Protein AF-A0AAU3NSL3-F1 (afdb_monomer_lite)

Structure (mmCIF, N/CA/C/O backbone):
data_AF-A0AAU3NSL3-F1
#
_entry.id   AF-A0AAU3NSL3-F1
#
loop_
_atom_site.group_PDB
_atom_site.id
_atom_site.type_symbol
_atom_site.label_atom_id
_atom_site.label_alt_id
_atom_site.label_comp_id
_atom_site.label_asym_id
_atom_site.label_entity_id
_atom_site.label_seq_id
_atom_site.pdbx_PDB_ins_code
_atom_site.Cartn_x
_atom_site.Cartn_y
_atom_site.Cartn_z
_atom_site.occupancy
_atom_site.B_iso_or_equiv
_atom_site.auth_seq_id
_atom_site.auth_comp_id
_atom_site.auth_asym_id
_atom_site.auth_atom_id
_atom_site.pdbx_PDB_model_num
ATOM 1 N N . MET A 1 1 ? -0.560 -38.303 7.962 1.00 36.09 1 MET A N 1
ATOM 2 C CA . MET A 1 1 ? -1.726 -37.739 8.676 1.00 36.09 1 MET A CA 1
ATOM 3 C C . MET A 1 1 ? -1.599 -38.073 10.158 1.00 36.09 1 MET A C 1
ATOM 5 O O . MET A 1 1 ? -1.917 -39.183 10.562 1.00 36.09 1 MET A O 1
ATOM 9 N N . ALA A 1 2 ? -1.022 -37.164 10.948 1.00 37.53 2 ALA A N 1
ATOM 10 C CA . ALA A 1 2 ? -0.855 -37.342 12.390 1.00 37.53 2 ALA A CA 1
ATOM 11 C C . ALA A 1 2 ? -2.121 -36.843 13.100 1.00 37.53 2 ALA A C 1
ATOM 13 O O . ALA A 1 2 ? -2.455 -35.664 13.019 1.00 37.53 2 ALA A O 1
ATOM 14 N N . GLY A 1 3 ? -2.855 -37.758 13.734 1.00 37.62 3 GLY A N 1
ATOM 15 C CA . GLY A 1 3 ? -4.110 -37.458 14.418 1.00 37.62 3 GLY A CA 1
ATOM 16 C C . GLY A 1 3 ? -3.914 -36.488 15.584 1.00 37.62 3 GLY A C 1
ATOM 17 O O . GLY A 1 3 ? -3.084 -36.722 16.464 1.00 37.62 3 GLY A O 1
ATOM 18 N N . SER A 1 4 ? -4.714 -35.419 15.606 1.00 46.81 4 SER A N 1
ATOM 19 C CA . SER A 1 4 ? -4.799 -34.441 16.692 1.00 46.81 4 SER A CA 1
ATOM 20 C C . SER A 1 4 ? -5.397 -35.084 17.951 1.00 46.81 4 SER A C 1
ATOM 22 O O . SER A 1 4 ? -6.583 -34.941 18.252 1.00 46.81 4 SER A O 1
ATOM 24 N N . LYS A 1 5 ? -4.587 -35.848 18.687 1.00 47.22 5 LYS A N 1
ATOM 25 C CA . LYS A 1 5 ? -4.952 -36.374 20.004 1.00 47.22 5 LYS A CA 1
ATOM 26 C C . LYS A 1 5 ? -5.033 -35.217 21.005 1.00 47.22 5 LYS A C 1
ATOM 28 O O . LYS A 1 5 ? -4.012 -34.675 21.411 1.00 47.22 5 LYS A O 1
ATOM 33 N N . GLY A 1 6 ? -6.258 -34.893 21.421 1.00 48.44 6 GLY A N 1
ATOM 34 C CA . GLY A 1 6 ? -6.540 -34.167 22.661 1.00 48.44 6 GLY A CA 1
ATOM 35 C C . GLY A 1 6 ? -6.636 -32.645 22.557 1.00 48.44 6 GLY A C 1
ATOM 36 O O . GLY A 1 6 ? -5.961 -31.951 23.312 1.00 48.44 6 GLY A O 1
ATOM 37 N N . ARG A 1 7 ? -7.523 -32.100 21.707 1.00 59.62 7 ARG A N 1
ATOM 38 C CA . ARG A 1 7 ? -8.082 -30.769 22.010 1.00 59.62 7 ARG A CA 1
ATOM 39 C C . ARG A 1 7 ? -8.885 -30.921 23.301 1.00 59.62 7 ARG A C 1
ATOM 41 O O . ARG A 1 7 ? -9.852 -31.678 23.341 1.00 59.62 7 ARG A O 1
ATOM 48 N N . GLY A 1 8 ? -8.410 -30.288 24.373 1.00 64.25 8 GLY A N 1
ATOM 49 C CA . GLY A 1 8 ? -9.110 -30.251 25.653 1.00 64.25 8 GLY A CA 1
ATOM 50 C C . GLY A 1 8 ? -10.534 -29.716 25.491 1.00 64.25 8 GLY A C 1
ATOM 51 O O . GLY A 1 8 ? -10.885 -29.150 24.457 1.00 64.25 8 GLY A O 1
ATOM 52 N N . ARG A 1 9 ? -11.363 -29.917 26.520 1.00 78.00 9 ARG A N 1
ATOM 53 C CA . ARG A 1 9 ? -12.726 -29.374 26.580 1.00 78.00 9 ARG A CA 1
ATOM 54 C C . ARG A 1 9 ? -12.682 -27.889 26.197 1.00 78.00 9 ARG A C 1
ATOM 56 O O . ARG A 1 9 ? -11.960 -27.138 26.848 1.00 78.00 9 ARG A O 1
ATOM 63 N N . GLY A 1 10 ? -13.397 -27.510 25.135 1.00 81.06 10 GLY A N 1
ATOM 64 C CA . GLY A 1 10 ? -13.450 -26.124 24.666 1.00 81.06 10 GLY A CA 1
ATOM 65 C C . GLY A 1 10 ? -13.872 -25.173 25.787 1.00 81.06 10 GLY A C 1
ATOM 66 O O . GLY A 1 10 ? -14.528 -25.589 26.749 1.00 81.06 10 GLY A O 1
ATOM 67 N N . TRP A 1 11 ? -13.464 -23.910 25.682 1.00 89.12 11 TRP A N 1
ATOM 68 C CA . TRP A 1 11 ? -13.817 -22.883 26.659 1.00 89.12 11 TRP A CA 1
ATOM 69 C C . TRP A 1 11 ? -15.340 -22.798 26.826 1.00 89.12 11 TRP A C 1
ATOM 71 O O . TRP A 1 11 ? -16.087 -22.857 25.850 1.00 89.12 11 TRP A O 1
ATOM 81 N N . ALA A 1 12 ? -15.814 -22.653 28.065 1.00 90.88 12 ALA A N 1
ATOM 82 C CA . ALA A 1 12 ? -17.210 -22.289 28.307 1.00 90.88 12 ALA A CA 1
ATOM 83 C C . ALA A 1 12 ? -17.474 -20.868 27.783 1.00 90.88 12 ALA A C 1
ATOM 85 O O . ALA A 1 12 ? -16.529 -20.097 27.645 1.00 90.88 12 ALA A O 1
ATOM 86 N N . ALA A 1 13 ? -18.728 -20.488 27.525 1.00 88.00 13 ALA A N 1
ATOM 87 C CA . ALA A 1 13 ? -19.050 -19.105 27.154 1.00 88.00 13 ALA A CA 1
ATOM 88 C C . ALA A 1 13 ? -18.506 -18.107 28.210 1.00 88.00 13 ALA A C 1
ATOM 90 O O . ALA A 1 13 ? -18.576 -18.423 29.404 1.00 88.00 13 ALA A O 1
ATOM 91 N N . PRO A 1 14 ? -17.927 -16.955 27.810 1.00 91.06 14 PRO A N 1
ATOM 92 C CA . PRO A 1 14 ? -17.382 -15.986 28.760 1.00 91.06 14 PRO A CA 1
ATOM 93 C C . PRO A 1 14 ? -18.492 -15.438 29.660 1.00 91.06 14 PRO A C 1
ATOM 95 O O . PRO A 1 14 ? -19.593 -15.152 29.199 1.00 91.06 14 PRO A O 1
ATOM 98 N N . ARG A 1 15 ? -18.205 -15.264 30.949 1.00 92.50 15 ARG A N 1
ATOM 99 C CA . ARG A 1 15 ? -19.126 -14.693 31.941 1.00 92.50 15 ARG A CA 1
ATOM 100 C C . ARG A 1 15 ? -18.830 -13.206 32.135 1.00 92.50 15 ARG A C 1
ATOM 102 O O . ARG A 1 15 ? -18.481 -12.769 33.231 1.00 92.50 15 ARG A O 1
ATOM 109 N N . ALA A 1 16 ? -18.909 -12.442 31.051 1.00 91.88 16 ALA A N 1
ATOM 110 C CA . ALA A 1 16 ? -18.632 -11.010 31.068 1.00 91.88 16 ALA A CA 1
ATOM 111 C C . ALA A 1 16 ? -19.823 -10.194 31.599 1.00 91.88 16 ALA A C 1
ATOM 113 O O . ALA A 1 16 ? -20.977 -10.576 31.423 1.00 91.88 16 ALA A O 1
ATOM 114 N N . GLN A 1 17 ? -19.539 -9.060 32.248 1.00 90.12 17 GLN A N 1
ATOM 115 C CA . GLN A 1 17 ? -20.574 -8.138 32.749 1.00 90.12 17 GLN A CA 1
ATOM 116 C C . GLN A 1 17 ? -21.100 -7.192 31.663 1.00 90.12 17 GLN A C 1
ATOM 118 O O . GLN A 1 17 ? -22.222 -6.703 31.763 1.00 90.12 17 GLN A O 1
ATOM 123 N N . THR A 1 18 ? -20.290 -6.926 30.638 1.00 91.69 18 THR A N 1
ATOM 124 C CA . THR A 1 18 ? -20.618 -6.045 29.513 1.00 91.69 18 THR A CA 1
ATOM 125 C C . THR A 1 18 ? -20.374 -6.779 28.192 1.00 91.69 18 THR A C 1
ATOM 127 O O . THR A 1 18 ? -19.494 -7.647 28.135 1.00 91.69 18 THR A O 1
ATOM 130 N N . PRO A 1 19 ? -21.117 -6.453 27.117 1.00 90.44 19 PRO A N 1
ATOM 131 C CA . PRO A 1 19 ? -20.918 -7.091 25.816 1.00 90.44 19 PRO A CA 1
ATOM 132 C C . PRO A 1 19 ? -19.519 -6.814 25.247 1.00 90.44 19 PRO A C 1
ATOM 134 O O . PRO A 1 19 ? -18.913 -7.706 24.659 1.00 90.44 19 PRO A O 1
ATOM 137 N N . GLN A 1 20 ? -18.956 -5.627 25.501 1.00 91.69 20 GLN A N 1
ATOM 138 C CA . GLN A 1 20 ? -17.600 -5.265 25.075 1.00 91.69 20 GLN A CA 1
ATOM 139 C C . GLN A 1 20 ? -16.534 -6.123 25.776 1.00 91.69 20 GLN A C 1
ATOM 141 O O . GLN A 1 20 ? -15.588 -6.598 25.146 1.00 91.69 20 GLN A O 1
ATOM 146 N N . ALA A 1 21 ? -16.702 -6.391 27.077 1.00 95.38 21 ALA A N 1
ATOM 147 C CA . ALA A 1 21 ? -15.813 -7.291 27.811 1.00 95.38 21 ALA A CA 1
ATOM 148 C C . ALA A 1 21 ? -15.934 -8.745 27.326 1.00 95.38 21 ALA A C 1
ATOM 150 O O . ALA A 1 21 ? -14.945 -9.482 27.316 1.00 95.38 21 ALA A O 1
ATOM 151 N N . GLU A 1 22 ? -17.129 -9.158 26.897 1.00 94.81 22 GLU A N 1
ATOM 152 C CA . GLU A 1 22 ? -17.344 -10.473 26.297 1.00 94.81 22 GLU A CA 1
ATOM 153 C C . GLU A 1 22 ? -16.608 -10.608 24.961 1.00 94.81 22 GLU A C 1
ATOM 155 O O . GLU A 1 22 ? -15.944 -11.618 24.722 1.00 94.81 22 GLU A O 1
ATOM 160 N N . GLU A 1 23 ? -16.688 -9.583 24.112 1.00 93.19 23 GLU A N 1
ATOM 161 C CA . GLU A 1 23 ? -16.012 -9.542 22.817 1.00 93.19 23 GLU A CA 1
ATOM 162 C C . GLU A 1 23 ? -14.490 -9.596 22.972 1.00 93.19 23 GLU A C 1
ATOM 164 O O . GLU A 1 23 ? -13.840 -10.432 22.337 1.00 93.19 23 GLU A O 1
ATOM 169 N N . LEU A 1 24 ? -13.930 -8.803 23.892 1.00 97.19 24 LEU A N 1
ATOM 170 C CA . LEU A 1 24 ? -12.512 -8.871 24.240 1.00 97.19 24 LEU A CA 1
ATOM 171 C C . LEU A 1 24 ? -12.121 -10.283 24.702 1.00 97.19 24 LEU A C 1
ATOM 173 O O . LEU A 1 24 ? -11.143 -10.848 24.213 1.00 97.19 24 LEU A O 1
ATOM 177 N N . ALA A 1 25 ? -12.885 -10.892 25.612 1.00 97.38 25 ALA A N 1
ATOM 178 C CA . ALA A 1 25 ? -12.578 -12.231 26.114 1.00 97.38 25 ALA A CA 1
ATOM 179 C C . ALA A 1 25 ? -12.651 -13.305 25.017 1.00 97.38 25 ALA A C 1
ATOM 181 O O . ALA A 1 25 ? -11.789 -14.187 24.966 1.00 97.38 25 ALA A O 1
ATOM 182 N N . ARG A 1 26 ? -13.636 -13.227 24.109 1.00 96.31 26 ARG A N 1
ATOM 183 C CA . ARG A 1 26 ? -13.719 -14.118 22.939 1.00 96.31 26 ARG A CA 1
ATOM 184 C C . ARG A 1 26 ? -12.518 -13.933 22.018 1.00 96.31 26 ARG A C 1
ATOM 186 O O . ARG A 1 26 ? -11.923 -14.929 21.617 1.00 96.31 26 ARG A O 1
ATOM 193 N N . PHE A 1 27 ? -12.132 -12.693 21.728 1.00 97.19 27 PHE A N 1
ATOM 194 C CA . PHE A 1 27 ? -10.970 -12.392 20.895 1.00 97.19 27 PHE A CA 1
ATOM 195 C C . PHE A 1 27 ? -9.681 -12.993 21.477 1.00 97.19 27 PHE A C 1
ATOM 197 O O . PHE A 1 27 ? -8.972 -13.729 20.789 1.00 97.19 27 PHE A O 1
ATOM 204 N N . LEU A 1 28 ? -9.419 -12.776 22.770 1.00 97.56 28 LEU A N 1
ATOM 205 C CA . LEU A 1 28 ? -8.228 -13.312 23.436 1.00 97.56 28 LEU A CA 1
ATOM 206 C C . LEU A 1 28 ? -8.223 -14.848 23.484 1.00 97.56 28 LEU A C 1
ATOM 208 O O . LEU A 1 28 ? -7.182 -15.465 23.263 1.00 97.56 28 LEU A O 1
ATOM 212 N N . ARG A 1 29 ? -9.375 -15.488 23.726 1.00 96.88 29 ARG A N 1
ATOM 213 C CA . ARG A 1 29 ? -9.498 -16.958 23.678 1.00 96.88 29 ARG A CA 1
ATOM 214 C C . ARG A 1 29 ? -9.263 -17.512 22.280 1.00 96.88 29 ARG A C 1
ATOM 216 O O . ARG A 1 29 ? -8.537 -18.491 22.138 1.00 96.88 29 ARG A O 1
ATOM 223 N N . ASN A 1 30 ? -9.823 -16.863 21.261 1.00 96.00 30 ASN A N 1
ATOM 224 C CA . ASN A 1 30 ? -9.633 -17.260 19.871 1.00 96.00 30 ASN A CA 1
ATOM 225 C C . ASN A 1 30 ? -8.156 -17.194 19.474 1.00 96.00 30 ASN A C 1
ATOM 227 O O . ASN A 1 30 ? -7.678 -18.124 18.833 1.00 96.00 30 ASN A O 1
ATOM 231 N N . LEU A 1 31 ? -7.414 -16.165 19.900 1.00 96.50 31 LEU A N 1
ATOM 232 C CA . LEU A 1 31 ? -5.964 -16.098 19.682 1.00 96.50 31 LEU A CA 1
ATOM 233 C C . LEU A 1 31 ? -5.233 -17.280 20.333 1.00 96.50 31 LEU A C 1
ATOM 235 O O . LEU A 1 31 ? -4.423 -17.945 19.686 1.00 96.50 31 LEU A O 1
ATOM 239 N N . VAL A 1 32 ? -5.542 -17.580 21.597 1.00 96.81 32 VAL A N 1
ATOM 240 C CA . VAL A 1 32 ? -4.938 -18.709 22.322 1.00 96.81 32 VAL A CA 1
ATOM 241 C C . VAL A 1 32 ? -5.219 -20.040 21.614 1.00 96.81 32 VAL A C 1
ATOM 243 O O . VAL A 1 32 ? -4.297 -20.838 21.427 1.00 96.81 32 VAL A O 1
ATOM 246 N N . ASP A 1 33 ? -6.457 -20.262 21.167 1.00 94.75 33 ASP A N 1
ATOM 247 C CA . ASP A 1 33 ? -6.875 -21.490 20.483 1.00 94.75 33 ASP A CA 1
ATOM 248 C C . ASP A 1 33 ? -6.288 -21.614 19.070 1.00 94.75 33 ASP A C 1
ATOM 250 O O . ASP A 1 33 ? -5.847 -22.701 18.681 1.00 94.75 33 ASP A O 1
ATOM 254 N N . LEU A 1 34 ? -6.247 -20.512 18.314 1.00 92.94 34 LEU A N 1
ATOM 255 C CA . LEU A 1 34 ? -5.704 -20.450 16.954 1.00 92.94 34 LEU A CA 1
ATOM 256 C C . LEU A 1 34 ? -4.225 -20.844 16.933 1.00 92.94 34 LEU A C 1
ATOM 258 O O . LEU A 1 34 ? -3.793 -21.620 16.082 1.00 92.94 34 LEU A O 1
ATOM 262 N N . HIS A 1 35 ? -3.462 -20.355 17.909 1.00 94.88 35 HIS A N 1
ATOM 263 C CA . HIS A 1 35 ? -2.040 -20.655 18.056 1.00 94.88 35 HIS A CA 1
ATOM 264 C C . HIS A 1 35 ? -1.763 -21.907 18.907 1.00 94.88 35 HIS A C 1
ATOM 266 O O . HIS A 1 35 ? -0.603 -22.256 19.133 1.00 94.88 35 HIS A O 1
ATOM 272 N N . GLY A 1 36 ? -2.807 -22.605 19.369 1.00 93.75 36 GLY A N 1
ATOM 273 C CA . GLY A 1 36 ? -2.695 -23.873 20.090 1.00 93.75 36 GLY A CA 1
ATOM 274 C C . GLY A 1 36 ? -2.034 -23.769 21.468 1.00 93.75 36 GLY A C 1
ATOM 275 O O . GLY A 1 36 ? -1.446 -24.745 21.944 1.00 93.75 36 GLY A O 1
ATOM 276 N N . PHE A 1 37 ? -2.098 -22.607 22.120 1.00 95.19 37 PHE A N 1
ATOM 277 C CA . PHE A 1 37 ? -1.522 -22.420 23.448 1.00 95.19 37 PHE A CA 1
ATOM 278 C C . PHE A 1 37 ? -2.400 -23.057 24.527 1.00 95.19 37 PHE A C 1
ATOM 280 O O . PHE A 1 37 ? -3.612 -22.877 24.583 1.00 95.19 37 PHE A O 1
ATOM 287 N N . THR A 1 38 ? -1.771 -23.789 25.446 1.00 94.94 38 THR A N 1
ATOM 288 C CA . THR A 1 38 ? -2.448 -24.276 26.657 1.00 94.94 38 THR A CA 1
ATOM 289 C C . THR A 1 38 ? -2.240 -23.295 27.807 1.00 94.94 38 THR A C 1
ATOM 291 O O . THR A 1 38 ? -1.219 -22.612 27.865 1.00 94.94 38 THR A O 1
ATOM 294 N N . LEU A 1 39 ? -3.141 -23.285 28.797 1.00 95.62 39 LEU A N 1
ATOM 295 C CA . LEU A 1 39 ? -2.988 -22.459 30.007 1.00 95.62 39 LEU A CA 1
ATOM 296 C C . LEU A 1 39 ? -1.635 -22.657 30.720 1.00 95.62 39 LEU A C 1
ATOM 298 O O . LEU A 1 39 ? -1.081 -21.705 31.255 1.00 95.62 39 LEU A O 1
ATOM 302 N N . ARG A 1 40 ? -1.083 -23.881 30.704 1.00 95.88 40 ARG A N 1
ATOM 303 C CA . ARG A 1 40 ? 0.250 -24.171 31.269 1.00 95.88 40 ARG A CA 1
ATOM 304 C C . ARG A 1 40 ? 1.388 -23.571 30.440 1.00 95.88 40 ARG A C 1
ATOM 306 O O . ARG A 1 40 ? 2.430 -23.251 30.995 1.00 95.88 40 ARG A O 1
ATOM 313 N N . ALA A 1 41 ? 1.222 -23.481 29.121 1.00 96.56 41 ALA A N 1
ATOM 314 C CA . ALA A 1 41 ? 2.203 -22.837 28.252 1.00 96.56 41 ALA A CA 1
ATOM 315 C C . ALA A 1 41 ? 2.178 -21.314 28.441 1.00 96.56 41 ALA A C 1
ATOM 317 O O . ALA A 1 41 ? 3.240 -20.709 28.544 1.00 96.56 41 ALA A O 1
ATOM 318 N N . LEU A 1 42 ? 0.985 -20.723 28.575 1.00 96.75 42 LEU A N 1
ATOM 319 C CA . LEU A 1 42 ? 0.820 -19.295 28.863 1.00 96.75 42 LEU A CA 1
ATOM 320 C C . LEU A 1 42 ? 1.416 -18.904 30.220 1.00 96.75 42 LEU A C 1
ATOM 322 O O . LEU A 1 42 ? 2.146 -17.925 30.292 1.00 96.75 42 LEU A O 1
ATOM 326 N N . GLU A 1 43 ? 1.195 -19.704 31.267 1.00 97.56 43 GLU A N 1
ATOM 327 C CA . GLU A 1 43 ? 1.788 -19.478 32.599 1.00 97.56 43 GLU A CA 1
ATOM 328 C C . GLU A 1 43 ? 3.325 -19.458 32.578 1.00 97.56 43 GLU A C 1
ATOM 330 O O . GLU A 1 43 ? 3.944 -18.764 33.375 1.00 97.56 43 GLU A O 1
ATOM 335 N N . LYS A 1 44 ? 3.961 -20.195 31.659 1.00 97.69 44 LYS A N 1
ATOM 336 C CA . LYS A 1 44 ? 5.422 -20.151 31.484 1.00 97.69 44 LYS A CA 1
ATOM 337 C C . LYS A 1 44 ? 5.895 -18.962 30.650 1.00 97.69 44 LYS A C 1
ATOM 339 O O . LYS A 1 44 ? 7.042 -18.555 30.789 1.00 97.69 44 LYS A O 1
ATOM 344 N N . ALA A 1 45 ? 5.055 -18.474 29.741 1.00 96.94 45 ALA A N 1
ATOM 345 C CA . ALA A 1 45 ? 5.399 -17.416 28.796 1.00 96.94 45 ALA A CA 1
ATOM 346 C C . ALA A 1 45 ? 5.111 -16.007 29.339 1.00 96.94 45 ALA A C 1
ATOM 348 O O . ALA A 1 45 ? 5.660 -15.037 28.826 1.00 96.94 45 ALA A O 1
ATOM 349 N N . MET A 1 46 ? 4.257 -15.892 30.356 1.00 97.56 46 MET A N 1
ATOM 350 C CA . MET A 1 46 ? 3.777 -14.626 30.903 1.00 97.56 46 MET A CA 1
ATOM 351 C C . MET A 1 46 ? 4.028 -14.549 32.417 1.00 97.56 46 MET A C 1
ATOM 353 O O . MET A 1 46 ? 4.049 -15.582 33.082 1.00 97.56 46 MET A O 1
ATOM 357 N N . PRO A 1 47 ? 4.132 -13.346 33.011 1.00 96.62 47 PRO A N 1
ATOM 358 C CA . PRO A 1 47 ? 4.379 -13.173 34.447 1.00 96.62 47 PRO A CA 1
ATOM 359 C C . PRO A 1 47 ? 3.138 -13.426 35.333 1.00 96.62 47 PRO A C 1
ATOM 361 O O . PRO A 1 47 ? 3.093 -12.987 36.482 1.00 96.62 47 PRO A O 1
ATOM 364 N N . TYR A 1 48 ? 2.109 -14.112 34.825 1.00 97.56 48 TYR A N 1
ATOM 365 C CA . TYR A 1 48 ? 0.832 -14.312 35.514 1.00 97.56 48 TYR A CA 1
ATOM 366 C C . TYR A 1 48 ? 0.596 -15.794 35.816 1.00 97.56 48 TYR A C 1
ATOM 368 O O . TYR A 1 48 ? 0.781 -16.655 34.959 1.00 97.56 48 TYR A O 1
ATOM 376 N N . GLY A 1 49 ? 0.118 -16.097 37.026 1.00 97.69 49 GLY A N 1
ATOM 377 C CA . GLY A 1 49 ? -0.252 -17.463 37.401 1.00 97.69 49 GLY A CA 1
ATOM 378 C C . GLY A 1 49 ? -1.477 -17.977 36.637 1.00 97.69 49 GLY A C 1
ATOM 379 O O . GLY A 1 49 ? -2.351 -17.202 36.230 1.00 97.69 49 GLY A O 1
ATOM 380 N N . LYS A 1 50 ? -1.593 -19.303 36.500 1.00 96.94 50 LYS A N 1
ATOM 381 C CA . LYS A 1 50 ? -2.672 -19.970 35.749 1.00 96.94 50 LYS A CA 1
ATOM 382 C C . LYS A 1 50 ? -4.086 -19.511 36.125 1.00 96.94 50 LYS A C 1
ATOM 384 O O . LYS A 1 50 ? -4.927 -19.341 35.242 1.00 96.94 50 LYS A O 1
ATOM 389 N N . SER A 1 51 ? -4.364 -19.319 37.416 1.00 96.12 51 SER A N 1
ATOM 390 C CA . SER A 1 51 ? -5.685 -18.887 37.900 1.00 96.12 51 SER A CA 1
ATOM 391 C C . SER A 1 51 ? -6.033 -17.469 37.438 1.00 96.12 51 SER A C 1
ATOM 393 O O . SER A 1 51 ? -7.167 -17.219 37.036 1.00 96.12 51 SER A O 1
ATOM 395 N N . THR A 1 52 ? -5.052 -16.562 37.429 1.00 97.44 52 THR A N 1
ATOM 396 C CA . THR A 1 52 ? -5.216 -15.182 36.950 1.00 97.44 52 THR A CA 1
ATOM 397 C C . THR A 1 52 ? -5.457 -15.154 35.447 1.00 97.44 52 THR A C 1
ATOM 399 O O . THR A 1 52 ? -6.394 -14.501 34.995 1.00 97.44 52 THR A O 1
ATOM 402 N N . ILE A 1 53 ? -4.677 -15.930 34.683 1.00 97.69 53 ILE A N 1
ATOM 403 C CA . ILE A 1 53 ? -4.873 -16.077 33.233 1.00 97.69 53 ILE A CA 1
ATOM 404 C C . ILE A 1 53 ? -6.289 -16.589 32.951 1.00 97.69 53 ILE A C 1
ATOM 406 O O . ILE A 1 53 ? -7.015 -15.996 32.158 1.00 97.69 53 ILE A O 1
ATOM 410 N N . SER A 1 54 ? -6.713 -17.650 33.642 1.00 95.94 54 SER A N 1
ATOM 411 C CA . SER A 1 54 ? -8.051 -18.217 33.467 1.00 95.94 54 SER A CA 1
ATOM 412 C C . SER A 1 54 ? -9.162 -17.224 33.810 1.00 95.94 54 SER A C 1
ATOM 414 O O . SER A 1 54 ? -10.151 -17.187 33.091 1.00 95.94 54 SER A O 1
ATOM 416 N N . SER A 1 55 ? -9.020 -16.436 34.882 1.00 95.69 55 SER A N 1
ATOM 417 C CA . SER A 1 55 ? -10.035 -15.459 35.297 1.00 95.69 55 SER A CA 1
ATOM 418 C C . SER A 1 55 ? -10.160 -14.292 34.318 1.00 95.69 55 SER A C 1
ATOM 420 O O . SER A 1 55 ? -11.276 -13.881 34.011 1.00 95.69 55 SER A O 1
ATOM 422 N N . ASN A 1 56 ? -9.038 -13.789 33.805 1.00 96.62 56 ASN A N 1
ATOM 423 C CA . ASN A 1 56 ? -9.013 -12.708 32.819 1.00 96.62 56 ASN A CA 1
ATOM 424 C C . ASN A 1 56 ? -9.595 -13.153 31.474 1.00 96.62 56 ASN A C 1
ATOM 426 O O . ASN A 1 56 ? -10.322 -12.408 30.827 1.00 96.62 56 ASN A O 1
ATOM 430 N N . LEU A 1 57 ? -9.333 -14.400 31.076 1.00 96.62 57 LEU A N 1
ATOM 431 C CA . LEU A 1 57 ? -9.956 -14.976 29.891 1.00 96.62 57 LEU A CA 1
ATOM 432 C C . LEU A 1 57 ? -11.446 -15.284 30.103 1.00 96.62 57 LEU A C 1
ATOM 434 O O . LEU A 1 57 ? -12.121 -15.546 29.119 1.00 96.62 57 LEU A O 1
ATOM 438 N N . ASP A 1 58 ? -11.990 -15.272 31.327 1.00 95.44 58 ASP A N 1
ATOM 439 C CA . ASP A 1 58 ? -13.396 -15.624 31.605 1.00 95.44 58 ASP A CA 1
ATOM 440 C C . ASP A 1 58 ? -14.407 -14.482 31.457 1.00 95.44 58 ASP A C 1
ATOM 442 O O . ASP A 1 58 ? -15.584 -14.676 31.742 1.00 95.44 58 ASP A O 1
ATOM 446 N N . GLY A 1 59 ? -13.986 -13.317 30.956 1.00 91.19 59 GLY A N 1
ATOM 447 C CA . GLY A 1 59 ? -14.878 -12.175 30.707 1.00 91.19 59 GLY A CA 1
ATOM 448 C C . GLY A 1 59 ? -14.746 -11.030 31.710 1.00 91.19 59 GLY A C 1
ATOM 449 O O . GLY A 1 59 ? -15.426 -10.015 31.571 1.00 91.19 59 GLY A O 1
ATOM 450 N N . ARG A 1 60 ? -13.861 -11.147 32.708 1.00 96.06 60 ARG A N 1
ATOM 451 C CA . ARG A 1 60 ? -13.438 -9.996 33.515 1.00 96.06 60 ARG A CA 1
ATOM 452 C C . ARG A 1 60 ? -12.522 -9.117 32.665 1.00 96.06 60 ARG A C 1
ATOM 454 O O . ARG A 1 60 ? -11.557 -9.642 32.124 1.00 96.06 60 ARG A O 1
ATOM 461 N N . VAL A 1 61 ? -12.775 -7.806 32.608 1.00 97.06 61 VAL A N 1
ATOM 462 C CA . VAL A 1 61 ? -11.897 -6.855 31.900 1.00 97.06 61 VAL A CA 1
ATOM 463 C C . VAL A 1 61 ? -10.490 -6.917 32.517 1.00 97.06 61 VAL A C 1
ATOM 465 O O . VAL A 1 61 ? -10.331 -6.571 33.693 1.00 97.06 61 VAL A O 1
ATOM 468 N N . PRO A 1 62 ? -9.481 -7.422 31.785 1.00 97.06 62 PRO A N 1
ATOM 469 C CA . PRO A 1 62 ? -8.121 -7.514 32.292 1.00 97.06 62 PRO A CA 1
ATOM 470 C C . PRO A 1 62 ? -7.420 -6.147 32.234 1.00 97.06 62 PRO A C 1
ATOM 472 O O . PRO A 1 62 ? -7.858 -5.265 31.496 1.00 97.06 62 PRO A O 1
ATOM 475 N N . PRO A 1 63 ? -6.308 -5.951 32.964 1.00 97.75 63 PRO A N 1
ATOM 476 C CA . PRO A 1 63 ? -5.462 -4.775 32.764 1.00 97.75 63 PRO A CA 1
ATOM 477 C C . PRO A 1 63 ? -4.829 -4.783 31.361 1.00 97.75 63 PRO A C 1
ATOM 479 O O . PRO A 1 63 ? -4.555 -5.855 30.817 1.00 97.75 63 PRO A O 1
ATOM 482 N N . GLU A 1 64 ? -4.541 -3.605 30.795 1.00 97.81 64 GLU A N 1
ATOM 483 C CA . GLU A 1 64 ? -3.966 -3.477 29.442 1.00 97.81 64 GLU A CA 1
ATOM 484 C C . GLU A 1 64 ? -2.657 -4.272 29.285 1.00 97.81 64 GLU A C 1
ATOM 486 O O . GLU A 1 64 ? -2.460 -4.960 28.283 1.00 97.81 64 GLU A O 1
ATOM 491 N N . SER A 1 65 ? -1.799 -4.266 30.311 1.00 97.62 65 SER A N 1
ATOM 492 C CA . SER A 1 65 ? -0.533 -5.011 30.312 1.00 97.62 65 SER A CA 1
ATOM 493 C C . SER A 1 65 ? -0.727 -6.515 30.112 1.00 97.62 65 SER A C 1
ATOM 495 O O . SER A 1 65 ? 0.018 -7.132 29.355 1.00 97.62 65 SER A O 1
ATOM 497 N N . PHE A 1 66 ? -1.783 -7.099 30.687 1.00 98.38 66 PHE A N 1
ATOM 498 C CA . PHE A 1 66 ? -2.109 -8.509 30.475 1.00 98.38 66 PHE A CA 1
ATOM 499 C C . PHE A 1 66 ? -2.474 -8.790 29.014 1.00 98.38 66 PHE A C 1
ATOM 501 O O . PHE A 1 66 ? -2.070 -9.816 28.471 1.00 98.38 66 PHE A O 1
ATOM 508 N N . VAL A 1 67 ? -3.228 -7.889 28.374 1.00 98.12 67 VAL A N 1
ATOM 509 C CA . VAL A 1 67 ? -3.618 -8.013 26.961 1.00 98.12 67 VAL A CA 1
ATOM 510 C C . VAL A 1 67 ? -2.382 -7.955 26.064 1.00 98.12 67 VAL A C 1
ATOM 512 O O . VAL A 1 67 ? -2.209 -8.814 25.200 1.00 98.12 67 VAL A O 1
ATOM 515 N N . ILE A 1 68 ? -1.496 -6.985 26.308 1.00 98.06 68 ILE A N 1
ATOM 516 C CA . ILE A 1 68 ? -0.241 -6.822 25.567 1.00 98.06 68 ILE A CA 1
ATOM 517 C C . ILE A 1 68 ? 0.643 -8.065 25.729 1.00 98.06 68 ILE A C 1
ATOM 519 O O . ILE A 1 68 ? 1.106 -8.617 24.729 1.00 98.06 68 ILE A O 1
ATOM 523 N N . ASP A 1 69 ? 0.849 -8.531 26.961 1.00 98.06 69 ASP A N 1
ATOM 524 C CA . ASP A 1 69 ? 1.694 -9.691 27.252 1.00 98.06 69 ASP A CA 1
ATOM 525 C C . ASP A 1 69 ? 1.130 -10.980 26.642 1.00 98.06 69 ASP A C 1
ATOM 527 O O . ASP A 1 69 ? 1.894 -11.801 26.134 1.00 98.06 69 ASP A O 1
ATOM 531 N N . LEU A 1 70 ? -0.199 -11.151 26.627 1.00 98.25 70 LEU A N 1
ATOM 532 C CA . LEU A 1 70 ? -0.844 -12.308 26.004 1.00 98.25 70 LEU A CA 1
ATOM 533 C C . LEU A 1 70 ? -0.601 -12.324 24.491 1.00 98.25 70 LEU A C 1
ATOM 535 O O . LEU A 1 70 ? -0.164 -13.343 23.957 1.00 98.25 70 LEU A O 1
ATOM 539 N N . VAL A 1 71 ? -0.846 -11.206 23.798 1.00 98.19 71 VAL A N 1
ATOM 540 C CA . VAL A 1 71 ? -0.654 -11.123 22.339 1.00 98.19 71 VAL A CA 1
ATOM 541 C C . VAL A 1 71 ? 0.814 -11.355 21.980 1.00 98.19 71 VAL A C 1
ATOM 543 O O . VAL A 1 71 ? 1.102 -12.150 21.088 1.00 98.19 71 VAL A O 1
ATOM 546 N N . LYS A 1 72 ? 1.749 -10.747 22.726 1.00 97.75 72 LYS A N 1
ATOM 547 C CA . LYS A 1 72 ? 3.198 -10.953 22.552 1.00 97.75 72 LYS A CA 1
ATOM 548 C C . LYS A 1 72 ? 3.628 -12.403 22.786 1.00 97.75 72 LYS A C 1
ATOM 550 O O . LYS A 1 72 ? 4.509 -12.900 22.090 1.00 97.75 72 LYS A O 1
ATOM 555 N N . ALA A 1 73 ? 3.034 -13.083 23.766 1.00 97.75 73 ALA A N 1
ATOM 556 C CA . ALA A 1 73 ? 3.362 -14.473 24.072 1.00 97.75 73 ALA A CA 1
ATOM 557 C C . ALA A 1 73 ? 2.832 -15.452 23.011 1.00 97.75 73 ALA A C 1
ATOM 559 O O . ALA A 1 73 ? 3.466 -16.475 22.739 1.00 97.75 73 ALA A O 1
ATOM 560 N N . VAL A 1 74 ? 1.668 -15.151 22.428 1.00 97.81 74 VAL A N 1
ATOM 561 C CA . VAL A 1 74 ? 0.941 -16.050 21.525 1.00 97.81 74 VAL A CA 1
ATOM 562 C C . VAL A 1 74 ? 1.348 -15.856 20.058 1.00 97.81 74 VAL A C 1
ATOM 564 O O . VAL A 1 74 ? 1.599 -16.839 19.353 1.00 97.81 74 VAL A O 1
ATOM 567 N N . VAL A 1 75 ? 1.459 -14.607 19.596 1.00 97.50 75 VAL A N 1
ATOM 568 C CA . VAL A 1 75 ? 1.722 -14.262 18.192 1.00 97.50 75 VAL A CA 1
ATOM 569 C C . VAL A 1 75 ? 3.214 -14.003 17.990 1.00 97.50 75 VAL A C 1
ATOM 571 O O . VAL A 1 75 ? 3.743 -12.976 18.395 1.00 97.50 75 VAL A O 1
ATOM 574 N N . LYS A 1 76 ? 3.910 -14.947 17.344 1.00 96.00 76 LYS A N 1
ATOM 575 C CA . LYS A 1 76 ? 5.368 -14.861 17.117 1.00 96.00 76 LYS A CA 1
ATOM 576 C C . LYS A 1 76 ? 5.774 -14.022 15.906 1.00 96.00 76 LYS A C 1
ATOM 578 O O . LYS A 1 76 ? 6.940 -13.668 15.772 1.00 96.00 76 LYS A O 1
ATOM 583 N N . GLU A 1 77 ? 4.852 -13.802 14.974 1.00 94.62 77 GLU A N 1
ATOM 584 C CA . GLU A 1 77 ? 5.135 -13.094 13.728 1.00 94.62 77 GLU A CA 1
ATOM 585 C C . GLU A 1 77 ? 4.938 -11.584 13.939 1.00 94.62 77 GLU A C 1
ATOM 587 O O . GLU A 1 77 ? 3.804 -11.174 14.190 1.00 94.62 77 GLU A O 1
ATOM 592 N N . PRO A 1 78 ? 5.986 -10.746 13.810 1.00 91.19 78 PRO A N 1
ATOM 593 C CA . PRO A 1 78 ? 5.946 -9.354 14.269 1.00 91.19 78 PRO A CA 1
ATOM 594 C C . PRO A 1 78 ? 4.877 -8.507 13.567 1.00 91.19 78 PRO A C 1
ATOM 596 O O . PRO A 1 78 ? 4.158 -7.759 14.220 1.00 91.19 78 PRO A O 1
ATOM 599 N N . ARG A 1 79 ? 4.674 -8.693 12.255 1.00 83.94 79 ARG A N 1
ATOM 600 C CA . ARG A 1 79 ? 3.625 -7.965 11.517 1.00 83.94 79 ARG A CA 1
ATOM 601 C C . ARG A 1 79 ? 2.213 -8.312 11.987 1.00 83.94 79 ARG A C 1
ATOM 603 O O . ARG A 1 79 ? 1.383 -7.425 12.133 1.00 83.94 79 ARG A O 1
ATOM 610 N N . LYS A 1 80 ? 1.926 -9.597 12.221 1.00 89.31 80 LYS A N 1
ATOM 611 C CA . LYS A 1 80 ? 0.612 -10.018 12.737 1.00 89.31 80 LYS A CA 1
ATOM 612 C C . LYS A 1 80 ? 0.425 -9.574 14.176 1.00 89.31 80 LYS A C 1
ATOM 614 O O . LYS A 1 80 ? -0.640 -9.093 14.528 1.00 89.31 80 LYS A O 1
ATOM 619 N N . GLN A 1 81 ? 1.488 -9.661 14.968 1.00 96.25 81 GLN A N 1
ATOM 620 C CA . GLN A 1 81 ? 1.501 -9.209 16.347 1.00 96.25 81 GLN A CA 1
ATOM 621 C C . GLN A 1 81 ? 1.123 -7.726 16.450 1.00 96.25 81 GLN A C 1
ATOM 623 O O . GLN A 1 81 ? 0.311 -7.388 17.300 1.00 96.25 81 GLN A O 1
ATOM 628 N N . GLU A 1 82 ? 1.648 -6.848 15.590 1.00 89.00 82 GLU A N 1
ATOM 629 C CA . GLU A 1 82 ? 1.257 -5.429 15.558 1.00 89.00 82 GLU A CA 1
ATOM 630 C C . GLU A 1 82 ? -0.237 -5.234 15.257 1.00 89.00 82 GLU A C 1
ATOM 632 O O . GLU A 1 82 ? -0.908 -4.467 15.951 1.00 89.00 82 GLU A O 1
ATOM 637 N N . ILE A 1 83 ? -0.766 -5.959 14.265 1.00 88.56 83 ILE A N 1
ATOM 638 C CA . ILE A 1 83 ? -2.181 -5.900 13.865 1.00 88.56 83 ILE A CA 1
ATOM 639 C C . ILE A 1 83 ? -3.085 -6.394 15.002 1.00 88.56 83 ILE A C 1
ATOM 641 O O . ILE A 1 83 ? -4.017 -5.696 15.412 1.00 88.56 83 ILE A O 1
ATOM 645 N N . ASP A 1 84 ? -2.783 -7.568 15.553 1.00 95.38 84 ASP A N 1
ATOM 646 C CA . ASP A 1 84 ? -3.561 -8.186 16.626 1.00 95.38 84 ASP A CA 1
ATOM 647 C C . ASP A 1 84 ? -3.496 -7.354 17.909 1.00 95.38 84 ASP A C 1
ATOM 649 O O . ASP A 1 84 ? -4.500 -7.207 18.602 1.00 95.38 84 ASP A O 1
ATOM 653 N N . LEU A 1 85 ? -2.344 -6.747 18.211 1.00 97.31 85 LEU A N 1
ATOM 654 C CA . LEU A 1 85 ? -2.168 -5.873 19.371 1.00 97.31 85 LEU A CA 1
ATOM 655 C C . LEU A 1 85 ? -2.965 -4.573 19.200 1.00 97.31 85 LEU A C 1
ATOM 657 O O . LEU A 1 85 ? -3.623 -4.136 20.147 1.00 97.31 85 LEU A O 1
ATOM 661 N N . ALA A 1 86 ? -2.976 -3.978 18.002 1.00 92.00 86 ALA A N 1
ATOM 662 C CA . ALA A 1 86 ? -3.805 -2.810 17.711 1.00 92.00 86 ALA A CA 1
ATOM 663 C C . ALA A 1 86 ? -5.300 -3.112 17.915 1.00 92.00 86 ALA A C 1
ATOM 665 O O . ALA A 1 86 ? -5.988 -2.347 18.601 1.00 92.00 86 ALA A O 1
ATOM 666 N N . ARG A 1 87 ? -5.784 -4.255 17.407 1.00 95.06 87 ARG A N 1
ATOM 667 C CA . ARG A 1 87 ? -7.177 -4.686 17.606 1.00 95.06 87 ARG A CA 1
ATOM 668 C C . ARG A 1 87 ? -7.476 -4.995 19.074 1.00 95.06 87 ARG A C 1
ATOM 670 O O . ARG A 1 87 ? -8.492 -4.538 19.592 1.00 95.06 87 ARG A O 1
ATOM 677 N N . ALA A 1 88 ? -6.579 -5.695 19.769 1.00 97.19 88 ALA A N 1
ATOM 678 C CA . ALA A 1 88 ? -6.735 -6.023 21.184 1.00 97.19 88 ALA A CA 1
ATOM 679 C C . ALA A 1 88 ? -6.828 -4.766 22.063 1.00 97.19 88 ALA A C 1
ATOM 681 O O . ALA A 1 88 ? -7.669 -4.701 22.956 1.00 97.19 88 ALA A O 1
ATOM 682 N N . ARG A 1 89 ? -6.003 -3.743 21.788 1.00 97.25 89 ARG A N 1
ATOM 683 C CA . ARG A 1 89 ? -6.048 -2.446 22.485 1.00 97.25 89 ARG A CA 1
ATOM 684 C C . ARG A 1 89 ? -7.343 -1.688 22.234 1.00 97.25 89 ARG A C 1
ATOM 686 O O . ARG A 1 89 ? -7.833 -1.018 23.137 1.00 97.25 89 ARG A O 1
ATOM 693 N N . GLN A 1 90 ? -7.885 -1.749 21.019 1.00 92.75 90 GLN A N 1
ATOM 694 C CA . GLN A 1 90 ? -9.182 -1.146 20.718 1.00 92.75 90 GLN A CA 1
ATOM 695 C C . GLN A 1 90 ? -10.289 -1.810 21.543 1.00 92.75 90 GLN A C 1
ATOM 697 O O . GLN A 1 90 ? -10.914 -1.126 22.347 1.00 92.75 90 GLN A O 1
ATOM 702 N N . LEU A 1 91 ? -10.414 -3.139 21.458 1.00 95.06 91 LEU A N 1
ATOM 703 C CA . LEU A 1 91 ? -11.398 -3.905 22.232 1.00 95.06 91 LEU A CA 1
ATOM 704 C C . LEU A 1 91 ? -11.233 -3.708 23.745 1.00 95.06 91 LEU A C 1
ATOM 706 O O . LEU A 1 91 ? -12.215 -3.655 24.480 1.00 95.06 91 LEU A O 1
ATOM 710 N N . TRP A 1 92 ? -9.993 -3.574 24.224 1.00 97.75 92 TRP A N 1
ATOM 711 C CA . TRP A 1 92 ? -9.723 -3.275 25.626 1.00 97.75 92 TRP A CA 1
ATOM 712 C C . TRP A 1 92 ? -10.237 -1.893 26.038 1.00 97.75 92 TRP A C 1
ATOM 714 O O . TRP A 1 92 ? -10.889 -1.791 27.072 1.00 97.75 92 TRP A O 1
ATOM 724 N N . ARG A 1 93 ? -10.011 -0.847 25.231 1.00 95.12 93 ARG A N 1
ATOM 725 C CA . ARG A 1 93 ? -10.535 0.502 25.515 1.00 95.12 93 ARG A CA 1
ATOM 726 C C . ARG A 1 93 ? -12.060 0.520 25.560 1.00 95.12 93 ARG A C 1
ATOM 728 O O . ARG A 1 93 ? -12.623 1.149 26.454 1.00 95.12 93 ARG A O 1
ATOM 735 N N . ASP A 1 94 ? -12.698 -0.198 24.642 1.00 90.12 94 ASP A N 1
ATOM 736 C CA . ASP A 1 94 ? -14.158 -0.299 24.569 1.00 90.12 94 ASP A CA 1
ATOM 737 C C . ASP A 1 94 ? -14.730 -1.075 25.769 1.00 90.12 94 ASP A C 1
ATOM 739 O O . ASP A 1 94 ? -15.813 -0.761 26.264 1.00 90.12 94 ASP A O 1
ATOM 743 N N . ALA A 1 95 ? -13.991 -2.068 26.275 1.00 95.31 95 ALA A N 1
ATOM 744 C CA . ALA A 1 95 ? -14.364 -2.845 27.454 1.00 95.31 95 ALA A CA 1
ATOM 745 C C . ALA A 1 95 ? -14.100 -2.119 28.786 1.00 95.31 95 ALA A C 1
ATOM 747 O O . ALA A 1 95 ? -14.892 -2.269 29.716 1.00 95.31 95 ALA A O 1
ATOM 748 N N . ASP A 1 96 ? -13.004 -1.359 28.890 1.00 95.50 96 ASP A N 1
ATOM 749 C CA . ASP A 1 96 ? -12.615 -0.588 30.083 1.00 95.50 96 ASP A CA 1
ATOM 750 C C . ASP A 1 96 ? -13.532 0.620 30.302 1.00 95.50 96 ASP A C 1
ATOM 752 O O . ASP A 1 96 ? -13.955 0.911 31.422 1.00 95.50 96 ASP A O 1
ATOM 756 N N . LYS A 1 97 ? -13.903 1.291 29.208 1.00 89.38 97 LYS A N 1
ATOM 757 C CA . LYS A 1 97 ? -14.865 2.393 29.203 1.00 89.38 97 LYS A CA 1
ATOM 758 C C . LYS A 1 97 ? -16.076 1.984 28.382 1.00 89.38 97 LYS A C 1
ATOM 760 O O . LYS A 1 97 ? -16.233 2.481 27.264 1.00 89.38 97 LYS A O 1
ATOM 765 N N . PRO A 1 98 ? -16.936 1.100 28.922 1.00 80.88 98 PRO A N 1
ATOM 766 C CA . PRO A 1 98 ? -18.132 0.697 28.214 1.00 80.88 98 PRO A CA 1
ATOM 767 C C . PRO A 1 98 ? -18.946 1.956 27.948 1.00 80.88 98 PRO A C 1
ATOM 769 O O . PRO A 1 98 ? -19.400 2.633 28.875 1.00 80.88 98 PRO A O 1
ATOM 772 N N . ILE A 1 99 ? -19.082 2.295 26.668 1.00 75.88 99 ILE A N 1
ATOM 773 C CA . ILE A 1 99 ? -19.985 3.352 26.241 1.00 75.88 99 ILE A CA 1
ATOM 774 C C . ILE A 1 99 ? -21.354 2.905 26.731 1.00 75.88 99 ILE A C 1
ATOM 776 O O . ILE A 1 99 ? -21.848 1.852 26.314 1.00 75.88 99 ILE A O 1
ATOM 780 N N . ALA A 1 100 ? -21.915 3.654 27.684 1.00 66.88 100 ALA A N 1
ATOM 781 C CA . ALA A 1 100 ? -23.253 3.380 28.171 1.00 66.88 100 ALA A CA 1
ATOM 782 C C . ALA A 1 100 ? -24.149 3.303 26.931 1.00 66.88 100 ALA A C 1
ATOM 784 O O . ALA A 1 100 ? -24.131 4.255 26.140 1.00 66.88 100 ALA A O 1
ATOM 785 N N . PRO A 1 101 ? -24.861 2.182 26.705 1.00 60.38 101 PRO A N 1
ATOM 786 C CA . PRO A 1 101 ? -25.765 2.099 25.575 1.00 60.38 101 PRO A CA 1
ATOM 787 C C . PRO A 1 101 ? -26.669 3.332 25.657 1.00 60.38 101 PRO A C 1
ATOM 789 O O . PRO A 1 101 ? -27.165 3.618 26.755 1.00 60.38 101 PRO A O 1
ATOM 792 N N . PRO A 1 102 ? -26.789 4.123 24.572 1.00 55.50 102 PRO A N 1
ATOM 793 C CA . PRO A 1 102 ? -27.522 5.378 24.608 1.00 55.50 102 PRO A CA 1
ATOM 794 C C . PRO A 1 102 ? -28.879 5.095 25.237 1.00 55.50 102 PRO A C 1
ATOM 796 O O . PRO A 1 102 ? -29.588 4.199 24.778 1.00 55.50 102 PRO A O 1
ATOM 799 N N . ALA A 1 103 ? -29.175 5.780 26.348 1.00 52.31 103 ALA A N 1
ATOM 800 C CA . ALA A 1 103 ? -30.409 5.590 27.096 1.00 52.31 103 ALA A CA 1
ATOM 801 C C . ALA A 1 103 ? -31.564 5.688 26.099 1.00 52.31 103 ALA A C 1
ATOM 803 O O . ALA A 1 103 ? -31.778 6.740 25.498 1.00 52.31 103 ALA A O 1
ATOM 804 N N . GLY A 1 104 ? -32.195 4.543 25.836 1.00 46.53 104 GLY A N 1
ATOM 805 C CA . GLY A 1 104 ? -32.992 4.338 24.640 1.00 46.53 104 GLY A CA 1
ATOM 806 C C . GLY A 1 104 ? -34.103 5.367 24.523 1.00 46.53 104 GLY A C 1
ATOM 807 O O . GLY A 1 104 ? -35.099 5.296 25.240 1.00 46.53 104 GLY A O 1
ATOM 808 N N . ALA A 1 105 ? -33.979 6.263 23.546 1.00 47.19 105 ALA A N 1
ATOM 809 C CA . ALA A 1 105 ? -35.165 6.639 22.805 1.00 47.19 105 ALA A CA 1
ATOM 810 C C . ALA A 1 105 ? -35.635 5.344 22.122 1.00 47.19 105 ALA A C 1
ATOM 812 O O . ALA A 1 105 ? -34.829 4.722 21.424 1.00 47.19 105 ALA A O 1
ATOM 813 N N . PRO A 1 106 ? -36.870 4.872 22.361 1.00 52.34 106 PRO A N 1
ATOM 814 C CA . PRO A 1 106 ? -37.392 3.705 21.672 1.00 52.34 106 PRO A CA 1
ATOM 815 C C . PRO A 1 106 ? -37.399 4.020 20.178 1.00 52.34 106 PRO A C 1
ATOM 817 O O . PRO A 1 106 ? -38.277 4.723 19.681 1.00 52.34 106 PRO A O 1
ATOM 820 N N . VAL A 1 107 ? -36.384 3.534 19.464 1.00 53.88 107 VAL A N 1
ATOM 821 C CA . VAL A 1 107 ? -36.410 3.509 18.009 1.00 53.88 107 VAL A CA 1
ATOM 822 C C . VAL A 1 107 ? -37.597 2.614 17.671 1.00 53.88 107 VAL A C 1
ATOM 824 O O . VAL A 1 107 ? -37.625 1.464 18.125 1.00 53.88 107 VAL A O 1
ATOM 827 N N . PRO A 1 108 ? -38.624 3.120 16.968 1.00 59.00 108 PRO A N 1
ATOM 828 C CA . PRO A 1 108 ? -39.774 2.304 16.621 1.00 59.00 108 PRO A CA 1
ATOM 829 C C . PRO A 1 108 ? -39.254 1.059 15.904 1.00 59.00 108 PRO A C 1
ATOM 831 O O . PRO A 1 108 ? -38.479 1.179 14.957 1.00 59.00 108 PRO A O 1
ATOM 834 N N . ALA A 1 109 ? -39.647 -0.130 16.370 1.00 61.41 109 ALA A N 1
ATOM 835 C CA . ALA A 1 109 ? -39.112 -1.411 15.897 1.00 61.41 109 ALA A CA 1
ATOM 836 C C . ALA A 1 109 ? -39.137 -1.556 14.360 1.00 61.41 109 ALA A C 1
ATOM 838 O O . ALA A 1 109 ? -38.284 -2.227 13.787 1.00 61.41 109 ALA A O 1
ATOM 839 N N . GLY A 1 110 ? -40.058 -0.861 13.679 1.00 66.75 110 GLY A N 1
ATOM 840 C CA . GLY A 1 110 ? -40.106 -0.794 12.216 1.00 66.75 110 GLY A CA 1
ATOM 841 C C . GLY A 1 110 ? -38.916 -0.076 11.559 1.00 66.75 110 GLY A C 1
ATOM 842 O O . GLY A 1 110 ? -38.475 -0.498 10.495 1.00 66.75 110 GLY A O 1
ATOM 843 N N . GLY A 1 111 ? -38.352 0.963 12.184 1.00 72.31 111 GLY A N 1
ATOM 844 C CA . GLY A 1 111 ? -37.214 1.712 11.638 1.00 72.31 111 GLY A CA 1
ATOM 845 C C . GLY A 1 111 ? -35.899 0.933 11.689 1.00 72.31 111 GLY A C 1
ATOM 846 O O . GLY A 1 111 ? -35.110 0.992 10.751 1.00 72.31 111 GLY A O 1
ATOM 847 N N . ALA A 1 112 ? -35.687 0.146 12.746 1.00 71.62 112 ALA A N 1
ATOM 848 C CA . ALA A 1 112 ? -34.485 -0.674 12.890 1.00 71.62 112 ALA A CA 1
ATOM 849 C C . ALA A 1 112 ? -34.470 -1.862 11.910 1.00 71.62 112 ALA A C 1
ATOM 851 O O . ALA A 1 112 ? -33.426 -2.174 11.342 1.00 71.62 112 ALA A O 1
ATOM 852 N N . ILE A 1 113 ? -35.632 -2.473 11.648 1.00 77.00 113 ILE A N 1
ATOM 853 C CA . ILE A 1 113 ? -35.777 -3.529 10.634 1.00 77.00 113 ILE A CA 1
ATOM 854 C C . ILE A 1 113 ? -35.515 -2.965 9.230 1.00 77.00 113 ILE A C 1
ATOM 856 O O . ILE A 1 113 ? -34.755 -3.559 8.470 1.00 77.00 113 ILE A O 1
ATOM 860 N N . ALA A 1 114 ? -36.077 -1.798 8.897 1.00 80.81 114 ALA A N 1
ATOM 861 C CA . ALA A 1 114 ? -35.836 -1.151 7.605 1.00 80.81 114 ALA A CA 1
ATOM 862 C C . ALA A 1 114 ? -34.352 -0.793 7.396 1.00 80.81 114 ALA A C 1
ATOM 864 O O . ALA A 1 114 ? -33.811 -1.014 6.315 1.00 80.81 114 ALA A O 1
ATOM 865 N N . LEU A 1 115 ? -33.674 -0.301 8.439 1.00 80.12 115 LEU A N 1
ATOM 866 C CA . LEU A 1 115 ? -32.239 -0.018 8.395 1.00 80.12 115 LEU A CA 1
ATOM 867 C C . LEU A 1 115 ? -31.402 -1.300 8.242 1.00 80.12 115 LEU A C 1
ATOM 869 O O . LEU A 1 115 ? -30.452 -1.322 7.463 1.00 80.12 115 LEU A O 1
ATOM 873 N N . ALA A 1 116 ? -31.773 -2.380 8.935 1.00 78.31 116 ALA A N 1
ATOM 874 C CA . ALA A 1 116 ? -31.106 -3.676 8.809 1.00 78.31 116 ALA A CA 1
ATOM 875 C C . ALA A 1 116 ? -31.266 -4.282 7.404 1.00 78.31 116 ALA A C 1
ATOM 877 O O . ALA A 1 116 ? -30.321 -4.865 6.884 1.00 78.31 116 ALA A O 1
ATOM 878 N N . HIS A 1 117 ? -32.429 -4.115 6.764 1.00 81.50 117 HIS A N 1
ATOM 879 C CA . HIS A 1 117 ? -32.612 -4.501 5.363 1.00 81.50 117 HIS A CA 1
ATOM 880 C C . HIS A 1 117 ? -31.750 -3.656 4.425 1.00 81.50 117 HIS A C 1
ATOM 882 O O . HIS A 1 117 ? -31.023 -4.224 3.622 1.00 81.50 117 HIS A O 1
ATOM 888 N N . LYS A 1 118 ? -31.737 -2.326 4.588 1.00 85.56 118 LYS A N 1
ATOM 889 C CA . LYS A 1 118 ? -30.909 -1.441 3.755 1.00 85.56 118 LYS A CA 1
ATOM 890 C C . LYS A 1 118 ? -29.416 -1.788 3.844 1.00 85.56 118 LYS A C 1
ATOM 892 O O . LYS A 1 118 ? -28.763 -1.949 2.824 1.00 85.56 118 LYS A O 1
ATOM 897 N N . THR A 1 119 ? -28.898 -1.937 5.062 1.00 80.88 119 THR A N 1
ATOM 898 C CA . THR A 1 119 ? -27.493 -2.323 5.308 1.00 80.88 119 THR A CA 1
ATOM 899 C C . THR A 1 119 ? -27.176 -3.730 4.808 1.00 80.88 119 THR A C 1
ATOM 901 O O . THR A 1 119 ? -26.053 -4.004 4.396 1.00 80.88 119 THR A O 1
ATOM 904 N N . HIS A 1 120 ? -28.156 -4.637 4.815 1.00 82.62 120 HIS A N 1
ATOM 905 C CA . HIS A 1 120 ? -27.993 -5.950 4.208 1.00 82.62 120 HIS A CA 1
ATOM 906 C C . HIS A 1 120 ? -27.908 -5.876 2.681 1.00 82.62 120 HIS A C 1
ATOM 908 O O . HIS A 1 120 ? -27.004 -6.485 2.115 1.00 82.62 120 HIS A O 1
ATOM 914 N N . ASP A 1 121 ? -28.802 -5.125 2.037 1.00 85.44 121 ASP A N 1
ATOM 915 C CA . ASP A 1 121 ? -28.810 -4.939 0.583 1.00 85.44 121 ASP A CA 1
ATOM 916 C C . ASP A 1 121 ? -27.505 -4.275 0.108 1.00 85.44 121 ASP A C 1
ATOM 918 O O . ASP A 1 121 ? -26.908 -4.710 -0.875 1.00 85.44 121 ASP A O 1
ATOM 922 N N . GLU A 1 122 ? -27.006 -3.295 0.866 1.00 86.50 122 GLU A N 1
ATOM 923 C CA . GLU A 1 122 ? -25.713 -2.640 0.635 1.00 86.50 122 GLU A CA 1
ATOM 924 C C . GLU A 1 122 ? -24.528 -3.601 0.822 1.00 86.50 122 GLU A C 1
ATOM 926 O O . GLU A 1 122 ? -23.574 -3.599 0.049 1.00 86.50 122 GLU A O 1
ATOM 931 N N . LEU A 1 123 ? -24.586 -4.503 1.804 1.00 83.25 123 LEU A N 1
ATOM 932 C CA . LEU A 1 123 ? -23.548 -5.522 1.958 1.00 83.25 123 LEU A CA 1
ATOM 933 C C . LEU A 1 123 ? -23.563 -6.507 0.786 1.00 83.25 123 LEU A C 1
ATOM 935 O O . LEU A 1 123 ? -22.501 -6.892 0.300 1.00 83.25 123 LEU A O 1
ATOM 939 N N . VAL A 1 124 ? -24.746 -6.907 0.312 1.00 85.56 124 VAL A N 1
ATOM 940 C CA . VAL A 1 124 ? -24.871 -7.779 -0.862 1.00 85.56 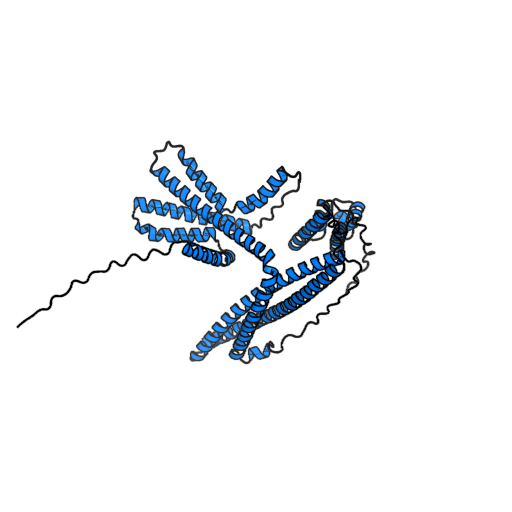124 VAL A CA 1
ATOM 941 C C . VAL A 1 124 ? -24.283 -7.102 -2.102 1.00 85.56 124 VAL A C 1
ATOM 943 O O . VAL A 1 124 ? -23.530 -7.764 -2.816 1.00 85.56 124 VAL A O 1
ATOM 946 N N . SER A 1 125 ? -24.543 -5.806 -2.325 1.00 87.50 125 SER A N 1
ATOM 947 C CA . SER A 1 125 ? -23.979 -5.074 -3.469 1.00 87.50 125 SER A CA 1
ATOM 948 C C . SER A 1 125 ? -22.454 -4.928 -3.381 1.00 87.50 125 SER A C 1
ATOM 950 O O . SER A 1 125 ? -21.745 -5.259 -4.334 1.00 87.50 125 SER A O 1
ATOM 952 N N . VAL A 1 126 ? -21.914 -4.544 -2.218 1.00 83.88 126 VAL A N 1
ATOM 953 C CA . VAL A 1 126 ? -20.458 -4.460 -1.998 1.00 83.88 126 VAL A CA 1
ATOM 954 C C . VAL A 1 126 ? -19.796 -5.831 -2.168 1.00 83.88 126 VAL A C 1
ATOM 956 O O . VAL A 1 126 ? -18.698 -5.939 -2.724 1.00 83.88 126 VAL A O 1
ATOM 959 N N . TYR A 1 127 ? -20.465 -6.905 -1.745 1.00 84.06 127 TYR A N 1
ATOM 960 C CA . TYR A 1 127 ? -19.959 -8.262 -1.921 1.00 84.06 127 TYR A CA 1
ATOM 961 C C . TYR A 1 127 ? -19.914 -8.676 -3.395 1.00 84.06 127 TYR A C 1
ATOM 963 O O . TYR A 1 127 ? -18.906 -9.239 -3.830 1.00 84.06 127 TYR A O 1
ATOM 971 N N . SER A 1 128 ? -20.955 -8.375 -4.182 1.00 86.62 128 SER A N 1
ATOM 972 C CA . SER A 1 128 ? -20.920 -8.611 -5.632 1.00 86.62 128 SER A CA 1
ATOM 973 C C . SER A 1 128 ? -19.801 -7.822 -6.308 1.00 86.62 128 SER A C 1
ATOM 975 O O . SER A 1 128 ? -19.031 -8.416 -7.058 1.00 86.62 128 SER A O 1
ATOM 977 N N . HIS A 1 129 ? -19.618 -6.543 -5.960 1.00 86.81 129 HIS A N 1
ATOM 978 C CA . HIS A 1 129 ? -18.529 -5.726 -6.507 1.00 86.81 129 HIS A CA 1
ATOM 979 C C . HIS A 1 129 ? -17.151 -6.285 -6.130 1.00 86.81 129 HIS A C 1
ATOM 981 O O . HIS A 1 129 ? -16.234 -6.310 -6.946 1.00 86.81 129 HIS A O 1
ATOM 987 N N . THR A 1 130 ? -16.995 -6.801 -4.908 1.00 85.62 130 THR A N 1
ATOM 988 C CA . THR A 1 130 ? -15.741 -7.437 -4.473 1.00 85.62 130 THR A CA 1
ATOM 989 C C . THR A 1 130 ? -15.436 -8.688 -5.297 1.00 85.62 130 THR A C 1
ATOM 991 O O . THR A 1 130 ? -14.299 -8.879 -5.724 1.00 85.62 130 THR A O 1
ATOM 994 N N . MET A 1 131 ? -16.443 -9.524 -5.564 1.00 85.44 131 MET A N 1
ATOM 995 C CA . MET A 1 131 ? -16.284 -10.713 -6.409 1.00 85.44 131 MET A CA 1
ATOM 996 C C . MET A 1 131 ? -15.924 -10.340 -7.853 1.00 85.44 131 MET A C 1
ATOM 998 O O . MET A 1 131 ? -15.085 -11.000 -8.466 1.00 85.44 131 MET A O 1
ATOM 1002 N N . GLU A 1 132 ? -16.522 -9.279 -8.396 1.00 87.88 132 GLU A N 1
ATOM 1003 C CA . GLU A 1 132 ? -16.182 -8.752 -9.722 1.00 87.88 132 GLU A CA 1
ATOM 1004 C C . GLU A 1 132 ? -14.737 -8.244 -9.776 1.00 87.88 132 GLU A C 1
ATOM 1006 O O . GLU A 1 132 ? -13.981 -8.651 -10.658 1.00 87.88 132 GLU A O 1
ATOM 1011 N N . LEU A 1 133 ? -14.298 -7.470 -8.779 1.00 85.94 133 LEU A N 1
ATOM 1012 C CA . LEU A 1 133 ? -12.911 -7.005 -8.668 1.00 85.94 133 LEU A CA 1
ATOM 1013 C C . LEU A 1 133 ? -11.909 -8.156 -8.519 1.00 85.94 133 LEU A C 1
ATOM 1015 O O . LEU A 1 133 ? -10.822 -8.117 -9.097 1.00 85.94 133 LEU A O 1
ATOM 1019 N N . GLU A 1 134 ? -12.248 -9.200 -7.759 1.00 84.81 134 GLU A N 1
ATOM 1020 C CA . GLU A 1 134 ? -11.400 -10.389 -7.632 1.00 84.81 134 GLU A CA 1
ATOM 1021 C C . GLU A 1 134 ? -11.265 -11.136 -8.964 1.00 84.81 134 GLU A C 1
ATOM 1023 O O . GLU A 1 134 ? -10.161 -11.567 -9.315 1.00 84.81 134 GLU A O 1
ATOM 1028 N N . ARG A 1 135 ? -12.352 -11.232 -9.740 1.00 87.06 135 ARG A N 1
ATOM 1029 C CA . ARG A 1 135 ? -12.331 -11.800 -11.096 1.00 87.06 135 ARG A CA 1
ATOM 1030 C C . ARG A 1 135 ? -11.463 -10.970 -12.035 1.00 87.06 135 ARG A C 1
ATOM 1032 O O . ARG A 1 135 ? -10.616 -11.532 -12.726 1.00 87.06 135 ARG A O 1
ATOM 1039 N N . GLU A 1 136 ? -11.611 -9.648 -12.029 1.00 87.62 136 GLU A N 1
ATOM 1040 C CA . GLU A 1 136 ? -10.781 -8.761 -12.849 1.00 87.62 136 GLU A CA 1
ATOM 1041 C C . GLU A 1 136 ? -9.308 -8.837 -12.479 1.00 87.62 136 GLU A C 1
ATOM 1043 O O . GLU A 1 136 ? -8.447 -8.914 -13.355 1.00 87.62 136 GLU A O 1
ATOM 1048 N N . ARG A 1 137 ? -9.001 -8.879 -11.180 1.00 86.69 137 ARG A N 1
ATOM 1049 C CA . ARG A 1 137 ? -7.636 -9.061 -10.692 1.00 86.69 137 ARG A CA 1
ATOM 1050 C C . ARG A 1 137 ? -7.043 -10.376 -11.192 1.00 86.69 137 ARG A C 1
ATOM 1052 O O . ARG A 1 137 ? -5.889 -10.390 -11.625 1.00 86.69 137 ARG A O 1
ATOM 1059 N N . ALA A 1 138 ? -7.799 -11.472 -11.113 1.00 86.31 138 ALA A N 1
ATOM 1060 C CA . ALA A 1 138 ? -7.360 -12.773 -11.606 1.00 86.31 138 ALA A CA 1
ATOM 1061 C C . ALA A 1 138 ? -7.114 -12.740 -13.124 1.00 86.31 138 ALA A C 1
ATOM 1063 O O . ALA A 1 138 ? -6.053 -13.176 -13.575 1.00 86.31 138 ALA A O 1
ATOM 1064 N N . GLY A 1 139 ? -8.029 -12.138 -13.892 1.00 86.06 139 GLY A N 1
ATOM 1065 C CA . GLY A 1 139 ? -7.889 -11.957 -15.339 1.00 86.06 139 GLY A CA 1
ATOM 1066 C C . GLY A 1 139 ? -6.677 -11.100 -15.721 1.00 86.06 139 GLY A C 1
ATOM 1067 O O . GLY A 1 139 ? -5.859 -11.511 -16.542 1.00 86.06 139 GLY A O 1
ATOM 1068 N N . ALA A 1 140 ? -6.483 -9.953 -15.065 1.00 87.88 140 ALA A N 1
ATOM 1069 C CA . ALA A 1 140 ? -5.323 -9.087 -15.277 1.00 87.88 140 ALA A CA 1
ATOM 1070 C C . ALA A 1 140 ? -4.007 -9.795 -14.913 1.00 87.88 140 ALA A C 1
ATOM 1072 O O . ALA A 1 140 ? -3.005 -9.659 -15.616 1.00 87.88 140 ALA A O 1
ATOM 1073 N N . HIS A 1 141 ? -3.996 -10.593 -13.841 1.00 91.12 141 HIS A N 1
ATOM 1074 C CA . HIS A 1 141 ? -2.831 -11.393 -13.473 1.00 91.12 141 HIS A CA 1
ATOM 1075 C C . HIS A 1 141 ? -2.483 -12.431 -14.545 1.00 91.12 141 HIS A C 1
ATOM 1077 O O . HIS A 1 141 ? -1.318 -12.530 -14.934 1.00 91.12 141 HIS A O 1
ATOM 1083 N N . GLN A 1 142 ? -3.476 -13.167 -15.049 1.00 89.25 142 GLN A N 1
ATOM 1084 C CA . GLN A 1 142 ? -3.277 -14.138 -16.123 1.00 89.25 142 GLN A CA 1
ATOM 1085 C C . GLN A 1 142 ? -2.770 -13.463 -17.401 1.00 89.25 142 GLN A C 1
ATOM 1087 O O . GLN A 1 142 ? -1.815 -13.946 -18.009 1.00 89.25 142 GLN A O 1
ATOM 1092 N N . LEU A 1 143 ? -3.320 -12.300 -17.759 1.00 90.25 143 LEU A N 1
ATOM 1093 C CA . LEU A 1 143 ? -2.864 -11.539 -18.918 1.00 90.25 143 LEU A CA 1
ATOM 1094 C C . LEU A 1 143 ? -1.399 -11.095 -18.792 1.00 90.25 143 LEU A C 1
ATOM 1096 O O . LEU A 1 143 ? -0.636 -11.206 -19.751 1.00 90.25 143 LEU A O 1
ATOM 1100 N N . VAL A 1 144 ? -0.974 -10.654 -17.603 1.00 92.50 144 VAL A N 1
ATOM 1101 C CA . VAL A 1 144 ? 0.436 -10.324 -17.331 1.00 92.50 144 VAL A CA 1
ATOM 1102 C C . VAL A 1 144 ? 1.344 -11.537 -17.557 1.00 92.50 144 VAL A C 1
ATOM 1104 O O . VAL A 1 144 ? 2.426 -11.380 -18.122 1.00 92.50 144 VAL A O 1
ATOM 1107 N N . LEU A 1 145 ? 0.931 -12.738 -17.135 1.00 92.31 145 LEU A N 1
ATOM 1108 C CA . LEU A 1 145 ? 1.709 -13.964 -17.354 1.00 92.31 145 LEU A CA 1
ATOM 1109 C C . LEU A 1 145 ? 1.810 -14.313 -18.847 1.00 92.31 145 LEU A C 1
ATOM 1111 O O . LEU A 1 145 ? 2.907 -14.604 -19.326 1.00 92.31 145 LEU A O 1
ATOM 1115 N N . LEU A 1 146 ? 0.702 -14.211 -19.587 1.00 90.94 146 LEU A N 1
ATOM 1116 C CA . LEU A 1 146 ? 0.657 -14.470 -21.030 1.00 90.94 146 LEU A CA 1
ATOM 1117 C C . LEU A 1 146 ? 1.535 -13.486 -21.817 1.00 90.94 146 LEU A C 1
ATOM 1119 O O . LEU A 1 146 ? 2.367 -13.907 -22.622 1.00 90.94 146 LEU A O 1
ATOM 1123 N N . LEU A 1 147 ? 1.411 -12.182 -21.550 1.00 91.31 147 LEU A N 1
ATOM 1124 C CA . LEU A 1 147 ? 2.217 -11.146 -22.204 1.00 91.31 147 LEU A CA 1
ATOM 1125 C C . LEU A 1 147 ? 3.705 -11.277 -21.862 1.00 91.31 147 LEU A C 1
ATOM 1127 O O . LEU A 1 147 ? 4.554 -11.070 -22.727 1.00 91.31 147 LEU A O 1
ATOM 1131 N N . LEU A 1 148 ? 4.045 -11.674 -20.631 1.00 93.19 148 LEU A N 1
ATOM 1132 C CA . LEU A 1 148 ? 5.432 -11.943 -20.254 1.00 93.19 148 LEU A CA 1
ATOM 1133 C C . LEU A 1 148 ? 6.019 -13.115 -21.059 1.00 93.19 148 LEU A C 1
ATOM 1135 O O . LEU A 1 148 ? 7.153 -13.021 -21.532 1.00 93.19 148 LEU A O 1
ATOM 1139 N N . GLY A 1 149 ? 5.246 -14.189 -21.246 1.00 92.31 149 GLY A N 1
ATOM 1140 C CA . GLY A 1 149 ? 5.629 -15.316 -22.099 1.00 92.31 149 GLY A CA 1
ATOM 1141 C C . GLY A 1 149 ? 5.829 -14.902 -23.561 1.00 92.31 149 GLY A C 1
ATOM 1142 O O . GLY A 1 149 ? 6.838 -15.260 -24.173 1.00 92.31 149 GLY A O 1
ATOM 1143 N N . LEU A 1 150 ? 4.915 -14.085 -24.095 1.00 92.62 150 LEU A N 1
ATOM 1144 C CA . LEU A 1 150 ? 4.986 -13.556 -25.457 1.00 92.62 150 LEU A CA 1
ATOM 1145 C C . LEU A 1 150 ? 6.238 -12.696 -25.680 1.00 92.62 150 LEU A C 1
ATOM 1147 O O . LEU A 1 150 ? 6.968 -12.918 -26.645 1.00 92.62 150 LEU A O 1
ATOM 1151 N N . VAL A 1 151 ? 6.529 -11.761 -24.768 1.00 93.62 151 VAL A N 1
ATOM 1152 C CA . VAL A 1 151 ? 7.736 -10.918 -24.828 1.00 93.62 151 VAL A CA 1
ATOM 1153 C C . VAL A 1 151 ? 9.000 -11.778 -24.817 1.00 93.62 151 VAL A C 1
ATOM 1155 O O . VAL A 1 151 ? 9.901 -11.545 -25.623 1.00 93.62 151 VAL A O 1
ATOM 1158 N N . GLY A 1 152 ? 9.061 -12.801 -23.958 1.00 91.75 152 GLY A N 1
ATOM 1159 C CA . GLY A 1 152 ? 10.198 -13.724 -23.912 1.00 91.75 152 GLY A CA 1
ATOM 1160 C C . GLY A 1 152 ? 10.402 -14.485 -25.227 1.00 91.75 152 GLY A C 1
ATOM 1161 O O . GLY A 1 152 ? 11.532 -14.628 -25.695 1.00 91.75 152 GLY A O 1
ATOM 1162 N N . ARG A 1 153 ? 9.315 -14.930 -25.870 1.00 93.94 153 ARG A N 1
ATOM 1163 C CA . ARG A 1 153 ? 9.377 -15.591 -27.181 1.00 93.94 153 ARG A CA 1
ATOM 1164 C C . ARG A 1 153 ? 9.844 -14.638 -28.283 1.00 93.94 153 ARG A C 1
ATOM 1166 O O . ARG A 1 153 ? 10.762 -14.994 -29.017 1.00 93.94 153 ARG A O 1
ATOM 1173 N N . LEU A 1 154 ? 9.274 -13.435 -28.365 1.00 92.56 154 LEU A N 1
ATOM 1174 C CA . LEU A 1 154 ? 9.654 -12.434 -29.369 1.00 92.56 154 LEU A CA 1
ATOM 1175 C C . LEU A 1 154 ? 11.127 -12.025 -29.233 1.00 92.56 154 LEU A C 1
ATOM 1177 O O . LEU A 1 154 ? 11.830 -11.932 -30.233 1.00 92.56 154 LEU A O 1
ATOM 1181 N N . GLN A 1 155 ? 11.640 -11.868 -28.009 1.00 94.38 155 GLN A N 1
ATOM 1182 C CA . GLN A 1 155 ? 13.067 -11.612 -27.768 1.00 94.38 155 GLN A CA 1
ATOM 1183 C C . GLN A 1 155 ? 13.960 -12.743 -28.302 1.00 94.38 155 GLN A C 1
ATOM 1185 O O . GLN A 1 155 ? 14.985 -12.488 -28.940 1.00 94.38 155 GLN A O 1
ATOM 1190 N N . ASN A 1 156 ? 13.564 -13.998 -28.081 1.00 95.69 156 ASN A N 1
ATOM 1191 C CA . ASN A 1 156 ? 14.288 -15.152 -28.612 1.00 95.69 156 ASN A CA 1
ATOM 1192 C C . ASN A 1 156 ? 14.240 -15.200 -30.150 1.00 95.69 156 ASN A C 1
ATOM 1194 O O . ASN A 1 156 ? 15.252 -15.492 -30.781 1.00 95.69 156 ASN A O 1
ATOM 1198 N N . GLU A 1 157 ? 13.106 -14.873 -30.773 1.00 94.50 157 GLU A N 1
ATOM 1199 C CA . GLU A 1 157 ? 12.987 -14.833 -32.238 1.00 94.50 157 GLU A CA 1
ATOM 1200 C C . GLU A 1 157 ? 13.810 -13.685 -32.852 1.00 94.50 157 GLU A C 1
ATOM 1202 O O . GLU A 1 157 ? 14.523 -13.902 -33.834 1.00 94.50 157 GLU A O 1
ATOM 1207 N N . VAL A 1 158 ? 13.811 -12.495 -32.234 1.00 95.25 158 VAL A N 1
ATOM 1208 C CA . VAL A 1 158 ? 14.646 -11.352 -32.649 1.00 95.25 158 VAL A CA 1
ATOM 1209 C C . VAL A 1 158 ? 16.133 -11.707 -32.581 1.00 95.25 158 VAL A C 1
ATOM 1211 O O . VAL A 1 158 ? 16.862 -11.490 -33.549 1.00 95.25 158 VAL A O 1
ATOM 1214 N N . THR A 1 159 ? 16.594 -12.304 -31.477 1.00 94.75 159 THR A N 1
ATOM 1215 C CA . THR A 1 159 ? 18.009 -12.700 -31.325 1.00 94.75 159 THR A CA 1
ATOM 1216 C C . THR A 1 159 ? 18.431 -13.786 -32.318 1.00 94.75 159 THR A C 1
ATOM 1218 O O . THR A 1 159 ? 19.547 -13.736 -32.837 1.00 94.75 159 THR A O 1
ATOM 1221 N N . GLN A 1 160 ? 17.548 -14.736 -32.646 1.00 94.88 160 GLN A N 1
ATOM 1222 C CA . GLN A 1 160 ? 17.814 -15.746 -33.676 1.00 94.88 160 GLN A CA 1
ATOM 1223 C C . GLN A 1 160 ? 17.879 -15.139 -35.084 1.00 94.88 160 GLN A C 1
ATOM 1225 O O . GLN A 1 160 ? 18.768 -15.485 -35.862 1.00 94.88 160 GLN A O 1
ATOM 1230 N N . LEU A 1 161 ? 16.969 -14.220 -35.420 1.00 94.00 161 LEU A N 1
ATOM 1231 C CA . LEU A 1 161 ? 16.912 -13.597 -36.746 1.00 94.00 161 LEU A CA 1
ATOM 1232 C C . LEU A 1 161 ? 18.026 -12.579 -36.989 1.00 94.00 161 LEU A C 1
ATOM 1234 O O . LEU A 1 161 ? 18.473 -12.461 -38.128 1.00 94.00 161 LEU A O 1
ATOM 1238 N N . GLN A 1 162 ? 18.529 -11.917 -35.943 1.00 93.12 162 GLN A N 1
ATOM 1239 C CA . GLN A 1 162 ? 19.714 -11.052 -36.023 1.00 93.12 162 GLN A CA 1
ATOM 1240 C C . GLN A 1 162 ? 20.968 -11.796 -36.509 1.00 93.12 162 GLN A C 1
ATOM 1242 O O . GLN A 1 162 ? 21.854 -11.182 -37.102 1.00 93.12 162 GLN A O 1
ATOM 1247 N N . ALA A 1 163 ? 21.048 -13.114 -36.298 1.00 93.50 163 ALA A N 1
ATOM 1248 C CA . ALA A 1 163 ? 22.165 -13.932 -36.764 1.00 93.50 163 ALA A CA 1
ATOM 1249 C C . ALA A 1 163 ? 22.082 -14.300 -38.261 1.00 93.50 163 ALA A C 1
ATOM 1251 O O . ALA A 1 163 ? 23.057 -14.811 -38.817 1.00 93.50 163 ALA A O 1
ATOM 1252 N N . VAL A 1 164 ? 20.943 -14.063 -38.924 1.00 94.62 164 VAL A N 1
ATOM 1253 C CA . VAL A 1 164 ? 20.700 -14.479 -40.313 1.00 94.62 164 VAL A CA 1
ATOM 1254 C C . VAL A 1 164 ? 20.767 -13.264 -41.254 1.00 94.62 164 VAL A C 1
ATOM 1256 O O . VAL A 1 164 ? 19.951 -12.354 -41.131 1.00 94.62 164 VAL A O 1
ATOM 1259 N N . PRO A 1 165 ? 21.691 -13.218 -42.233 1.00 87.56 165 PRO A N 1
ATOM 1260 C CA . PRO A 1 165 ? 21.710 -12.151 -43.233 1.00 87.56 165 PRO A CA 1
ATOM 1261 C C . PRO A 1 165 ? 20.486 -12.244 -44.170 1.00 87.56 165 PRO A C 1
ATOM 1263 O O . PRO A 1 165 ? 20.046 -13.340 -44.506 1.00 87.56 165 PRO A O 1
ATOM 1266 N N . ASN A 1 166 ? 19.969 -11.097 -44.635 1.00 88.81 166 ASN A N 1
ATOM 1267 C CA . ASN A 1 166 ? 18.792 -10.932 -45.522 1.00 88.81 166 ASN A CA 1
ATOM 1268 C C . ASN A 1 166 ? 17.387 -11.030 -44.878 1.00 88.81 166 ASN A C 1
ATOM 1270 O O . ASN A 1 166 ? 16.407 -11.237 -45.590 1.00 88.81 166 ASN A O 1
ATOM 1274 N N . THR A 1 167 ? 17.243 -10.827 -43.565 1.00 91.38 167 THR A N 1
ATOM 1275 C CA . THR A 1 167 ? 15.940 -10.857 -42.852 1.00 91.38 167 THR A CA 1
ATOM 1276 C C . THR A 1 167 ? 15.516 -9.504 -42.260 1.00 91.38 167 THR A C 1
ATOM 1278 O O . THR A 1 167 ? 14.709 -9.461 -41.333 1.00 91.38 167 THR A O 1
ATOM 1281 N N . GLN A 1 168 ? 16.016 -8.385 -42.798 1.00 92.94 168 GLN A N 1
ATOM 1282 C CA . GLN A 1 168 ? 15.789 -7.041 -42.235 1.00 92.94 168 GLN A CA 1
ATOM 1283 C C . GLN A 1 168 ? 14.304 -6.669 -42.101 1.00 92.94 168 GLN A C 1
ATOM 1285 O O . GLN A 1 168 ? 13.901 -6.119 -41.083 1.00 92.94 168 GLN A O 1
ATOM 1290 N N . GLU A 1 169 ? 13.478 -7.011 -43.091 1.00 94.19 169 GLU A N 1
ATOM 1291 C CA . GLU A 1 169 ? 12.045 -6.693 -43.066 1.00 94.19 169 GLU A CA 1
ATOM 1292 C C . GLU A 1 169 ? 11.301 -7.465 -41.963 1.00 94.19 169 GLU A C 1
ATOM 1294 O O . GLU A 1 169 ? 10.504 -6.892 -41.227 1.00 94.19 169 GLU A O 1
ATOM 1299 N N . ARG A 1 170 ? 11.619 -8.754 -41.777 1.00 92.19 170 ARG A N 1
ATOM 1300 C CA . ARG A 1 170 ? 11.028 -9.575 -40.703 1.00 92.19 170 ARG A CA 1
ATOM 1301 C C . ARG A 1 170 ? 11.476 -9.118 -39.322 1.00 92.19 170 ARG A C 1
ATOM 1303 O O . ARG A 1 170 ? 10.683 -9.138 -38.388 1.00 92.19 170 ARG A O 1
ATOM 1310 N N . LEU A 1 171 ? 12.737 -8.709 -39.203 1.00 93.75 171 LEU A N 1
ATOM 1311 C CA . LEU A 1 171 ? 13.282 -8.169 -37.966 1.00 93.75 171 LEU A CA 1
ATOM 1312 C C . LEU A 1 171 ? 12.549 -6.885 -37.563 1.00 93.75 171 LEU A C 1
ATOM 1314 O O . LEU A 1 171 ? 12.135 -6.784 -36.415 1.00 93.75 171 LEU A O 1
ATOM 1318 N N . ALA A 1 172 ? 12.297 -5.966 -38.502 1.00 94.56 172 ALA A N 1
ATOM 1319 C CA . ALA A 1 172 ? 11.549 -4.740 -38.217 1.00 94.56 172 ALA A CA 1
ATOM 1320 C C . ALA A 1 172 ? 10.119 -5.021 -37.716 1.00 94.56 172 ALA A C 1
ATOM 1322 O O . ALA A 1 172 ? 9.655 -4.374 -36.779 1.00 94.56 172 ALA A O 1
ATOM 1323 N N . VAL A 1 173 ? 9.432 -6.015 -38.296 1.00 94.88 173 VAL A N 1
ATOM 1324 C CA . VAL A 1 173 ? 8.092 -6.430 -37.838 1.00 94.88 173 VAL A CA 1
ATOM 1325 C C . VAL A 1 173 ? 8.138 -7.004 -36.418 1.00 94.88 173 VAL A C 1
ATOM 1327 O O . VAL A 1 173 ? 7.322 -6.621 -35.583 1.00 94.88 173 VAL A O 1
ATOM 1330 N N . LEU A 1 174 ? 9.102 -7.879 -36.114 1.00 93.25 174 LEU A N 1
ATOM 1331 C CA . LEU A 1 174 ? 9.236 -8.473 -34.779 1.00 93.25 174 LEU A CA 1
ATOM 1332 C C . LEU A 1 174 ? 9.644 -7.459 -33.709 1.00 93.25 174 LEU A C 1
ATOM 1334 O O . LEU A 1 174 ? 9.175 -7.547 -32.577 1.00 93.25 174 LEU A O 1
ATOM 1338 N N . GLU A 1 175 ? 10.509 -6.502 -34.044 1.00 94.25 175 GLU A N 1
ATOM 1339 C CA . GLU A 1 175 ? 10.879 -5.417 -33.134 1.00 94.25 175 GLU A CA 1
ATOM 1340 C C . GLU A 1 175 ? 9.671 -4.541 -32.792 1.00 94.25 175 GLU A C 1
ATOM 1342 O O . GLU A 1 175 ? 9.484 -4.190 -31.625 1.00 94.25 175 GLU A O 1
ATOM 1347 N N . GLU A 1 176 ? 8.812 -4.248 -33.772 1.00 95.62 176 GLU A N 1
ATOM 1348 C CA . GLU A 1 176 ? 7.572 -3.513 -33.523 1.00 95.62 176 GLU A CA 1
ATOM 1349 C C . GLU A 1 176 ? 6.593 -4.328 -32.671 1.00 95.62 176 GLU A C 1
ATOM 1351 O O . GLU A 1 176 ? 6.092 -3.817 -31.671 1.00 95.62 176 GLU A O 1
ATOM 1356 N N . GLN A 1 177 ? 6.386 -5.614 -32.980 1.00 93.38 177 GLN A N 1
ATOM 1357 C CA . GLN A 1 177 ? 5.549 -6.504 -32.164 1.00 93.38 177 GLN A CA 1
ATOM 1358 C C . GLN A 1 177 ? 6.060 -6.614 -30.724 1.00 93.38 177 GLN A C 1
ATOM 1360 O O . GLN A 1 177 ? 5.269 -6.595 -29.780 1.00 93.38 177 GLN A O 1
ATOM 1365 N N . LEU A 1 178 ? 7.379 -6.688 -30.533 1.00 93.94 178 LEU A N 1
ATOM 1366 C CA . LEU A 1 178 ? 8.004 -6.701 -29.214 1.00 93.94 178 LEU A CA 1
ATOM 1367 C C . LEU A 1 178 ? 7.745 -5.391 -28.476 1.00 93.94 178 LEU A C 1
ATOM 1369 O O . LEU A 1 178 ? 7.360 -5.421 -27.307 1.00 93.94 178 LEU A O 1
ATOM 1373 N N . ARG A 1 179 ? 7.911 -4.248 -29.149 1.00 95.81 179 ARG A N 1
ATOM 1374 C CA . ARG A 1 179 ? 7.631 -2.929 -28.574 1.00 95.81 179 ARG A CA 1
ATOM 1375 C C . ARG A 1 179 ? 6.174 -2.832 -28.121 1.00 95.81 179 ARG A C 1
ATOM 1377 O O . ARG A 1 179 ? 5.924 -2.474 -26.969 1.00 95.81 179 ARG A O 1
ATOM 1384 N N . THR A 1 180 ? 5.226 -3.228 -28.969 1.00 94.69 180 THR A N 1
ATOM 1385 C CA . THR A 1 180 ? 3.798 -3.264 -28.628 1.00 94.69 180 THR A CA 1
ATOM 1386 C C . THR A 1 180 ? 3.524 -4.204 -27.454 1.00 94.69 180 THR A C 1
ATOM 1388 O O . THR A 1 180 ? 2.892 -3.794 -26.486 1.00 94.69 180 THR A O 1
ATOM 1391 N N . ALA A 1 181 ? 4.066 -5.424 -27.467 1.00 92.88 181 ALA A N 1
ATOM 1392 C CA . ALA A 1 181 ? 3.889 -6.386 -26.379 1.00 92.88 181 ALA A CA 1
ATOM 1393 C C . ALA A 1 181 ? 4.448 -5.878 -25.037 1.00 92.88 181 ALA A C 1
ATOM 1395 O O . ALA A 1 181 ? 3.829 -6.088 -23.995 1.00 92.88 181 ALA A O 1
ATOM 1396 N N . THR A 1 182 ? 5.595 -5.187 -25.041 1.00 93.06 182 THR A N 1
ATOM 1397 C CA . THR A 1 182 ? 6.163 -4.595 -23.817 1.00 93.06 182 THR A CA 1
ATOM 1398 C C . THR A 1 182 ? 5.301 -3.472 -23.253 1.00 93.06 182 THR A C 1
ATOM 1400 O O . THR A 1 182 ? 5.110 -3.408 -22.040 1.00 93.06 182 THR A O 1
ATOM 1403 N N . LEU A 1 183 ? 4.734 -2.635 -24.122 1.00 95.44 183 LEU A N 1
ATOM 1404 C CA . LEU A 1 183 ? 3.842 -1.552 -23.727 1.00 95.44 183 LEU A CA 1
ATOM 1405 C C . LEU A 1 183 ? 2.525 -2.097 -23.154 1.00 95.44 183 LEU A C 1
ATOM 1407 O O . LEU A 1 183 ? 2.072 -1.635 -22.108 1.00 95.44 183 LEU A O 1
ATOM 1411 N N . GLU A 1 184 ? 1.943 -3.125 -23.775 1.00 92.19 184 GLU A N 1
ATOM 1412 C CA . GLU A 1 184 ? 0.744 -3.789 -23.246 1.00 92.19 184 GLU A CA 1
ATOM 1413 C C . GLU A 1 184 ? 1.019 -4.525 -21.928 1.00 92.19 184 GLU A C 1
ATOM 1415 O O . GLU A 1 184 ? 0.172 -4.548 -21.036 1.00 92.19 184 GLU A O 1
ATOM 1420 N N . LEU A 1 185 ? 2.222 -5.078 -21.744 1.00 93.25 185 LEU A N 1
ATOM 1421 C CA . LEU A 1 185 ? 2.624 -5.684 -20.473 1.00 93.25 185 LEU A CA 1
ATOM 1422 C C . LEU A 1 185 ? 2.693 -4.649 -19.341 1.00 93.25 185 LEU A C 1
ATOM 1424 O O . LEU A 1 185 ? 2.297 -4.953 -18.214 1.00 93.25 185 LEU A O 1
ATOM 1428 N N . GLU A 1 186 ? 3.206 -3.448 -19.613 1.00 91.12 186 GLU A N 1
ATOM 1429 C CA . GLU A 1 186 ? 3.204 -2.344 -18.646 1.00 91.12 186 GLU A CA 1
ATOM 1430 C C . GLU A 1 186 ? 1.771 -1.927 -18.301 1.00 91.12 186 GLU A C 1
ATOM 1432 O O . GLU A 1 186 ? 1.409 -1.939 -17.124 1.00 91.12 186 GLU A O 1
ATOM 1437 N N . ARG A 1 187 ? 0.913 -1.721 -19.309 1.00 89.94 187 ARG A N 1
ATOM 1438 C CA . ARG A 1 187 ? -0.516 -1.426 -19.103 1.00 89.94 187 ARG A CA 1
ATOM 1439 C C . ARG A 1 187 ? -1.229 -2.495 -18.275 1.00 89.94 187 ARG A C 1
ATOM 1441 O O . ARG A 1 187 ? -1.991 -2.167 -17.369 1.00 89.94 187 ARG A O 1
ATOM 1448 N N . ALA A 1 188 ? -0.964 -3.775 -18.533 1.00 90.62 188 ALA A N 1
ATOM 1449 C CA . ALA A 1 188 ? -1.556 -4.876 -17.777 1.00 90.62 188 ALA A CA 1
ATOM 1450 C C . ALA A 1 188 ? -1.090 -4.912 -16.311 1.00 90.62 188 ALA A C 1
ATOM 1452 O O . ALA A 1 188 ? -1.860 -5.275 -15.418 1.00 90.62 188 ALA A O 1
ATOM 1453 N N . ARG A 1 189 ? 0.161 -4.520 -16.033 1.00 89.56 189 ARG A N 1
ATOM 1454 C CA . ARG A 1 189 ? 0.672 -4.396 -14.658 1.00 89.56 189 ARG A CA 1
ATOM 1455 C C . ARG A 1 189 ? -0.005 -3.259 -13.909 1.00 89.56 189 ARG A C 1
ATOM 1457 O O . ARG A 1 189 ? -0.387 -3.471 -12.759 1.00 89.56 189 ARG A O 1
ATOM 1464 N N . ASP A 1 190 ? -0.173 -2.113 -14.554 1.00 86.44 190 ASP A N 1
ATOM 1465 C CA . ASP A 1 190 ? -0.848 -0.958 -13.962 1.00 86.44 190 ASP A CA 1
ATOM 1466 C C . ASP A 1 190 ? -2.320 -1.288 -13.676 1.00 86.44 190 ASP A C 1
ATOM 1468 O O . ASP A 1 190 ? -2.783 -1.114 -12.549 1.00 86.44 190 ASP A O 1
ATOM 1472 N N . ALA A 1 191 ? -3.016 -1.908 -14.636 1.00 83.75 191 ALA A N 1
ATOM 1473 C CA . ALA A 1 191 ? -4.389 -2.388 -14.466 1.00 83.75 191 ALA A CA 1
ATOM 1474 C C . ALA A 1 191 ? -4.530 -3.381 -13.300 1.00 83.75 191 ALA A C 1
ATOM 1476 O O . ALA A 1 191 ? -5.476 -3.305 -12.514 1.00 83.75 191 ALA A O 1
ATOM 1477 N N . ARG A 1 192 ? -3.573 -4.306 -13.141 1.00 90.06 192 ARG A N 1
ATOM 1478 C CA . ARG A 1 192 ? -3.553 -5.231 -12.001 1.00 90.06 192 ARG A CA 1
ATOM 1479 C C . ARG A 1 192 ? -3.370 -4.489 -10.675 1.00 90.06 192 ARG A C 1
ATOM 1481 O O . ARG A 1 192 ? -4.042 -4.834 -9.706 1.00 90.06 192 ARG A O 1
ATOM 1488 N N . GLN A 1 193 ? -2.440 -3.538 -10.601 1.00 85.00 193 GLN A N 1
ATOM 1489 C CA . GLN A 1 193 ? -2.204 -2.769 -9.375 1.00 85.00 193 GLN A CA 1
ATOM 1490 C C . GLN A 1 193 ? -3.440 -1.957 -8.986 1.00 85.00 193 GLN A C 1
ATOM 1492 O O . GLN A 1 193 ? -3.820 -1.941 -7.817 1.00 85.00 193 GLN A O 1
ATOM 1497 N N . GLU A 1 194 ? -4.103 -1.346 -9.964 1.00 85.62 194 GLU A N 1
ATOM 1498 C CA . GLU A 1 194 ? -5.361 -0.633 -9.766 1.00 85.62 194 GLU A CA 1
ATOM 1499 C C . GLU A 1 194 ? -6.455 -1.564 -9.222 1.00 85.62 194 GLU A C 1
ATOM 1501 O O . GLU A 1 194 ? -7.036 -1.278 -8.174 1.00 85.62 194 GLU A O 1
ATOM 1506 N N . ALA A 1 195 ? -6.669 -2.725 -9.851 1.00 85.31 195 ALA A N 1
ATOM 1507 C CA . ALA A 1 195 ? -7.624 -3.727 -9.371 1.00 85.31 195 ALA A CA 1
ATOM 1508 C C . ALA A 1 195 ? -7.301 -4.212 -7.943 1.00 85.31 195 ALA A C 1
ATOM 1510 O O . ALA A 1 195 ? -8.202 -4.389 -7.125 1.00 85.31 195 ALA A O 1
ATOM 1511 N N . GLU A 1 196 ? -6.019 -4.394 -7.607 1.00 86.12 196 GLU A N 1
ATOM 1512 C CA . GLU A 1 196 ? -5.577 -4.763 -6.255 1.00 86.12 196 GLU A CA 1
ATOM 1513 C C . GLU A 1 196 ? -5.921 -3.689 -5.214 1.00 86.12 196 GLU A C 1
ATOM 1515 O O . GLU A 1 196 ? -6.374 -4.021 -4.115 1.00 86.12 196 GLU A O 1
ATOM 1520 N N . LEU A 1 197 ? -5.745 -2.411 -5.557 1.00 84.44 197 LEU A N 1
ATOM 1521 C CA . LEU A 1 197 ? -6.103 -1.295 -4.684 1.00 84.44 197 LEU A CA 1
ATOM 1522 C C . LEU A 1 197 ? -7.620 -1.189 -4.489 1.00 84.44 197 LEU A C 1
ATOM 1524 O O . LEU A 1 197 ? -8.069 -0.992 -3.358 1.00 84.44 197 LEU A O 1
ATOM 1528 N N . LEU A 1 198 ? -8.408 -1.347 -5.555 1.00 84.56 198 LEU A N 1
ATOM 1529 C CA . LEU A 1 198 ? -9.871 -1.324 -5.472 1.00 84.56 198 LEU A CA 1
ATOM 1530 C C . LEU A 1 198 ? -10.405 -2.498 -4.652 1.00 84.56 198 LEU A C 1
ATOM 1532 O O . LEU A 1 198 ? -11.222 -2.290 -3.757 1.00 84.56 198 LEU A O 1
ATOM 1536 N N . ALA A 1 199 ? -9.881 -3.707 -4.867 1.00 84.38 199 ALA A N 1
ATOM 1537 C CA . ALA A 1 199 ? -10.252 -4.880 -4.080 1.00 84.38 199 ALA A CA 1
ATOM 1538 C C . ALA A 1 199 ? -9.939 -4.683 -2.588 1.00 84.38 199 ALA A C 1
ATOM 1540 O O . ALA A 1 199 ? -10.765 -4.998 -1.732 1.00 84.38 199 ALA A O 1
ATOM 1541 N N . ALA A 1 200 ? -8.779 -4.103 -2.256 1.00 82.56 200 ALA A N 1
ATOM 1542 C CA . ALA A 1 200 ? -8.430 -3.795 -0.870 1.00 82.56 200 ALA A CA 1
ATOM 1543 C C . ALA A 1 200 ? -9.405 -2.789 -0.229 1.00 82.56 200 ALA A C 1
ATOM 1545 O O . ALA A 1 200 ? -9.765 -2.947 0.939 1.00 82.56 200 ALA A O 1
ATOM 1546 N N . ARG A 1 201 ? -9.868 -1.780 -0.981 1.00 84.00 201 ARG A N 1
ATOM 1547 C CA . ARG A 1 201 ? -10.879 -0.817 -0.507 1.00 84.00 201 ARG A CA 1
ATOM 1548 C C . ARG A 1 201 ? -12.247 -1.471 -0.306 1.00 84.00 201 ARG A C 1
ATOM 1550 O O . ARG A 1 201 ? -12.845 -1.290 0.752 1.00 84.00 201 ARG A O 1
ATOM 1557 N N . ALA A 1 202 ? -12.710 -2.270 -1.265 1.00 84.38 202 ALA A N 1
ATOM 1558 C CA . ALA A 1 202 ? -13.989 -2.976 -1.172 1.00 84.38 202 ALA A CA 1
ATOM 1559 C C . ALA A 1 202 ? -14.016 -3.963 0.014 1.00 84.38 202 ALA A C 1
ATOM 1561 O O . ALA A 1 202 ? -14.997 -4.044 0.756 1.00 84.38 202 ALA A O 1
ATOM 1562 N N . GLN A 1 203 ? -12.895 -4.644 0.283 1.00 84.94 203 GLN A N 1
ATOM 1563 C CA . GLN A 1 203 ? -12.745 -5.488 1.472 1.00 84.94 203 GLN A CA 1
ATOM 1564 C C . GLN A 1 203 ? -12.849 -4.683 2.775 1.00 84.94 203 GLN A C 1
ATOM 1566 O O . GLN A 1 203 ? -13.509 -5.129 3.713 1.00 84.94 203 GLN A O 1
ATOM 1571 N N . GLN A 1 204 ? -12.245 -3.492 2.844 1.00 82.94 204 GLN A N 1
ATOM 1572 C CA . GLN A 1 204 ? -12.364 -2.622 4.020 1.00 82.94 204 GLN A CA 1
ATOM 1573 C C . GLN A 1 204 ? -13.813 -2.182 4.264 1.00 82.94 204 GLN A C 1
ATOM 1575 O O . GLN A 1 204 ? -14.270 -2.248 5.404 1.00 82.94 204 GLN A O 1
ATOM 1580 N N . GLN A 1 205 ? -14.546 -1.807 3.211 1.00 83.75 205 GLN A N 1
ATOM 1581 C CA . GLN A 1 205 ? -15.970 -1.461 3.307 1.00 83.75 205 GLN A CA 1
ATOM 1582 C C . GLN A 1 205 ? -16.833 -2.653 3.731 1.00 83.75 205 GLN A C 1
ATOM 1584 O O . GLN A 1 205 ? -17.727 -2.521 4.564 1.00 83.75 205 GLN A O 1
ATOM 1589 N N . THR A 1 206 ? -16.536 -3.844 3.210 1.00 84.88 206 THR A N 1
ATOM 1590 C CA . THR A 1 206 ? -17.233 -5.070 3.617 1.00 84.88 206 THR A CA 1
ATOM 1591 C C . THR A 1 206 ? -17.064 -5.312 5.116 1.00 84.88 206 THR A C 1
ATOM 1593 O O . THR A 1 206 ? -18.034 -5.625 5.802 1.00 84.88 206 THR A O 1
ATOM 1596 N N . VAL A 1 207 ? -15.847 -5.140 5.644 1.00 83.19 207 VAL A N 1
ATOM 1597 C CA . VAL A 1 207 ? -15.574 -5.294 7.080 1.00 83.19 207 VAL A CA 1
ATOM 1598 C C . VAL A 1 207 ? -16.335 -4.250 7.899 1.00 83.19 207 VAL A C 1
ATOM 1600 O O . VAL A 1 207 ? -16.958 -4.623 8.890 1.00 83.19 207 VAL A O 1
ATOM 1603 N N . SER A 1 208 ? -16.356 -2.978 7.486 1.00 80.88 208 SER A N 1
ATOM 1604 C CA . SER A 1 208 ? -17.094 -1.944 8.225 1.00 80.88 208 SER A CA 1
ATOM 1605 C C . SER A 1 208 ? -18.606 -2.190 8.225 1.00 80.88 208 SER A C 1
ATOM 1607 O O . SER A 1 208 ? -19.226 -2.136 9.283 1.00 80.88 208 SER A O 1
ATOM 1609 N N . LEU A 1 209 ? -19.200 -2.558 7.084 1.00 81.81 209 LEU A N 1
ATOM 1610 C CA . LEU A 1 209 ? -20.632 -2.884 6.997 1.00 81.81 209 LEU A CA 1
ATOM 1611 C C . LEU A 1 209 ? -20.988 -4.142 7.804 1.00 81.81 209 LEU A C 1
ATOM 1613 O O . LEU A 1 209 ? -22.051 -4.218 8.424 1.00 81.81 209 LEU A O 1
ATOM 1617 N N . GLN A 1 210 ? -20.095 -5.135 7.843 1.00 84.19 210 GLN A N 1
ATOM 1618 C CA . GLN A 1 210 ? -20.258 -6.307 8.706 1.00 84.19 210 GLN A CA 1
ATOM 1619 C C . GLN A 1 210 ? -20.229 -5.932 10.191 1.00 84.19 210 GLN A C 1
ATOM 1621 O O . GLN A 1 210 ? -21.028 -6.471 10.962 1.00 84.19 210 GLN A O 1
ATOM 1626 N N . GLU A 1 211 ? -19.341 -5.021 10.595 1.00 84.44 211 GLU A N 1
ATOM 1627 C CA . GLU A 1 211 ? -19.292 -4.497 11.962 1.00 84.44 211 GLU A CA 1
ATOM 1628 C C . GLU A 1 211 ? -20.577 -3.725 12.309 1.00 84.44 211 GLU A C 1
ATOM 1630 O O . GLU A 1 211 ? -21.153 -3.958 13.373 1.00 84.44 211 GLU A O 1
ATOM 1635 N N . GLU A 1 212 ? -21.095 -2.890 11.405 1.00 82.81 212 GLU A N 1
ATOM 1636 C CA . GLU A 1 212 ? -22.369 -2.177 11.590 1.00 82.81 212 GLU A CA 1
ATOM 1637 C C . GLU A 1 212 ? -23.563 -3.134 11.713 1.00 82.81 212 GLU A C 1
ATOM 1639 O O . GLU A 1 212 ? -24.371 -3.017 12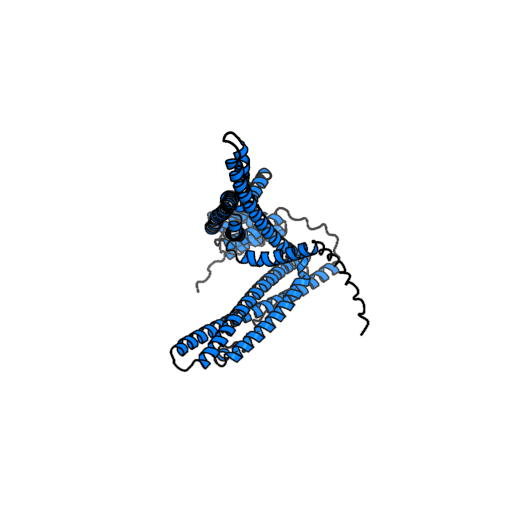.639 1.00 82.81 212 GLU A O 1
ATOM 1644 N N . LEU A 1 213 ? -23.651 -4.155 10.854 1.00 80.94 213 LEU A N 1
ATOM 1645 C CA . LEU A 1 213 ? -24.677 -5.194 10.971 1.00 80.94 213 LEU A CA 1
ATOM 1646 C C . LEU A 1 213 ? -24.551 -5.992 12.269 1.00 80.94 213 LEU A C 1
ATOM 1648 O O . LEU A 1 213 ? -25.567 -6.366 12.858 1.00 80.94 213 LEU A O 1
ATOM 1652 N N . ALA A 1 214 ? -23.331 -6.277 12.728 1.00 79.75 214 ALA A N 1
ATOM 1653 C CA . ALA A 1 214 ? -23.115 -6.950 14.003 1.00 79.75 214 ALA A CA 1
ATOM 1654 C C . ALA A 1 214 ? -23.611 -6.08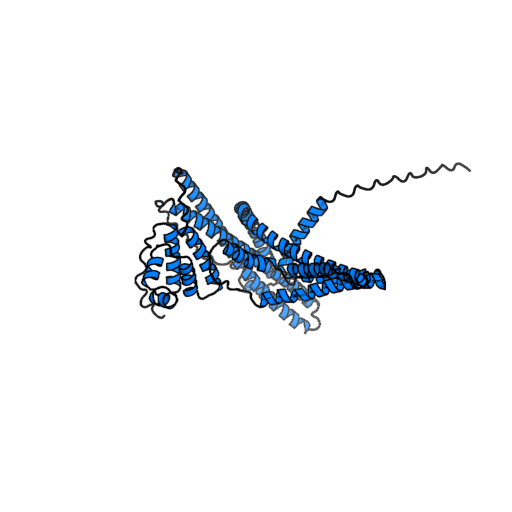9 15.176 1.00 79.75 214 ALA A C 1
ATOM 1656 O O . ALA A 1 214 ? -24.273 -6.616 16.073 1.00 79.75 214 ALA A O 1
ATOM 1657 N N . GLN A 1 215 ? -23.378 -4.773 15.134 1.00 83.62 215 GLN A N 1
ATOM 1658 C CA . GLN A 1 215 ? -23.900 -3.822 16.121 1.00 83.62 215 GLN A CA 1
ATOM 1659 C C . GLN A 1 215 ? -25.436 -3.761 16.093 1.00 83.62 215 GLN A C 1
ATOM 1661 O O . GLN A 1 215 ? -26.075 -3.855 17.144 1.00 83.62 215 GLN A O 1
ATOM 1666 N N . LEU A 1 216 ? -26.048 -3.696 14.905 1.00 80.56 216 LEU A N 1
ATOM 1667 C CA . LEU A 1 216 ? -27.508 -3.712 14.750 1.00 80.56 216 LEU A CA 1
ATOM 1668 C C . LEU A 1 216 ? -28.130 -5.029 15.241 1.00 80.56 216 LEU A C 1
ATOM 1670 O O . LEU A 1 216 ? -29.162 -5.014 15.913 1.00 80.56 216 LEU A O 1
ATOM 1674 N N . ARG A 1 217 ? -27.492 -6.175 14.968 1.00 79.56 217 ARG A N 1
ATOM 1675 C CA . ARG A 1 217 ? -27.926 -7.488 15.477 1.00 79.56 217 ARG A CA 1
ATOM 1676 C C . ARG A 1 217 ? -27.796 -7.592 16.992 1.00 79.56 217 ARG A C 1
ATOM 1678 O O . ARG A 1 217 ? -28.696 -8.131 17.630 1.00 79.56 217 ARG A O 1
ATOM 1685 N N . ALA A 1 218 ? -26.719 -7.067 17.574 1.00 79.69 218 ALA A N 1
ATOM 1686 C CA . ALA A 1 218 ? -26.548 -7.024 19.025 1.00 79.69 218 ALA A CA 1
ATOM 1687 C C . ALA A 1 218 ? -27.642 -6.177 19.701 1.00 79.69 218 ALA A C 1
ATOM 1689 O O . ALA A 1 218 ? -28.111 -6.530 20.782 1.00 79.69 218 ALA A O 1
ATOM 1690 N N . ALA A 1 219 ? -28.104 -5.113 19.037 1.00 78.69 219 ALA A N 1
ATOM 1691 C CA . ALA A 1 219 ? -29.247 -4.318 19.479 1.00 78.69 219 ALA A CA 1
ATOM 1692 C C . ALA A 1 219 ? -30.611 -5.018 19.263 1.00 78.69 219 ALA A C 1
ATOM 1694 O O . ALA A 1 219 ? -31.579 -4.679 19.943 1.00 78.69 219 ALA A O 1
ATOM 1695 N N . MET A 1 220 ? -30.701 -6.007 18.359 1.00 73.69 220 MET A N 1
ATOM 1696 C CA . MET A 1 220 ? -31.934 -6.732 17.998 1.00 73.69 220 MET A CA 1
ATOM 1697 C C . MET A 1 220 ? -31.804 -8.269 18.117 1.00 73.69 220 MET A C 1
ATOM 1699 O O . MET A 1 220 ? -31.904 -8.989 17.115 1.00 73.69 220 MET A O 1
ATOM 1703 N N . PRO A 1 221 ? -31.665 -8.814 19.342 1.00 63.38 221 PRO A N 1
ATOM 1704 C CA . PRO A 1 221 ? -31.340 -10.225 19.584 1.00 63.38 221 PRO A CA 1
ATOM 1705 C C . PRO A 1 221 ? -32.403 -11.258 19.149 1.00 63.38 221 PRO A C 1
ATOM 1707 O O . PRO A 1 221 ? -32.140 -12.454 19.227 1.00 63.38 221 PRO A O 1
ATOM 1710 N N . GLN A 1 222 ? -33.597 -10.847 18.698 1.00 58.56 222 GLN A N 1
ATOM 1711 C CA . GLN A 1 222 ? -34.699 -11.762 18.341 1.00 58.56 222 GLN A CA 1
ATOM 1712 C C . GLN A 1 222 ? -34.850 -12.054 16.834 1.00 58.56 222 GLN A C 1
ATOM 1714 O O . GLN A 1 222 ? -35.693 -12.866 16.455 1.00 58.56 222 GLN A O 1
ATOM 1719 N N . SER A 1 223 ? -34.051 -11.441 15.955 1.00 53.62 223 SER A N 1
ATOM 1720 C CA . SER A 1 223 ? -34.171 -11.652 14.503 1.00 53.62 223 SER A CA 1
ATOM 1721 C C . SER A 1 223 ? -33.305 -12.831 14.029 1.00 53.62 223 SER A C 1
ATOM 1723 O O . SER A 1 223 ? -32.124 -12.699 13.726 1.00 53.62 223 SER A O 1
ATOM 1725 N N . GLY A 1 224 ? -33.890 -14.031 13.992 1.00 54.69 224 GLY A N 1
ATOM 1726 C CA . GLY A 1 224 ? -33.238 -15.284 13.578 1.00 54.69 224 GLY A CA 1
ATOM 1727 C C . GLY A 1 224 ? -32.950 -15.408 12.074 1.00 54.69 224 GLY A C 1
ATOM 1728 O O . GLY A 1 224 ? -33.263 -16.437 11.480 1.00 54.69 224 GLY A O 1
ATOM 1729 N N . ILE A 1 225 ? -32.382 -14.382 11.436 1.00 52.81 225 ILE A N 1
ATOM 1730 C CA . ILE A 1 225 ? -32.066 -14.401 10.001 1.00 52.81 225 ILE A CA 1
ATOM 1731 C C . ILE A 1 225 ? -30.671 -15.011 9.802 1.00 52.81 225 ILE A C 1
ATOM 1733 O O . ILE A 1 225 ? -29.651 -14.331 9.904 1.00 52.81 225 ILE A O 1
ATOM 1737 N N . ALA A 1 226 ? -30.628 -16.315 9.521 1.00 48.00 226 ALA A N 1
ATOM 1738 C CA . ALA A 1 226 ? -29.422 -17.016 9.089 1.00 48.00 226 ALA A CA 1
ATOM 1739 C C . ALA A 1 226 ? -29.358 -17.027 7.553 1.00 48.00 226 ALA A C 1
ATOM 1741 O O . ALA A 1 226 ? -30.054 -17.804 6.904 1.00 48.00 226 ALA A O 1
ATOM 1742 N N . LEU A 1 227 ? -28.529 -16.162 6.969 1.00 53.69 227 LEU A N 1
ATOM 1743 C CA . LEU A 1 227 ? -28.269 -16.135 5.527 1.00 53.69 227 LEU A CA 1
ATOM 1744 C C . LEU A 1 227 ? -26.941 -16.835 5.240 1.00 53.69 227 LEU A C 1
ATOM 1746 O O . LEU A 1 227 ? -25.878 -16.368 5.644 1.00 53.69 227 LEU A O 1
ATOM 1750 N N . ALA A 1 228 ? -27.015 -17.976 4.559 1.00 47.47 228 ALA A N 1
ATOM 1751 C CA . ALA A 1 228 ? -25.854 -18.706 4.069 1.00 47.47 228 ALA A CA 1
ATOM 1752 C C . ALA A 1 228 ? -25.591 -18.300 2.614 1.00 47.47 228 ALA A C 1
ATOM 1754 O O . ALA A 1 228 ? -26.284 -18.756 1.707 1.00 47.47 228 ALA A O 1
ATOM 1755 N N . PHE A 1 229 ? -24.593 -17.444 2.389 1.00 46.78 229 PHE A N 1
ATOM 1756 C CA . PHE A 1 229 ? -24.113 -17.138 1.043 1.00 46.78 229 PHE A CA 1
ATOM 1757 C C . PHE A 1 229 ? -23.096 -18.208 0.636 1.00 46.78 229 PHE A C 1
ATOM 1759 O O . PHE A 1 229 ? -22.051 -18.353 1.272 1.00 46.78 229 PHE A O 1
ATOM 1766 N N . LYS A 1 230 ? -23.413 -19.008 -0.386 1.00 41.47 230 LYS A N 1
ATOM 1767 C CA . LYS A 1 230 ? -22.496 -20.011 -0.935 1.00 41.47 230 LYS A CA 1
ATOM 1768 C C . LYS A 1 230 ? -21.988 -19.511 -2.280 1.00 41.47 230 LYS A C 1
ATOM 1770 O O . LYS A 1 230 ? -22.689 -19.619 -3.280 1.00 41.47 230 LYS A O 1
ATOM 1775 N N . VAL A 1 231 ? -20.772 -18.976 -2.292 1.00 43.59 231 VAL A N 1
ATOM 1776 C CA . VAL A 1 231 ? -20.076 -18.646 -3.539 1.00 43.59 231 VAL A CA 1
ATOM 1777 C C . VAL A 1 231 ? -19.550 -19.932 -4.149 1.00 43.59 231 VAL A C 1
ATOM 1779 O O . VAL A 1 231 ? -18.852 -20.702 -3.486 1.00 43.59 231 VAL A O 1
ATOM 1782 N N . THR A 1 232 ? -19.900 -20.169 -5.406 1.00 42.22 232 THR A N 1
ATOM 1783 C CA . THR A 1 232 ? -19.285 -21.228 -6.205 1.00 42.22 232 THR A CA 1
ATOM 1784 C C . THR A 1 232 ? -18.201 -20.560 -7.048 1.00 42.22 232 THR A C 1
ATOM 1786 O O . THR A 1 232 ? -18.522 -19.583 -7.724 1.00 42.22 232 THR A O 1
ATOM 1789 N N . PRO A 1 233 ? -16.932 -21.004 -6.984 1.00 46.78 233 PRO A N 1
ATOM 1790 C CA . PRO A 1 233 ? -15.895 -20.507 -7.878 1.00 46.78 233 PRO A CA 1
ATOM 1791 C C . PRO A 1 233 ? -16.325 -20.811 -9.313 1.00 46.78 233 PRO A C 1
ATOM 1793 O O . PRO A 1 233 ? -16.552 -21.971 -9.650 1.00 46.78 233 PRO A O 1
ATOM 1796 N N . GLU A 1 234 ? -16.526 -19.768 -10.105 1.00 53.72 234 GLU A N 1
ATOM 1797 C CA . GLU A 1 234 ? -16.953 -19.867 -11.497 1.00 53.72 234 GLU A CA 1
ATOM 1798 C C . GLU A 1 234 ? -15.714 -19.956 -12.395 1.00 53.72 234 GLU A C 1
ATOM 1800 O O . GLU A 1 234 ? -14.703 -19.300 -12.125 1.00 53.72 234 GLU A O 1
ATOM 1805 N N . ASP A 1 235 ? -15.773 -20.821 -13.407 1.00 54.00 235 ASP A N 1
ATOM 1806 C CA . ASP A 1 235 ? -14.643 -21.153 -14.274 1.00 54.00 235 ASP A CA 1
ATOM 1807 C C . ASP A 1 235 ? -14.199 -19.939 -15.112 1.00 54.00 235 ASP A C 1
ATOM 1809 O O . ASP A 1 235 ? -15.016 -19.204 -15.668 1.00 54.00 235 ASP A O 1
ATOM 1813 N N . LEU A 1 236 ? -12.882 -19.728 -15.203 1.00 57.66 236 LEU A N 1
ATOM 1814 C CA . LEU A 1 236 ? -12.270 -18.668 -16.012 1.00 57.66 236 LEU A CA 1
ATOM 1815 C C . LEU A 1 236 ? -12.671 -18.791 -17.499 1.00 57.66 236 LEU A C 1
ATOM 1817 O O . LEU A 1 236 ? -12.811 -19.913 -17.997 1.00 57.66 236 LEU A O 1
ATOM 1821 N N . PRO A 1 237 ? -12.791 -17.669 -18.242 1.00 65.06 237 PRO A N 1
ATOM 1822 C CA . PRO A 1 237 ? -13.107 -17.703 -19.667 1.00 65.06 237 PRO A CA 1
ATOM 1823 C C . PRO A 1 237 ? -12.106 -18.574 -20.438 1.00 65.06 237 PRO A C 1
ATOM 1825 O O . PRO A 1 237 ? -10.892 -18.377 -20.344 1.00 65.06 237 PRO A O 1
ATOM 1828 N N . GLN A 1 238 ? -12.613 -19.520 -21.237 1.00 67.19 238 GLN A N 1
ATOM 1829 C CA . GLN A 1 238 ? -11.801 -20.440 -22.053 1.00 67.19 238 GLN A CA 1
ATOM 1830 C C . GLN A 1 238 ? -10.860 -19.725 -23.041 1.00 67.19 238 GLN A C 1
ATOM 1832 O O . GLN A 1 238 ? -9.925 -20.338 -23.548 1.00 67.19 238 GLN A O 1
ATOM 1837 N N . GLU A 1 239 ? -11.086 -18.438 -23.294 1.00 65.62 239 GLU A N 1
ATOM 1838 C CA . GLU A 1 239 ? -10.348 -17.584 -24.227 1.00 65.62 239 GLU A CA 1
ATOM 1839 C C . GLU A 1 239 ? -8.904 -17.284 -23.782 1.00 65.62 239 GLU A C 1
ATOM 1841 O O . GLU A 1 239 ? -8.075 -16.901 -24.604 1.00 65.62 239 GLU A O 1
ATOM 1846 N N . PHE A 1 240 ? -8.565 -17.526 -22.511 1.00 65.25 240 PHE A N 1
ATOM 1847 C CA . PHE A 1 240 ? -7.206 -17.354 -21.977 1.00 65.25 240 PHE A CA 1
ATOM 1848 C C . PHE A 1 240 ? -6.362 -18.637 -21.965 1.00 65.25 240 PHE A C 1
ATOM 1850 O O . PHE A 1 240 ? -5.359 -18.720 -21.250 1.00 65.25 240 PHE A O 1
ATOM 1857 N N . GLN A 1 241 ? -6.755 -19.654 -22.733 1.00 75.56 241 GLN A N 1
ATOM 1858 C CA . GLN A 1 241 ? -5.930 -20.845 -22.917 1.00 75.56 241 GLN A CA 1
ATOM 1859 C C . GLN A 1 241 ? -4.646 -20.483 -23.681 1.00 75.56 241 GLN A C 1
ATOM 1861 O O . GLN A 1 241 ? -4.693 -19.896 -24.763 1.00 75.56 241 GLN A O 1
ATOM 1866 N N . GLU A 1 242 ? -3.491 -20.847 -23.113 1.00 74.81 242 GLU A N 1
ATOM 1867 C CA . GLU A 1 242 ? -2.149 -20.527 -23.636 1.00 74.81 242 GLU A CA 1
ATOM 1868 C C . GLU A 1 242 ? -1.969 -20.917 -25.113 1.00 74.81 242 GLU A C 1
ATOM 1870 O O . GLU A 1 242 ? -1.285 -20.224 -25.866 1.00 74.81 242 GLU A O 1
ATOM 1875 N N . GLU A 1 243 ? -2.636 -21.988 -25.550 1.00 77.25 243 GLU A N 1
ATOM 1876 C CA . GLU A 1 243 ? -2.584 -22.493 -26.925 1.00 77.25 243 GLU A CA 1
ATOM 1877 C C . GLU A 1 243 ? -3.054 -21.461 -27.962 1.00 77.25 243 GLU A C 1
ATOM 1879 O O . GLU A 1 243 ? -2.478 -21.372 -29.048 1.00 77.25 243 GLU A O 1
ATOM 1884 N N . PHE A 1 244 ? -4.047 -20.632 -27.626 1.00 76.12 244 PHE A N 1
ATOM 1885 C CA . PHE A 1 244 ? -4.557 -19.596 -28.526 1.00 76.12 244 PHE A CA 1
ATOM 1886 C C . PHE A 1 244 ? -3.553 -18.448 -28.709 1.00 76.12 244 PHE A C 1
ATOM 1888 O O . PHE A 1 244 ? -3.360 -17.955 -29.821 1.00 76.12 244 PHE A O 1
ATOM 1895 N N . PHE A 1 245 ? -2.860 -18.062 -27.635 1.00 74.44 245 PHE A N 1
ATOM 1896 C CA . PHE A 1 245 ? -1.886 -16.965 -27.641 1.00 74.44 245 PHE A CA 1
ATOM 1897 C C . PHE A 1 245 ? -0.606 -17.305 -28.412 1.00 74.44 245 PHE A C 1
ATOM 1899 O O . PHE A 1 245 ? 0.066 -16.416 -28.931 1.00 74.44 245 PHE A O 1
ATOM 1906 N N . LEU A 1 246 ? -0.264 -18.591 -28.509 1.00 78.88 246 LEU A N 1
ATOM 1907 C CA . LEU A 1 246 ? 0.948 -19.041 -29.193 1.00 78.88 246 LEU A CA 1
ATOM 1908 C C . LEU A 1 246 ? 0.796 -19.154 -30.715 1.00 78.88 246 LEU A C 1
ATOM 1910 O O . LEU A 1 246 ? 1.818 -19.205 -31.409 1.00 78.88 246 LEU A O 1
ATOM 1914 N N . ALA A 1 247 ? -0.438 -19.206 -31.224 1.00 87.75 247 ALA A N 1
ATOM 1915 C CA . ALA A 1 247 ? -0.723 -19.425 -32.639 1.00 87.75 247 ALA A CA 1
ATOM 1916 C C . ALA A 1 247 ? -0.684 -18.137 -33.482 1.00 87.75 247 ALA A C 1
ATOM 1918 O O . ALA A 1 247 ? -0.243 -18.181 -34.628 1.00 87.75 247 ALA A O 1
ATOM 1919 N N . ASP A 1 248 ? -1.125 -17.001 -32.931 1.00 90.94 248 ASP A N 1
ATOM 1920 C CA . ASP A 1 248 ? -1.228 -15.724 -33.651 1.00 90.94 248 ASP A CA 1
ATOM 1921 C C . ASP A 1 248 ? -0.955 -14.545 -32.701 1.00 90.94 248 ASP A C 1
ATOM 1923 O O . ASP A 1 248 ? -1.805 -14.155 -31.897 1.00 90.94 248 ASP A O 1
ATOM 1927 N N . VAL A 1 249 ? 0.255 -13.985 -32.802 1.00 89.44 249 VAL A N 1
ATOM 1928 C CA . VAL A 1 249 ? 0.748 -12.901 -31.936 1.00 89.44 249 VAL A CA 1
ATOM 1929 C C . VAL A 1 249 ? -0.088 -11.628 -32.084 1.00 89.44 249 VAL A C 1
ATOM 1931 O O . VAL A 1 249 ? -0.448 -11.006 -31.085 1.00 89.44 249 VAL A O 1
ATOM 1934 N N . ASP A 1 250 ? -0.454 -11.249 -33.307 1.00 91.12 250 ASP A N 1
ATOM 1935 C CA . ASP A 1 250 ? -1.194 -10.007 -33.557 1.00 91.12 250 ASP A CA 1
ATOM 1936 C C . ASP A 1 250 ? -2.646 -10.115 -33.084 1.00 91.12 250 ASP A C 1
ATOM 1938 O O . ASP A 1 250 ? -3.259 -9.139 -32.636 1.00 91.12 250 ASP A O 1
ATOM 1942 N N . ARG A 1 251 ? -3.239 -11.309 -33.180 1.00 91.62 251 ARG A N 1
ATOM 1943 C CA . ARG A 1 251 ? -4.561 -11.577 -32.606 1.00 91.62 251 ARG A CA 1
ATOM 1944 C C . ARG A 1 251 ? -4.515 -11.620 -31.081 1.00 91.62 251 ARG A C 1
ATOM 1946 O O . ARG A 1 251 ? -5.417 -11.071 -30.446 1.00 91.62 251 ARG A O 1
ATOM 1953 N N . ALA A 1 252 ? -3.472 -12.208 -30.501 1.00 88.81 252 ALA A N 1
ATOM 1954 C CA . ALA A 1 252 ? -3.244 -12.225 -29.061 1.00 88.81 252 ALA A CA 1
ATOM 1955 C C . ALA A 1 252 ? -3.122 -10.805 -28.484 1.00 88.81 252 ALA A C 1
ATOM 1957 O O . ALA A 1 252 ? -3.817 -10.479 -27.524 1.00 88.81 252 ALA A O 1
ATOM 1958 N N . LEU A 1 253 ? -2.320 -9.936 -29.111 1.00 91.31 253 LEU A N 1
ATOM 1959 C CA . LEU A 1 253 ? -2.159 -8.540 -28.688 1.00 91.31 253 LEU A CA 1
ATOM 1960 C C . LEU A 1 253 ? -3.464 -7.740 -28.791 1.00 91.31 253 LEU A C 1
ATOM 1962 O O . LEU A 1 253 ? -3.810 -7.018 -27.861 1.00 91.31 253 LEU A O 1
ATOM 1966 N N . ARG A 1 254 ? -4.242 -7.913 -29.867 1.00 93.19 254 ARG A N 1
ATOM 1967 C CA . ARG A 1 254 ? -5.558 -7.256 -29.995 1.00 93.19 254 ARG A CA 1
ATOM 1968 C C . ARG A 1 254 ? -6.565 -7.734 -28.950 1.00 93.19 254 ARG A C 1
ATOM 1970 O O . ARG A 1 254 ? -7.329 -6.929 -28.428 1.00 93.19 254 ARG A O 1
ATOM 1977 N N . THR A 1 255 ? -6.554 -9.027 -28.631 1.00 90.50 255 THR A N 1
ATOM 1978 C CA . THR A 1 255 ? -7.424 -9.603 -27.592 1.00 90.50 255 THR A CA 1
ATOM 1979 C C . THR A 1 255 ? -7.026 -9.086 -26.209 1.00 90.50 255 THR A C 1
ATOM 1981 O O . THR A 1 255 ? -7.885 -8.685 -25.428 1.00 90.50 255 THR A O 1
ATOM 1984 N N . ALA A 1 256 ? -5.719 -9.018 -25.934 1.00 90.50 256 ALA A N 1
ATOM 1985 C CA . ALA A 1 256 ? -5.172 -8.424 -24.719 1.00 90.50 256 ALA A CA 1
ATOM 1986 C C . ALA A 1 256 ? -5.607 -6.962 -24.554 1.00 90.50 256 ALA A C 1
ATOM 1988 O O . ALA A 1 256 ? -6.102 -6.590 -23.493 1.00 90.50 256 ALA A O 1
ATOM 1989 N N . GLN A 1 257 ? -5.476 -6.159 -25.612 1.00 93.69 257 GLN A N 1
ATOM 1990 C CA . GLN A 1 257 ? -5.876 -4.756 -25.601 1.00 93.69 257 GLN A CA 1
ATOM 1991 C C . GLN A 1 257 ? -7.381 -4.601 -25.339 1.00 93.69 257 GLN A C 1
ATOM 1993 O O . GLN A 1 257 ? -7.765 -3.839 -24.455 1.00 93.69 257 GLN A O 1
ATOM 1998 N N . GLY A 1 258 ? -8.226 -5.364 -26.042 1.00 94.25 258 GLY A N 1
ATOM 1999 C CA . GLY A 1 258 ? -9.677 -5.333 -25.830 1.00 94.25 258 GLY A CA 1
ATOM 2000 C C . GLY A 1 258 ? -10.064 -5.676 -24.389 1.00 94.25 258 GLY A C 1
ATOM 2001 O O . GLY A 1 258 ? -10.876 -4.979 -23.785 1.00 94.25 258 GLY A O 1
ATOM 2002 N N . PHE A 1 259 ? -9.416 -6.683 -23.796 1.00 92.50 259 PHE A N 1
ATOM 2003 C CA . PHE A 1 259 ? -9.644 -7.046 -22.398 1.00 92.50 259 PHE A CA 1
ATOM 2004 C C . PHE A 1 259 ? -9.197 -5.952 -21.417 1.00 92.50 259 PHE A C 1
ATOM 2006 O O . PHE A 1 259 ? -9.882 -5.687 -20.428 1.00 92.50 259 PHE A O 1
ATOM 2013 N N . LEU A 1 260 ? -8.057 -5.300 -21.674 1.00 90.62 260 LEU A N 1
ATOM 2014 C CA . LEU A 1 260 ? -7.572 -4.197 -20.840 1.00 90.62 260 LEU A CA 1
ATOM 2015 C C . LEU A 1 260 ? -8.497 -2.981 -20.904 1.00 90.62 260 LEU A C 1
ATOM 2017 O O . LEU A 1 260 ? -8.758 -2.377 -19.863 1.00 90.62 260 LEU A O 1
ATOM 2021 N N . GLU A 1 261 ? -9.010 -2.645 -22.087 1.00 94.62 261 GLU A N 1
ATOM 2022 C CA . GLU A 1 261 ? -9.963 -1.550 -22.289 1.00 94.62 261 GLU A CA 1
ATOM 2023 C C . GLU A 1 261 ? -11.306 -1.839 -21.603 1.00 94.62 261 GLU A C 1
ATOM 2025 O O . GLU A 1 261 ? -11.815 -0.993 -20.866 1.00 94.62 261 GLU A O 1
ATOM 2030 N N . GLU A 1 262 ? -11.847 -3.049 -21.762 1.00 94.00 262 GLU A N 1
ATOM 2031 C CA . GLU A 1 262 ? -13.087 -3.467 -21.098 1.00 94.00 262 GLU A CA 1
ATOM 2032 C C . GLU A 1 262 ? -12.926 -3.506 -19.571 1.00 94.00 262 GLU A C 1
ATOM 2034 O O . GLU A 1 262 ? -13.797 -3.054 -18.827 1.00 94.00 262 GLU A O 1
ATOM 2039 N N . GLY A 1 263 ? -11.789 -4.006 -19.081 1.00 91.31 263 GLY A N 1
ATOM 2040 C CA . GLY A 1 263 ? -11.457 -3.970 -17.659 1.00 91.31 263 GLY A CA 1
ATOM 2041 C C . GLY A 1 263 ? -11.301 -2.542 -17.132 1.00 91.31 263 GLY A C 1
ATOM 2042 O O . GLY A 1 263 ? -11.734 -2.250 -16.025 1.00 91.31 263 GLY A O 1
ATOM 2043 N N . ALA A 1 264 ? -10.708 -1.628 -17.905 1.00 91.56 264 ALA A N 1
ATOM 2044 C CA . ALA A 1 264 ? -10.584 -0.225 -17.507 1.00 91.56 264 ALA A CA 1
ATOM 2045 C C . ALA A 1 264 ? -11.951 0.466 -17.398 1.00 91.56 264 ALA A C 1
ATOM 2047 O O . ALA A 1 264 ? -12.181 1.207 -16.446 1.00 91.56 264 ALA A O 1
ATOM 2048 N N . GLN A 1 265 ? -12.876 0.187 -18.322 1.00 93.81 265 GLN A N 1
ATOM 2049 C CA . GLN A 1 265 ? -14.247 0.702 -18.246 1.00 93.81 265 GLN A CA 1
ATOM 2050 C C . GLN A 1 265 ? -14.978 0.186 -17.003 1.00 93.81 265 GLN A C 1
ATOM 2052 O O . GLN A 1 265 ? -15.575 0.976 -16.273 1.00 93.81 265 GLN A O 1
ATOM 2057 N N . ARG A 1 266 ? -14.890 -1.121 -16.721 1.00 91.19 266 ARG A N 1
ATOM 2058 C CA . ARG A 1 266 ? -15.505 -1.718 -15.528 1.00 91.19 266 ARG A CA 1
ATOM 2059 C C . ARG A 1 266 ? -14.927 -1.163 -14.228 1.00 91.19 266 ARG A C 1
ATOM 2061 O O . ARG A 1 266 ? -15.693 -0.771 -13.353 1.00 91.19 266 ARG A O 1
ATOM 2068 N N . ARG A 1 267 ? -13.599 -1.033 -14.120 1.00 91.50 267 ARG A N 1
ATOM 2069 C CA . ARG A 1 267 ? -12.967 -0.372 -12.966 1.00 91.50 267 ARG A CA 1
ATOM 2070 C C . ARG A 1 267 ? -13.410 1.077 -12.820 1.00 91.50 267 ARG A C 1
ATOM 2072 O O . ARG A 1 267 ? -13.646 1.496 -11.696 1.00 91.50 267 ARG A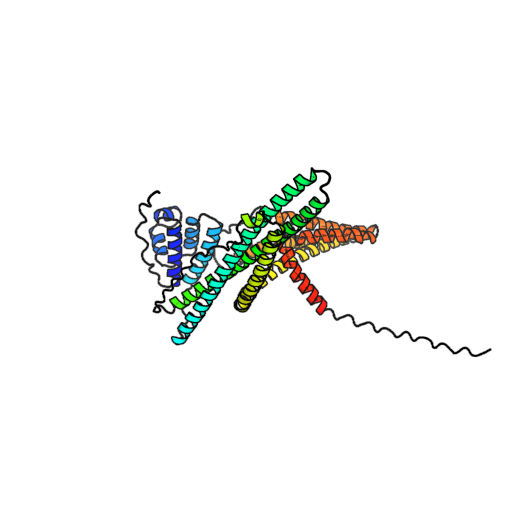 O 1
ATOM 2079 N N . GLY A 1 268 ? -13.562 1.816 -13.920 1.00 90.12 268 GLY A N 1
ATOM 2080 C CA . GLY A 1 268 ? -14.100 3.179 -13.903 1.00 90.12 268 GLY A CA 1
ATOM 2081 C C . GLY A 1 268 ? -15.497 3.240 -13.282 1.00 90.12 268 GLY A C 1
ATOM 2082 O O . GLY A 1 268 ? -15.706 3.991 -12.336 1.00 90.12 268 GLY A O 1
ATOM 2083 N N . HIS A 1 269 ? -16.412 2.376 -13.732 1.00 91.12 269 HIS A N 1
ATOM 2084 C CA . HIS A 1 269 ? -17.752 2.267 -13.147 1.00 91.12 269 HIS A CA 1
ATOM 2085 C C . HIS A 1 269 ? -17.718 1.900 -11.660 1.00 91.12 269 HIS A C 1
ATOM 2087 O O . HIS A 1 269 ? -18.377 2.545 -10.853 1.00 91.12 269 HIS A O 1
ATOM 2093 N N . LEU A 1 270 ? -16.893 0.923 -11.275 1.00 87.38 270 LEU A N 1
ATOM 2094 C CA . LEU A 1 270 ? -16.752 0.524 -9.875 1.00 87.38 270 LEU A CA 1
ATOM 2095 C C . LEU A 1 270 ? -16.148 1.636 -9.011 1.00 87.38 270 LEU A C 1
ATOM 2097 O O . LEU A 1 270 ? -16.512 1.769 -7.849 1.00 87.38 270 LEU A O 1
ATOM 2101 N N . VAL A 1 271 ? -15.225 2.437 -9.547 1.00 87.06 271 VAL A N 1
ATOM 2102 C CA . VAL A 1 271 ? -14.676 3.608 -8.849 1.00 87.06 271 VAL A CA 1
ATOM 2103 C C . VAL A 1 271 ? -15.752 4.661 -8.630 1.00 87.06 271 VAL A C 1
ATOM 2105 O O . VAL A 1 271 ? -15.819 5.201 -7.528 1.00 87.06 271 VAL A O 1
ATOM 2108 N N . ASP A 1 272 ? -16.584 4.930 -9.633 1.00 88.75 272 ASP A N 1
ATOM 2109 C CA . ASP A 1 272 ? -17.678 5.894 -9.521 1.00 88.75 272 ASP A CA 1
ATOM 2110 C C . ASP A 1 272 ? -18.726 5.424 -8.498 1.00 88.75 272 ASP A C 1
ATOM 2112 O O . ASP A 1 272 ? -19.105 6.200 -7.619 1.00 88.75 272 ASP A O 1
ATOM 2116 N N . ASP A 1 273 ? -19.102 4.142 -8.531 1.00 86.00 273 ASP A N 1
ATOM 2117 C CA . ASP A 1 273 ? -20.069 3.538 -7.603 1.00 86.00 273 ASP A CA 1
ATOM 2118 C C . ASP A 1 273 ? -19.529 3.470 -6.162 1.00 86.00 273 ASP A C 1
ATOM 2120 O O . ASP A 1 273 ? -20.227 3.781 -5.197 1.00 86.00 273 ASP A O 1
ATOM 2124 N N . LEU A 1 274 ? -18.257 3.091 -5.983 1.00 81.62 274 LEU A N 1
ATOM 2125 C CA . LEU A 1 274 ? -17.614 3.080 -4.663 1.00 81.62 274 LEU A CA 1
ATOM 2126 C C . LEU A 1 274 ? -17.342 4.503 -4.153 1.00 81.62 274 LEU A C 1
ATOM 2128 O O . LEU A 1 274 ? -17.301 4.731 -2.941 1.00 81.62 274 LEU A O 1
ATOM 2132 N N . GLY A 1 275 ? -17.103 5.446 -5.064 1.00 75.00 275 GLY A N 1
ATOM 2133 C CA . GLY A 1 275 ? -16.762 6.833 -4.778 1.00 75.00 275 GLY A CA 1
ATOM 2134 C C . GLY A 1 275 ? -17.969 7.678 -4.383 1.00 75.00 275 GLY A C 1
ATOM 2135 O O . GLY A 1 275 ? -17.855 8.477 -3.454 1.00 75.00 275 GLY A O 1
ATOM 2136 N N . SER A 1 276 ? -19.129 7.483 -5.018 1.00 71.62 276 SER A N 1
ATOM 2137 C CA . SER A 1 276 ? -20.336 8.268 -4.725 1.00 71.62 276 SER A CA 1
ATOM 2138 C C . SER A 1 276 ? -20.829 8.085 -3.290 1.00 71.62 276 SER A C 1
ATOM 2140 O O . SER A 1 276 ? -21.300 9.046 -2.677 1.00 71.62 276 SER A O 1
ATOM 2142 N N . ASP A 1 277 ? -20.656 6.885 -2.734 1.00 63.94 277 ASP A N 1
ATOM 2143 C CA . ASP A 1 277 ? -21.242 6.521 -1.442 1.00 63.94 277 ASP A CA 1
ATOM 2144 C C . ASP A 1 277 ? -20.223 6.579 -0.289 1.00 63.94 277 ASP A C 1
ATOM 2146 O O . ASP A 1 277 ? -20.590 6.848 0.857 1.00 63.94 277 ASP A O 1
ATOM 2150 N N . ALA A 1 278 ? -18.922 6.418 -0.574 1.00 53.62 278 ALA A N 1
ATOM 2151 C CA . ALA A 1 278 ? -17.873 6.352 0.451 1.00 53.62 278 ALA A CA 1
ATOM 2152 C C . ALA A 1 278 ? -16.946 7.580 0.542 1.00 53.62 278 ALA A C 1
ATOM 2154 O O . ALA A 1 278 ? -16.044 7.592 1.389 1.00 53.62 278 ALA A O 1
ATOM 2155 N N . ALA A 1 279 ? -17.147 8.618 -0.280 1.00 50.94 279 ALA A N 1
ATOM 2156 C CA . ALA A 1 279 ? -16.280 9.802 -0.301 1.00 50.94 279 ALA A CA 1
ATOM 2157 C C . ALA A 1 279 ? -16.178 10.524 1.062 1.00 50.94 279 ALA A C 1
ATOM 2159 O O . ALA A 1 279 ? -15.112 11.005 1.435 1.00 50.94 279 ALA A O 1
ATOM 2160 N N . GLY A 1 280 ? -17.239 10.541 1.875 1.00 53.03 280 GLY A N 1
ATOM 2161 C CA . GLY A 1 280 ? -17.298 11.372 3.089 1.00 53.03 280 GLY A CA 1
ATOM 2162 C C . GLY A 1 280 ? -16.190 11.130 4.139 1.00 53.03 280 GLY A C 1
ATOM 2163 O O . GLY A 1 280 ? -15.532 12.090 4.547 1.00 53.03 280 GLY A O 1
ATOM 2164 N N . PRO A 1 281 ? -15.958 9.891 4.623 1.00 53.41 281 PRO A N 1
ATOM 2165 C CA . PRO A 1 281 ? -15.001 9.644 5.707 1.00 53.41 281 PRO A CA 1
ATOM 2166 C C . PRO A 1 281 ? -13.605 9.197 5.239 1.00 53.41 281 PRO A C 1
ATOM 2168 O O . PRO A 1 281 ? -12.619 9.444 5.939 1.00 53.41 281 PRO A O 1
ATOM 2171 N N . LEU A 1 282 ? -13.493 8.533 4.083 1.00 48.59 282 LEU A N 1
ATOM 2172 C CA . LEU A 1 282 ? -12.221 7.983 3.599 1.00 48.59 282 LEU A CA 1
ATOM 2173 C C . LEU A 1 282 ? -11.402 9.005 2.803 1.00 48.59 282 LEU A C 1
ATOM 2175 O O . LEU A 1 282 ? -10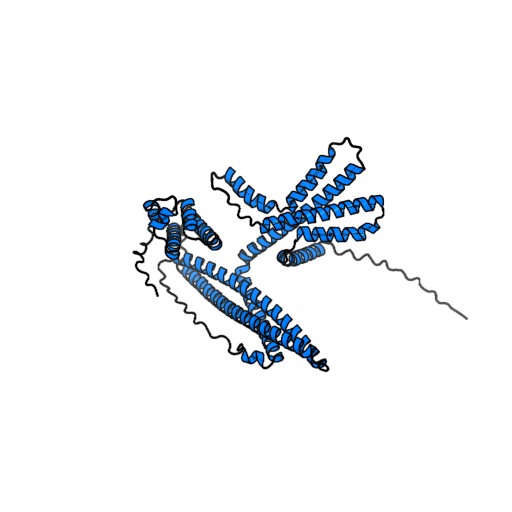.179 9.035 2.977 1.00 48.59 282 LEU A O 1
ATOM 2179 N N . GLU A 1 283 ? -12.035 9.900 2.032 1.00 54.62 283 GLU A N 1
ATOM 2180 C CA . GLU A 1 283 ? -11.308 11.018 1.412 1.00 54.62 283 GLU A CA 1
ATOM 2181 C C . GLU A 1 283 ? -10.739 11.945 2.478 1.00 54.62 283 GLU A C 1
ATOM 2183 O O . GLU A 1 283 ? -9.587 12.337 2.372 1.00 54.62 283 GLU A O 1
ATOM 2188 N N . ALA A 1 284 ? -11.464 12.226 3.566 1.00 55.75 284 ALA A N 1
ATOM 2189 C CA . ALA A 1 284 ? -10.932 13.038 4.662 1.00 55.75 284 ALA A CA 1
ATOM 2190 C C . ALA A 1 284 ? -9.632 12.450 5.250 1.00 55.75 284 ALA A C 1
ATOM 2192 O O . ALA A 1 284 ? -8.719 13.188 5.632 1.00 55.75 284 ALA A O 1
ATOM 2193 N N . ARG A 1 285 ? -9.516 11.114 5.278 1.00 58.34 285 ARG A N 1
ATOM 2194 C CA . ARG A 1 285 ? -8.321 10.412 5.760 1.00 58.34 285 ARG A CA 1
ATOM 2195 C C . ARG A 1 285 ? -7.190 10.405 4.728 1.00 58.34 285 ARG A C 1
ATOM 2197 O O . ARG A 1 285 ? -6.059 10.702 5.101 1.00 58.34 285 ARG A O 1
ATOM 2204 N N . GLN A 1 286 ? -7.483 10.149 3.451 1.00 60.69 286 GLN A N 1
ATOM 2205 C CA . GLN A 1 286 ? -6.487 10.213 2.368 1.00 60.69 286 GLN A CA 1
ATOM 2206 C C . GLN A 1 286 ? -5.983 11.640 2.116 1.00 60.69 286 GLN A C 1
ATOM 2208 O O . GLN A 1 286 ? -4.785 11.856 1.948 1.00 60.69 286 GLN A O 1
ATOM 2213 N N . VAL A 1 287 ? -6.873 12.631 2.167 1.00 67.19 287 VAL A N 1
ATOM 2214 C CA . VAL A 1 287 ? -6.532 14.056 2.126 1.00 67.19 287 VAL A CA 1
ATOM 2215 C C . VAL A 1 287 ? -5.643 14.393 3.323 1.00 67.19 287 VAL A C 1
ATOM 2217 O O . VAL A 1 287 ? -4.613 15.038 3.145 1.00 67.19 287 VAL A O 1
ATOM 2220 N N . GLY A 1 288 ? -5.956 13.888 4.523 1.00 70.50 288 GLY A N 1
ATOM 2221 C CA . GLY A 1 288 ? -5.109 14.038 5.710 1.00 70.50 288 GLY A CA 1
ATOM 2222 C C . GLY A 1 288 ? -3.695 13.464 5.543 1.00 70.50 288 GLY A C 1
ATOM 2223 O O . GLY A 1 288 ? -2.717 14.126 5.896 1.00 70.50 288 GLY A O 1
ATOM 2224 N N . GLU A 1 289 ? -3.565 12.269 4.963 1.00 70.94 289 GLU A N 1
ATOM 2225 C CA . GLU A 1 289 ? -2.264 11.654 4.660 1.00 70.94 289 GLU A CA 1
ATOM 2226 C C . GLU A 1 289 ? -1.487 12.448 3.598 1.00 70.94 289 GLU A C 1
ATOM 2228 O O . GLU A 1 289 ? -0.290 12.698 3.766 1.00 70.94 289 GLU A O 1
ATOM 2233 N N . GLY A 1 290 ? -2.171 12.936 2.559 1.00 73.25 290 GLY A N 1
ATOM 2234 C CA . GLY A 1 290 ? -1.593 13.823 1.550 1.00 73.25 290 GLY A CA 1
ATOM 2235 C C . GLY A 1 290 ? -1.054 15.123 2.153 1.00 73.25 290 GLY A C 1
ATOM 2236 O O . GLY A 1 290 ? 0.095 15.493 1.904 1.00 73.25 290 GLY A O 1
ATOM 2237 N N . TRP A 1 291 ? -1.830 15.784 3.018 1.00 76.62 291 TRP A N 1
ATOM 2238 C CA . TRP A 1 291 ? -1.400 17.000 3.718 1.00 76.62 291 TRP A CA 1
ATOM 2239 C C . TRP A 1 291 ? -0.195 16.768 4.621 1.00 76.62 291 TRP A C 1
ATOM 2241 O O . TRP A 1 291 ? 0.672 17.636 4.712 1.00 76.62 291 TRP A O 1
ATOM 2251 N N . LEU A 1 292 ? -0.103 15.601 5.259 1.00 77.25 292 LEU A N 1
ATOM 2252 C CA . LEU A 1 292 ? 1.036 15.256 6.101 1.00 77.25 292 LEU A CA 1
ATOM 2253 C C . LEU A 1 292 ? 2.314 15.094 5.264 1.00 77.25 292 LEU A C 1
ATOM 2255 O O . LEU A 1 292 ? 3.357 15.637 5.628 1.00 77.25 292 LEU A O 1
ATOM 2259 N N . ILE A 1 293 ? 2.229 14.431 4.105 1.00 77.94 293 ILE A N 1
ATOM 2260 C CA . ILE A 1 293 ? 3.354 14.307 3.161 1.00 77.94 293 ILE A CA 1
ATOM 2261 C C . ILE A 1 293 ? 3.773 15.686 2.631 1.00 77.94 293 ILE A C 1
ATOM 2263 O O . ILE A 1 293 ? 4.966 15.998 2.597 1.00 77.94 293 ILE A O 1
ATOM 2267 N N . VAL A 1 294 ? 2.808 16.534 2.264 1.00 78.69 294 VAL A N 1
ATOM 2268 C CA . VAL A 1 294 ? 3.066 17.903 1.789 1.00 78.69 294 VAL A CA 1
ATOM 2269 C C . VAL A 1 294 ? 3.726 18.746 2.880 1.00 78.69 294 VAL A C 1
ATOM 2271 O O . VAL A 1 294 ? 4.734 19.396 2.612 1.00 78.69 294 VAL A O 1
ATOM 2274 N N . ALA A 1 295 ? 3.224 18.701 4.116 1.00 80.06 295 ALA A N 1
ATOM 2275 C CA . ALA A 1 295 ? 3.793 19.431 5.245 1.00 80.06 295 ALA A CA 1
ATOM 2276 C C . ALA A 1 295 ? 5.233 18.987 5.552 1.00 80.06 295 ALA A C 1
ATOM 2278 O O . ALA A 1 295 ? 6.097 19.831 5.793 1.00 80.06 295 ALA A O 1
ATOM 2279 N N . LEU A 1 296 ? 5.517 17.681 5.477 1.00 81.06 296 LEU A N 1
ATOM 2280 C CA . LEU A 1 296 ? 6.873 17.147 5.635 1.00 81.06 296 LEU A CA 1
ATOM 2281 C C . LEU A 1 296 ? 7.817 17.667 4.545 1.00 81.06 296 LEU A C 1
ATOM 2283 O O . LEU A 1 296 ? 8.922 18.121 4.839 1.00 81.06 296 LEU A O 1
ATOM 2287 N N . LEU A 1 297 ? 7.388 17.647 3.283 1.00 81.62 297 LEU A N 1
ATOM 2288 C CA . LEU A 1 297 ? 8.202 18.153 2.176 1.00 81.62 297 LEU A CA 1
ATOM 2289 C C . LEU A 1 297 ? 8.434 19.660 2.273 1.00 81.62 297 LEU A C 1
ATOM 2291 O O . LEU A 1 297 ? 9.554 20.115 2.039 1.00 81.62 297 LEU A O 1
ATOM 2295 N N . LEU A 1 298 ? 7.413 20.419 2.677 1.00 83.94 298 LEU A N 1
ATOM 2296 C CA . LEU A 1 298 ? 7.524 21.854 2.916 1.00 83.94 298 LEU A CA 1
ATOM 2297 C C . LEU A 1 298 ? 8.519 22.149 4.048 1.00 83.94 298 LEU A C 1
ATOM 2299 O O . LEU A 1 298 ? 9.355 23.040 3.913 1.00 83.94 298 LEU A O 1
ATOM 2303 N N . GLY A 1 299 ? 8.481 21.362 5.129 1.00 85.00 299 GLY A N 1
ATOM 2304 C CA . GLY A 1 299 ? 9.431 21.449 6.239 1.00 85.00 299 GLY A CA 1
ATOM 2305 C C . GLY A 1 299 ? 10.876 21.199 5.801 1.00 85.00 299 GLY A C 1
ATOM 2306 O O . GLY A 1 299 ? 11.771 21.964 6.159 1.00 85.00 299 GLY A O 1
ATOM 2307 N N . ARG A 1 300 ? 11.109 20.191 4.951 1.00 85.19 300 ARG A N 1
ATOM 2308 C CA . ARG A 1 300 ? 12.443 19.914 4.387 1.00 85.19 300 ARG A CA 1
ATOM 2309 C C . ARG A 1 300 ? 12.922 21.016 3.449 1.00 85.19 300 ARG A C 1
ATOM 2311 O O . ARG A 1 300 ? 14.091 21.394 3.501 1.00 85.19 300 ARG A O 1
ATOM 2318 N N . LEU A 1 301 ? 12.028 21.544 2.613 1.00 85.62 301 LEU A N 1
ATOM 2319 C CA . LEU A 1 301 ? 12.332 22.655 1.713 1.00 85.62 301 LEU A CA 1
ATOM 2320 C C . LEU A 1 301 ? 12.729 23.897 2.518 1.00 85.62 301 LEU A C 1
ATOM 2322 O O . LEU A 1 301 ? 13.770 24.498 2.247 1.00 85.62 301 LEU A O 1
ATOM 2326 N N . LEU A 1 302 ? 11.961 24.224 3.561 1.00 88.31 302 LEU A N 1
ATOM 2327 C CA . LEU A 1 302 ? 12.276 25.304 4.493 1.00 88.31 302 LEU A CA 1
ATOM 2328 C C . LEU A 1 302 ? 13.630 25.076 5.183 1.00 88.31 302 LEU A C 1
ATOM 2330 O O . LEU A 1 302 ? 14.426 26.008 5.284 1.00 88.31 302 LEU A O 1
ATOM 2334 N N . GLY A 1 303 ? 13.926 23.837 5.589 1.00 87.62 303 GLY A N 1
ATOM 2335 C CA . GLY A 1 303 ? 15.221 23.450 6.150 1.00 87.62 303 GLY A CA 1
ATOM 2336 C C . GLY A 1 303 ? 16.392 23.743 5.205 1.00 87.62 303 GLY A C 1
ATOM 2337 O O . GLY A 1 303 ? 17.351 24.403 5.607 1.00 87.62 303 GLY A O 1
ATOM 2338 N N . CYS A 1 304 ? 16.290 23.346 3.930 1.00 86.19 304 CYS A N 1
ATOM 2339 C CA . CYS A 1 304 ? 17.286 23.674 2.902 1.00 86.19 304 CYS A CA 1
ATOM 2340 C C . CYS A 1 304 ? 17.485 25.188 2.742 1.00 86.19 304 CYS A C 1
ATOM 2342 O O . CYS A 1 304 ? 18.621 25.657 2.672 1.00 86.19 304 CYS A O 1
ATOM 2344 N N . VAL A 1 305 ? 16.391 25.953 2.679 1.00 86.44 305 VAL A N 1
ATOM 2345 C CA . VAL A 1 305 ? 16.443 27.412 2.502 1.00 86.44 305 VAL A CA 1
ATOM 2346 C C . VAL A 1 305 ? 17.118 28.084 3.698 1.00 86.44 305 VAL A C 1
ATOM 2348 O O . VAL A 1 305 ? 17.972 28.946 3.503 1.00 86.44 305 VAL A O 1
ATOM 2351 N N . LEU A 1 306 ? 16.804 27.661 4.925 1.00 89.50 306 LEU A N 1
ATOM 2352 C CA . LEU A 1 306 ? 17.425 28.193 6.141 1.00 89.50 306 LEU A CA 1
ATOM 2353 C C . LEU A 1 306 ? 18.919 27.861 6.222 1.00 89.50 306 LEU A C 1
ATOM 2355 O O . LEU A 1 306 ? 19.706 28.736 6.581 1.00 89.50 306 LEU A O 1
ATOM 2359 N N . MET A 1 307 ? 19.332 26.653 5.818 1.00 86.50 307 MET A N 1
ATOM 2360 C CA . MET A 1 307 ? 20.756 26.305 5.723 1.00 86.50 307 MET A CA 1
ATOM 2361 C C . MET A 1 307 ? 21.492 27.191 4.714 1.00 86.50 307 MET A C 1
ATOM 2363 O O . MET A 1 307 ? 22.552 27.731 5.030 1.00 86.50 307 MET A O 1
ATOM 2367 N N . MET A 1 308 ? 20.924 27.377 3.518 1.00 83.94 308 MET A N 1
ATOM 2368 C CA . MET A 1 308 ? 21.515 28.237 2.490 1.00 83.94 308 MET A CA 1
ATOM 2369 C C . MET A 1 308 ? 21.601 29.695 2.953 1.00 83.94 308 MET A C 1
ATOM 2371 O O . MET A 1 308 ? 22.663 30.305 2.845 1.00 83.94 308 MET A O 1
ATOM 2375 N N . ALA A 1 309 ? 20.524 30.238 3.526 1.00 88.94 309 ALA A N 1
ATOM 2376 C CA . ALA A 1 309 ? 20.494 31.601 4.049 1.00 88.94 309 ALA A CA 1
ATOM 2377 C C . ALA A 1 309 ? 21.507 31.802 5.186 1.00 88.94 309 ALA A C 1
ATOM 2379 O O . ALA A 1 309 ? 22.255 32.779 5.175 1.00 88.94 309 ALA A O 1
ATOM 2380 N N . GLY A 1 310 ? 21.581 30.858 6.130 1.00 89.88 310 GLY A N 1
ATOM 2381 C CA . GLY A 1 310 ? 22.544 30.881 7.230 1.00 89.88 310 GLY A CA 1
ATOM 2382 C C . GLY A 1 310 ? 23.992 30.846 6.743 1.00 89.88 310 GLY A C 1
ATOM 2383 O O . GLY A 1 310 ? 24.810 31.636 7.205 1.00 89.88 310 GLY A O 1
ATOM 2384 N N . ALA A 1 311 ? 24.304 30.002 5.757 1.00 87.69 311 ALA A N 1
ATOM 2385 C CA . ALA A 1 311 ? 25.653 29.889 5.207 1.00 87.69 311 ALA A CA 1
ATOM 2386 C C . ALA A 1 311 ? 26.077 31.125 4.393 1.00 87.69 311 ALA A C 1
ATOM 2388 O O . ALA A 1 311 ? 27.219 31.577 4.499 1.00 87.69 311 ALA A O 1
ATOM 2389 N N . VAL A 1 312 ? 25.157 31.710 3.618 1.00 87.12 312 VAL A N 1
ATOM 2390 C CA . VAL A 1 312 ? 25.400 32.979 2.915 1.00 87.12 312 VAL A CA 1
ATOM 2391 C C . VAL A 1 312 ? 25.615 34.111 3.918 1.00 87.12 312 VAL A C 1
ATOM 2393 O O . VAL A 1 312 ? 26.583 34.856 3.785 1.00 87.12 312 VAL A O 1
ATOM 2396 N N . LEU A 1 313 ? 24.775 34.205 4.954 1.00 89.44 313 LEU A N 1
ATOM 2397 C CA . LEU A 1 313 ? 24.913 35.206 6.013 1.00 89.44 313 LEU A CA 1
ATOM 2398 C C . LEU A 1 313 ? 26.227 35.041 6.788 1.00 89.44 313 LEU A C 1
ATOM 2400 O O . LEU A 1 313 ? 26.905 36.021 7.082 1.00 89.44 313 LEU A O 1
ATOM 2404 N N . TYR A 1 314 ? 26.622 33.802 7.083 1.00 89.69 314 TYR A N 1
ATOM 2405 C CA . TYR A 1 314 ? 27.907 33.501 7.709 1.00 89.69 314 TYR A CA 1
ATOM 2406 C C . TYR A 1 314 ? 29.069 34.040 6.867 1.00 89.69 314 TYR A C 1
ATOM 2408 O O . TYR A 1 314 ? 29.974 34.700 7.383 1.00 89.69 314 TYR A O 1
ATOM 2416 N N . TYR A 1 315 ? 29.029 33.798 5.554 1.00 87.50 315 TYR A N 1
ATOM 2417 C CA . TYR A 1 315 ? 30.057 34.263 4.628 1.00 87.50 315 TYR A CA 1
ATOM 2418 C C . TYR A 1 315 ? 30.103 35.796 4.527 1.00 87.50 315 TYR A C 1
ATOM 2420 O O . TYR A 1 315 ? 31.189 36.382 4.571 1.00 87.50 315 TYR A O 1
ATOM 2428 N N . THR A 1 316 ? 28.952 36.468 4.440 1.00 86.19 316 THR A N 1
ATOM 2429 C CA . THR A 1 316 ? 28.897 37.937 4.359 1.00 86.19 316 THR A CA 1
ATOM 2430 C C . THR A 1 316 ? 29.353 38.598 5.658 1.00 86.19 316 THR A C 1
ATOM 2432 O O . THR A 1 316 ? 30.175 39.508 5.622 1.00 86.19 316 THR A O 1
ATOM 2435 N N . VAL A 1 317 ? 28.922 38.105 6.822 1.00 87.69 317 VAL A N 1
ATOM 2436 C CA . VAL A 1 317 ? 29.363 38.638 8.123 1.00 87.69 317 VAL A CA 1
ATOM 2437 C C . VAL A 1 317 ? 30.872 38.460 8.299 1.00 87.69 317 VAL A C 1
ATOM 2439 O O . VAL A 1 317 ? 31.556 39.402 8.698 1.00 87.69 317 VAL A O 1
ATOM 2442 N N . LYS A 1 318 ? 31.414 37.289 7.939 1.00 86.12 318 LYS A N 1
ATOM 2443 C CA . LYS A 1 318 ? 32.853 37.003 8.036 1.00 86.12 318 LYS A CA 1
ATOM 2444 C C . LYS A 1 318 ? 33.708 37.902 7.141 1.00 86.12 318 LYS A C 1
ATOM 2446 O O . LYS A 1 318 ? 34.841 38.208 7.498 1.00 86.12 318 LYS A O 1
ATOM 2451 N N . THR A 1 319 ? 33.196 38.285 5.974 1.00 86.56 319 THR A N 1
ATOM 2452 C CA . THR A 1 319 ? 33.937 39.113 5.011 1.00 86.56 319 THR A CA 1
ATOM 2453 C C . THR A 1 319 ? 33.860 40.605 5.329 1.00 86.56 319 THR A C 1
ATOM 2455 O O . THR A 1 319 ? 34.826 41.317 5.070 1.00 86.56 319 THR A O 1
ATOM 2458 N N . TRP A 1 320 ? 32.759 41.076 5.922 1.00 84.69 320 TRP A N 1
ATOM 2459 C CA . TRP A 1 320 ? 32.530 42.504 6.176 1.00 84.69 320 TRP A CA 1
ATOM 2460 C C . TRP A 1 320 ? 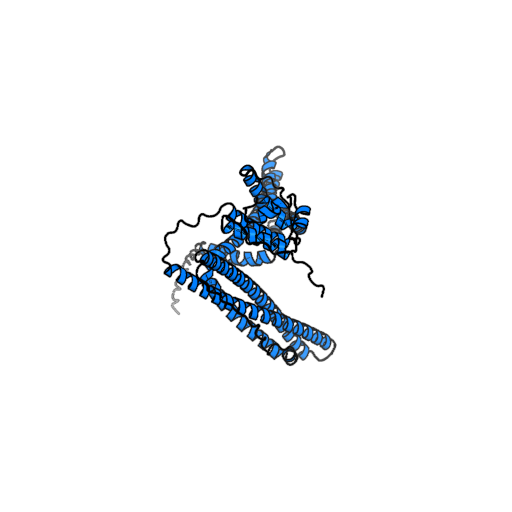32.884 42.971 7.591 1.00 84.69 320 TRP A C 1
ATOM 2462 O O . TRP A 1 320 ? 33.217 44.140 7.777 1.00 84.69 320 TRP A O 1
ATOM 2472 N N . VAL A 1 321 ? 32.810 42.101 8.601 1.00 82.62 321 VAL A N 1
ATOM 2473 C CA . VAL A 1 321 ? 32.983 42.503 10.004 1.00 82.62 321 VAL A CA 1
ATOM 2474 C C . VAL A 1 321 ? 34.368 42.101 10.504 1.00 82.62 321 VAL A C 1
ATOM 2476 O O . VAL A 1 321 ? 34.709 40.923 10.585 1.00 82.62 321 VAL A O 1
ATOM 2479 N N . THR A 1 322 ? 35.179 43.089 10.884 1.00 72.31 322 THR A N 1
ATOM 2480 C CA . THR A 1 322 ? 36.503 42.891 11.486 1.00 72.31 322 THR A CA 1
ATOM 2481 C C . THR A 1 322 ? 36.396 42.138 12.818 1.00 72.31 322 THR A C 1
ATOM 2483 O O . THR A 1 322 ? 36.049 42.745 13.822 1.00 72.31 322 THR A O 1
ATOM 2486 N N . ALA A 1 323 ? 36.675 40.830 12.793 1.00 60.19 323 ALA A N 1
ATOM 2487 C CA . ALA A 1 323 ? 37.083 39.859 13.832 1.00 60.19 323 ALA A CA 1
ATOM 2488 C C . ALA A 1 323 ? 36.538 39.885 15.290 1.00 60.19 323 ALA A C 1
ATOM 2490 O O . ALA A 1 323 ? 36.693 38.875 15.969 1.00 60.19 323 ALA A O 1
ATOM 2491 N N . SER A 1 324 ? 35.910 40.940 15.816 1.00 65.00 324 SER A N 1
ATOM 2492 C CA . SER A 1 324 ? 35.609 41.092 17.256 1.00 65.00 324 SER A CA 1
ATOM 2493 C C . SER A 1 324 ? 34.120 41.039 17.629 1.00 65.00 324 SER A C 1
ATOM 2495 O O . SER A 1 324 ? 33.741 41.420 18.734 1.00 65.00 324 SER A O 1
ATOM 2497 N N . SER A 1 325 ? 33.252 40.567 16.733 1.00 65.69 325 SER A N 1
ATOM 2498 C CA . SER A 1 325 ? 31.799 40.659 16.900 1.00 65.69 325 SER A CA 1
ATOM 2499 C C . SER A 1 325 ? 31.145 39.306 17.220 1.00 65.69 325 SER A C 1
ATOM 2501 O O . SER A 1 325 ? 31.228 38.366 16.431 1.00 65.69 325 SER A O 1
ATOM 2503 N N . ASN A 1 326 ? 30.412 39.233 18.340 1.00 80.81 326 ASN A N 1
ATOM 2504 C CA . ASN A 1 326 ? 29.619 38.073 18.801 1.00 80.81 326 ASN A CA 1
ATOM 2505 C C . ASN A 1 326 ? 28.457 37.669 17.862 1.00 80.81 326 ASN A C 1
ATOM 2507 O O . ASN A 1 326 ? 27.663 36.788 18.186 1.00 80.81 326 ASN A O 1
ATOM 2511 N N . TRP A 1 327 ? 28.329 38.300 16.696 1.00 78.81 327 TRP A N 1
ATOM 2512 C CA . TRP A 1 327 ? 27.230 38.087 15.754 1.00 78.81 327 TRP A CA 1
ATOM 2513 C C . TRP A 1 327 ? 27.325 36.773 14.964 1.00 78.81 327 TRP A C 1
ATOM 2515 O O . TRP A 1 327 ? 26.379 36.414 14.269 1.00 78.81 327 TRP A O 1
ATOM 2525 N N . LEU A 1 328 ? 28.421 36.019 15.112 1.00 81.69 328 LEU A N 1
ATOM 2526 C CA . LEU A 1 328 ? 28.594 34.687 14.516 1.00 81.69 328 LEU A CA 1
ATOM 2527 C C . LEU A 1 328 ? 27.592 33.645 15.046 1.00 81.69 328 LEU A C 1
ATOM 2529 O O . LEU A 1 328 ? 27.281 32.696 14.336 1.00 81.69 328 LEU A O 1
ATOM 2533 N N . GLY A 1 329 ? 27.025 33.837 16.243 1.00 85.94 329 GLY A N 1
ATOM 2534 C CA . GLY A 1 329 ? 26.085 32.867 16.817 1.00 85.94 329 GLY A CA 1
ATOM 2535 C C . GLY A 1 329 ? 24.760 32.743 16.053 1.00 85.94 329 GLY A C 1
ATOM 2536 O O . GLY A 1 329 ? 24.171 31.667 16.012 1.00 85.94 329 GLY A O 1
ATOM 2537 N N . PHE A 1 330 ? 24.281 33.818 15.421 1.00 87.75 330 PHE A N 1
ATOM 2538 C CA . PHE A 1 330 ? 23.001 33.807 14.704 1.00 87.75 330 PHE A CA 1
ATOM 2539 C C . PHE A 1 330 ? 23.001 32.943 13.424 1.00 87.75 330 PHE A C 1
ATOM 2541 O O . PHE A 1 330 ? 22.107 32.104 13.292 1.00 87.75 330 PHE A O 1
ATOM 2548 N N . PRO A 1 331 ? 23.965 33.078 12.487 1.00 89.44 331 PRO A N 1
ATOM 2549 C CA . PRO A 1 331 ? 24.019 32.210 11.312 1.00 89.44 331 PRO A CA 1
ATOM 2550 C C . PRO A 1 331 ? 24.238 30.733 11.673 1.00 89.44 331 PRO A C 1
ATOM 2552 O O . PRO A 1 331 ? 23.628 29.874 11.038 1.00 89.44 331 PRO A O 1
ATOM 2555 N N . ASP A 1 332 ? 25.014 30.431 12.719 1.00 85.25 332 ASP A N 1
ATOM 2556 C CA . ASP A 1 332 ? 25.199 29.053 13.195 1.00 85.25 332 ASP A CA 1
ATOM 2557 C C . ASP A 1 332 ? 23.874 28.445 13.686 1.00 85.25 332 ASP A C 1
ATOM 2559 O O . ASP A 1 332 ? 23.540 27.313 13.330 1.00 85.25 332 ASP A O 1
ATOM 2563 N N . LEU A 1 333 ? 23.061 29.207 14.429 1.00 88.38 333 LEU A N 1
ATOM 2564 C CA . LEU A 1 333 ? 21.719 28.773 14.841 1.00 88.38 333 LEU A CA 1
ATOM 2565 C C . LEU A 1 333 ? 20.791 28.534 13.643 1.00 88.38 333 LEU A C 1
ATOM 2567 O O . LEU A 1 333 ? 20.032 27.567 13.641 1.00 88.38 333 LEU A O 1
ATOM 2571 N N . LEU A 1 334 ? 20.873 29.379 12.615 1.00 89.31 334 LEU A N 1
ATOM 2572 C CA . LEU A 1 334 ? 20.115 29.246 11.367 1.00 89.31 334 LEU A CA 1
ATOM 2573 C C . LEU A 1 334 ? 20.467 27.956 10.617 1.00 89.31 334 LEU A C 1
ATOM 2575 O O . LEU A 1 334 ? 19.573 27.211 10.209 1.00 89.31 334 LEU A O 1
ATOM 2579 N N . VAL A 1 335 ? 21.764 27.663 10.485 1.00 86.19 335 VAL A N 1
ATOM 2580 C CA . VAL A 1 335 ? 22.250 26.426 9.861 1.00 86.19 335 VAL A CA 1
ATOM 2581 C C . VAL A 1 335 ? 21.827 25.211 10.684 1.00 86.19 335 VAL A C 1
ATOM 2583 O O . VAL A 1 335 ? 21.303 24.253 10.120 1.00 86.19 335 VAL A O 1
ATOM 2586 N N . MET A 1 336 ? 21.976 25.256 12.011 1.00 86.06 336 MET A N 1
ATOM 2587 C CA . MET A 1 336 ? 21.564 24.164 12.896 1.00 86.06 336 MET A CA 1
ATOM 2588 C C . MET A 1 336 ? 20.058 23.900 12.826 1.00 86.06 336 MET A C 1
ATOM 2590 O O . MET A 1 336 ? 19.646 22.746 12.725 1.00 86.06 336 MET A O 1
ATOM 2594 N N . PHE A 1 337 ? 19.227 24.944 12.817 1.00 86.12 337 PHE A N 1
ATOM 2595 C CA . PHE A 1 337 ? 17.778 24.798 12.683 1.00 86.12 337 PHE A CA 1
ATOM 2596 C C . PHE A 1 337 ? 17.386 24.241 11.307 1.00 86.12 337 PHE A C 1
ATOM 2598 O O . PHE A 1 337 ? 16.511 23.380 11.211 1.00 86.12 337 PHE A O 1
ATOM 2605 N N . GLY A 1 338 ? 18.084 24.664 10.249 1.00 86.88 338 GLY A N 1
ATOM 2606 C CA . GLY A 1 338 ? 17.923 24.109 8.910 1.00 86.88 338 GLY A CA 1
ATOM 2607 C C . GLY A 1 338 ? 18.282 22.619 8.829 1.00 86.88 338 GLY A C 1
ATOM 2608 O O . GLY A 1 338 ? 17.509 21.841 8.271 1.00 86.88 338 GLY A O 1
ATOM 2609 N N . ILE A 1 339 ? 19.390 22.197 9.457 1.00 83.69 339 ILE A N 1
ATOM 2610 C CA . ILE A 1 339 ? 19.778 20.778 9.573 1.00 83.69 339 ILE A CA 1
ATOM 2611 C C . ILE A 1 339 ? 18.706 19.999 10.328 1.00 83.69 339 ILE A C 1
ATOM 2613 O O . ILE A 1 339 ? 18.306 18.926 9.879 1.00 83.69 339 ILE A O 1
ATOM 2617 N N . VAL A 1 340 ? 18.229 20.539 11.453 1.00 82.94 340 VAL A N 1
ATOM 2618 C CA . VAL A 1 340 ? 17.182 19.906 12.255 1.00 82.94 340 VAL A CA 1
ATOM 2619 C C . VAL A 1 340 ? 15.956 19.661 11.388 1.00 82.94 340 VAL A C 1
ATOM 2621 O O . VAL A 1 340 ? 15.579 18.505 11.271 1.00 82.94 340 VAL A O 1
ATOM 2624 N N . LEU A 1 341 ? 15.406 20.677 10.713 1.00 83.81 341 LEU A N 1
ATOM 2625 C CA . LEU A 1 341 ? 14.244 20.536 9.822 1.00 83.81 341 LEU A CA 1
ATOM 2626 C C . LEU A 1 341 ? 14.469 19.552 8.664 1.00 83.81 341 LEU A C 1
ATOM 2628 O O . LEU A 1 341 ? 13.554 18.818 8.293 1.00 83.81 341 LEU A O 1
ATOM 2632 N N . LEU A 1 342 ? 15.679 19.508 8.108 1.00 81.19 342 LEU A N 1
ATOM 2633 C CA . LEU A 1 342 ? 16.022 18.630 6.992 1.00 81.19 342 LEU A CA 1
ATOM 2634 C C . LEU A 1 342 ? 16.123 17.149 7.394 1.00 81.19 342 LEU A C 1
ATOM 2636 O O . LEU A 1 342 ? 15.775 16.264 6.610 1.00 81.19 342 LEU A O 1
ATOM 2640 N N . VAL A 1 343 ? 16.584 16.867 8.616 1.00 78.25 343 VAL A N 1
ATOM 2641 C CA . VAL A 1 343 ? 16.727 15.502 9.160 1.00 78.25 343 VAL A CA 1
ATOM 2642 C C . VAL A 1 343 ? 15.368 14.874 9.513 1.00 78.25 343 VAL A C 1
ATOM 2644 O O . VAL A 1 343 ? 15.304 13.711 9.912 1.00 78.25 343 VAL A O 1
ATOM 2647 N N . ASP A 1 344 ? 14.266 15.582 9.247 1.00 71.31 344 ASP A N 1
ATOM 2648 C CA . ASP A 1 344 ? 12.900 15.122 9.496 1.00 71.31 344 ASP A CA 1
ATOM 2649 C C . ASP A 1 344 ? 12.684 14.869 10.997 1.00 71.31 344 ASP A C 1
ATOM 2651 O O . ASP A 1 344 ? 12.329 13.773 11.446 1.00 71.31 344 ASP A O 1
ATOM 2655 N N . PRO A 1 345 ? 12.915 15.899 11.826 1.00 62.31 345 PRO A N 1
ATOM 2656 C CA . PRO A 1 345 ? 12.867 15.740 13.256 1.00 62.31 345 PRO A CA 1
ATOM 2657 C C . PRO A 1 345 ? 11.416 15.632 13.685 1.00 62.31 345 PRO A C 1
ATOM 2659 O O . PRO A 1 345 ? 11.197 15.274 14.816 1.00 62.31 345 PRO A O 1
ATOM 2662 N N . TRP A 1 346 ? 10.427 15.947 12.843 1.00 63.91 346 TRP A N 1
ATOM 2663 C CA . TRP A 1 346 ? 9.032 16.007 13.252 1.00 63.91 346 TRP A CA 1
ATOM 2664 C C . TRP A 1 346 ? 8.433 14.631 13.460 1.00 63.91 346 TRP A C 1
ATOM 2666 O O . TRP A 1 346 ? 7.627 14.473 14.354 1.00 63.91 346 TRP A O 1
ATOM 2676 N N . ASP A 1 347 ? 8.853 13.620 12.711 1.00 64.12 347 ASP A N 1
ATOM 2677 C CA . ASP A 1 347 ? 8.344 12.265 12.912 1.00 64.12 347 ASP A CA 1
ATOM 2678 C C . ASP A 1 347 ? 8.978 11.635 14.163 1.00 64.12 347 ASP A C 1
ATOM 2680 O O . ASP A 1 347 ? 8.301 11.039 14.995 1.00 64.12 347 ASP A O 1
ATOM 2684 N N . ILE A 1 348 ? 10.276 11.885 14.382 1.00 60.25 348 ILE A N 1
ATOM 2685 C CA . ILE A 1 348 ? 10.966 11.486 15.615 1.00 60.25 348 ILE A CA 1
ATOM 2686 C C . ILE A 1 348 ? 10.451 12.315 16.788 1.00 60.25 348 ILE A C 1
ATOM 2688 O O . ILE A 1 348 ? 10.048 11.752 17.785 1.00 60.25 348 ILE A O 1
ATOM 2692 N N . ALA A 1 349 ? 10.415 13.635 16.702 1.00 61.97 349 ALA A N 1
ATOM 2693 C CA . ALA A 1 349 ? 9.974 14.522 17.766 1.00 61.97 349 ALA A CA 1
ATOM 2694 C C . ALA A 1 349 ? 8.491 14.328 18.038 1.00 61.97 349 ALA A C 1
ATOM 2696 O O . ALA A 1 349 ? 8.123 14.210 19.186 1.00 61.97 349 ALA A O 1
ATOM 2697 N N . TRP A 1 350 ? 7.617 14.195 17.051 1.00 68.19 350 TRP A N 1
ATOM 2698 C CA . TRP A 1 350 ? 6.214 13.919 17.334 1.00 68.19 350 TRP A CA 1
ATOM 2699 C C . TRP A 1 350 ? 6.044 12.520 17.921 1.00 68.19 350 TRP A C 1
ATOM 2701 O O . TRP A 1 350 ? 5.475 12.404 18.997 1.00 68.19 350 TRP A O 1
ATOM 2711 N N . ASN A 1 351 ? 6.614 11.465 17.335 1.00 66.00 351 ASN A N 1
ATOM 2712 C CA . ASN A 1 351 ? 6.438 10.113 17.883 1.00 66.00 351 ASN A CA 1
ATOM 2713 C C . ASN A 1 351 ? 7.249 9.849 19.163 1.00 66.00 351 ASN A C 1
ATOM 2715 O O . ASN A 1 351 ? 6.916 8.928 19.896 1.00 66.00 351 ASN A O 1
ATOM 2719 N N . THR A 1 352 ? 8.261 10.659 19.485 1.00 61.94 352 THR A N 1
ATOM 2720 C CA . THR A 1 352 ? 9.061 10.562 20.724 1.00 61.94 352 THR A CA 1
ATOM 2721 C C . THR A 1 352 ? 8.560 11.529 21.788 1.00 61.94 352 THR A C 1
ATOM 2723 O O . THR A 1 352 ? 8.312 11.147 22.929 1.00 61.94 352 THR A O 1
ATOM 2726 N N . VAL A 1 353 ? 8.407 12.802 21.427 1.00 62.09 353 VAL A N 1
ATOM 2727 C CA . VAL A 1 353 ? 8.014 13.884 22.333 1.00 62.09 353 VAL A CA 1
ATOM 2728 C C . VAL A 1 353 ? 6.531 13.799 22.633 1.00 62.09 353 VAL A C 1
ATOM 2730 O O . VAL A 1 353 ? 6.179 14.046 23.772 1.00 62.09 353 VAL A O 1
ATOM 2733 N N . ARG A 1 354 ? 5.642 13.378 21.721 1.00 73.50 354 ARG A N 1
ATOM 2734 C CA . ARG A 1 354 ? 4.216 13.220 22.064 1.00 73.50 354 ARG A CA 1
ATOM 2735 C C . ARG A 1 354 ? 3.994 12.190 23.173 1.00 73.50 354 ARG A C 1
ATOM 2737 O O . ARG A 1 354 ? 3.348 12.566 24.144 1.00 73.50 354 ARG A O 1
ATOM 2744 N N . PRO A 1 355 ? 4.498 10.940 23.118 1.00 69.25 355 PRO A N 1
ATOM 2745 C CA . PRO A 1 355 ? 4.351 10.027 24.246 1.00 69.25 355 PRO A CA 1
ATOM 2746 C C . PRO A 1 355 ? 5.140 10.483 25.476 1.00 69.25 355 PRO A C 1
ATOM 2748 O O . PRO A 1 355 ? 4.690 10.220 26.582 1.00 69.25 355 PRO A O 1
ATOM 2751 N N . TRP A 1 356 ? 6.260 11.202 25.336 1.00 72.12 356 TRP A N 1
ATOM 2752 C CA . TRP A 1 356 ? 6.979 11.766 26.488 1.00 72.12 356 TRP A CA 1
ATOM 2753 C C . TRP A 1 356 ? 6.221 12.922 27.169 1.00 72.12 356 TRP A C 1
ATOM 2755 O O . TRP A 1 356 ? 6.129 12.974 28.390 1.00 72.12 356 TRP A O 1
ATOM 2765 N N . VAL A 1 357 ? 5.602 13.808 26.393 1.00 70.44 357 VAL A N 1
ATOM 2766 C CA . VAL A 1 357 ? 4.734 14.895 26.864 1.00 70.44 357 VAL A CA 1
ATOM 2767 C C . VAL A 1 357 ? 3.459 14.311 27.448 1.00 70.44 357 VAL A C 1
ATOM 2769 O O . VAL A 1 357 ? 3.096 14.651 28.567 1.00 70.44 357 VAL A O 1
ATOM 2772 N N . LEU A 1 358 ? 2.820 13.363 26.757 1.00 75.50 358 LEU A N 1
ATOM 2773 C CA . LEU A 1 358 ? 1.691 12.626 27.312 1.00 75.50 358 LEU A CA 1
ATOM 2774 C C . LEU A 1 358 ? 2.092 11.900 28.596 1.00 75.50 358 LEU A C 1
ATOM 2776 O O . LEU A 1 358 ? 1.280 11.900 29.502 1.00 75.50 358 LEU A O 1
ATOM 2780 N N . ARG A 1 359 ? 3.319 11.380 28.749 1.00 72.88 359 ARG A N 1
ATOM 2781 C CA . ARG A 1 359 ? 3.820 10.809 30.017 1.00 72.88 359 ARG A CA 1
ATOM 2782 C C . ARG A 1 359 ? 3.959 11.814 31.148 1.00 72.88 359 ARG A C 1
ATOM 2784 O O . ARG A 1 359 ? 3.731 11.463 32.297 1.00 72.88 359 ARG A O 1
ATOM 2791 N N . ILE A 1 360 ? 4.337 13.053 30.848 1.00 76.50 360 ILE A N 1
ATOM 2792 C CA . ILE A 1 360 ? 4.358 14.114 31.866 1.00 76.50 360 ILE A CA 1
ATOM 2793 C C . ILE A 1 360 ? 2.938 14.362 32.394 1.00 76.50 360 ILE A C 1
ATOM 2795 O O . ILE A 1 360 ? 2.765 14.676 33.568 1.00 76.50 360 ILE A O 1
ATOM 2799 N N . PHE A 1 361 ? 1.923 14.167 31.548 1.00 77.00 361 PHE A N 1
ATOM 2800 C CA . PHE A 1 361 ? 0.519 14.354 31.911 1.00 77.00 361 PHE A CA 1
ATOM 2801 C C . PHE A 1 361 ? -0.219 13.062 32.316 1.00 77.00 361 PHE A C 1
ATOM 2803 O O . PHE A 1 361 ? -1.280 13.139 32.927 1.00 77.00 361 PHE A O 1
ATOM 2810 N N . THR A 1 362 ? 0.314 11.881 31.999 1.00 66.94 362 THR A N 1
ATOM 2811 C CA . THR A 1 362 ? -0.289 10.565 32.255 1.00 66.94 362 THR A CA 1
ATOM 2812 C C . THR A 1 362 ? 0.779 9.625 32.816 1.00 66.94 362 THR A C 1
ATOM 2814 O O . THR A 1 362 ? 1.778 9.351 32.162 1.00 66.94 362 THR A O 1
ATOM 2817 N N . ASP A 1 363 ? 0.587 9.133 34.040 1.00 69.81 363 ASP A N 1
ATOM 2818 C CA . ASP A 1 363 ? 1.573 8.377 34.839 1.00 69.81 363 ASP A CA 1
ATOM 2819 C C . ASP A 1 363 ? 1.828 6.933 34.324 1.00 69.81 363 ASP A C 1
ATOM 2821 O O . ASP A 1 363 ? 1.794 5.958 35.072 1.00 69.81 363 ASP A O 1
ATOM 2825 N N . GLN A 1 364 ? 2.040 6.755 33.014 1.00 58.91 364 GLN A N 1
ATOM 2826 C CA . GLN A 1 364 ? 2.308 5.458 32.384 1.00 58.91 364 GLN A CA 1
ATOM 2827 C C . GLN A 1 364 ? 3.813 5.230 32.152 1.00 58.91 364 GLN A C 1
ATOM 2829 O O . GLN A 1 364 ? 4.472 5.932 31.382 1.00 58.91 364 GLN A O 1
ATOM 2834 N N . ARG A 1 365 ? 4.360 4.188 32.795 1.00 47.62 365 ARG A N 1
ATOM 2835 C CA . ARG A 1 365 ? 5.786 3.802 32.780 1.00 47.62 365 ARG A CA 1
ATOM 2836 C C . ARG A 1 365 ? 6.075 2.562 31.921 1.00 47.62 365 ARG A C 1
ATOM 2838 O O . ARG A 1 365 ? 6.603 1.578 32.431 1.00 47.62 365 ARG A O 1
ATOM 2845 N N . GLU A 1 366 ? 5.772 2.582 30.627 1.00 54.66 366 GLU A N 1
ATOM 2846 C CA . GLU A 1 366 ? 6.230 1.504 29.728 1.00 54.66 366 GLU A CA 1
ATOM 2847 C C . GLU A 1 366 ? 7.515 1.892 28.965 1.00 54.66 366 GLU A C 1
ATOM 2849 O O . GLU A 1 366 ? 7.696 3.058 28.614 1.00 54.66 366 GLU A O 1
ATOM 2854 N N . PRO A 1 367 ? 8.457 0.969 28.703 1.00 52.00 367 PRO A N 1
ATOM 2855 C CA . PRO A 1 367 ? 9.651 1.255 27.905 1.00 52.00 367 PRO A CA 1
ATOM 2856 C C . PRO A 1 367 ? 9.291 1.466 26.424 1.00 52.00 367 PRO A C 1
ATOM 2858 O O . PRO A 1 367 ? 8.567 0.669 25.833 1.00 52.00 367 PRO A O 1
ATOM 2861 N N . VAL A 1 368 ? 9.797 2.546 25.816 1.00 50.56 368 VAL A N 1
ATOM 2862 C CA . VAL A 1 368 ? 9.646 2.798 24.370 1.00 50.56 368 VAL A CA 1
ATOM 2863 C C . VAL A 1 368 ? 10.618 1.886 23.629 1.00 50.56 368 VAL A C 1
ATOM 2865 O O . VAL A 1 368 ? 11.828 1.990 23.832 1.00 50.56 368 VAL A O 1
ATOM 2868 N N . VAL A 1 369 ? 10.097 0.992 22.791 1.00 54.25 369 VAL A N 1
ATOM 2869 C CA . VAL A 1 369 ? 10.908 0.188 21.870 1.00 54.25 369 VAL A CA 1
ATOM 2870 C C . VAL A 1 369 ? 11.021 0.962 20.562 1.00 54.25 369 VAL A C 1
ATOM 2872 O O . VAL A 1 369 ? 10.018 1.394 20.000 1.00 54.25 369 VAL A O 1
ATOM 2875 N N . TRP A 1 370 ? 12.253 1.197 20.122 1.00 58.75 370 TRP A N 1
ATOM 2876 C CA . TRP A 1 370 ? 12.557 1.948 18.911 1.00 58.75 370 TRP A CA 1
ATOM 2877 C C . TRP A 1 370 ? 12.684 0.984 17.735 1.00 58.75 370 TRP A C 1
ATOM 2879 O O . TRP A 1 370 ? 13.774 0.477 17.478 1.00 58.75 370 TRP A O 1
ATOM 2889 N N . ASP A 1 371 ? 11.602 0.756 16.998 1.00 52.56 371 ASP A N 1
ATOM 2890 C CA . ASP A 1 371 ? 11.650 -0.019 15.752 1.00 52.56 371 ASP A CA 1
ATOM 2891 C C . ASP A 1 371 ? 12.112 0.863 14.580 1.00 52.56 371 ASP A C 1
ATOM 2893 O O . ASP A 1 371 ? 11.443 0.991 13.560 1.00 52.56 371 ASP A O 1
ATOM 2897 N N . LEU A 1 372 ? 13.277 1.511 14.716 1.00 64.12 372 LEU A N 1
ATOM 2898 C CA . LEU A 1 372 ? 13.934 2.131 13.566 1.00 64.12 372 LEU A CA 1
ATOM 2899 C C . LEU A 1 372 ? 14.734 1.064 12.829 1.00 64.12 372 LEU A C 1
ATOM 2901 O O . LEU A 1 372 ? 15.774 0.596 13.301 1.00 64.12 372 LEU A O 1
ATOM 2905 N N . THR A 1 373 ? 14.290 0.710 11.625 1.00 72.62 373 THR A N 1
ATOM 2906 C CA . THR A 1 373 ? 15.114 -0.133 10.762 1.00 72.62 373 THR A CA 1
ATOM 2907 C C . THR A 1 373 ? 16.368 0.635 10.334 1.00 72.62 373 THR A C 1
ATOM 2909 O O . THR A 1 373 ? 16.314 1.793 9.920 1.00 72.62 373 THR A O 1
ATOM 2912 N N . VAL A 1 374 ? 17.533 -0.023 10.385 1.00 73.56 374 VAL A N 1
ATOM 2913 C CA . VAL A 1 374 ? 18.837 0.564 10.000 1.00 73.56 374 VAL A CA 1
ATOM 2914 C C . VAL A 1 374 ? 18.787 1.206 8.608 1.00 73.56 374 VAL A C 1
ATOM 2916 O O . VAL A 1 374 ? 19.428 2.224 8.360 1.00 73.56 374 VAL A O 1
ATOM 2919 N N . ARG A 1 375 ? 17.977 0.646 7.700 1.00 73.81 375 ARG A N 1
ATOM 2920 C CA . ARG A 1 375 ? 17.763 1.168 6.347 1.00 73.81 375 ARG A CA 1
ATOM 2921 C C . ARG A 1 375 ? 17.148 2.570 6.348 1.00 73.81 375 ARG A C 1
ATOM 2923 O O . ARG A 1 375 ? 17.574 3.407 5.557 1.00 73.81 375 ARG A O 1
ATOM 2930 N N . GLU A 1 376 ? 16.179 2.839 7.217 1.00 73.38 376 GLU A N 1
ATOM 2931 C CA . GLU A 1 376 ? 15.534 4.152 7.317 1.00 73.38 376 GLU A CA 1
ATOM 2932 C C . GLU A 1 376 ? 16.493 5.198 7.877 1.00 73.38 376 GLU A C 1
ATOM 2934 O O . GLU A 1 376 ? 16.590 6.299 7.332 1.00 73.38 376 GLU A O 1
ATOM 2939 N N . VAL A 1 377 ? 17.274 4.830 8.898 1.00 74.50 377 VAL A N 1
ATOM 2940 C CA . VAL A 1 377 ? 18.327 5.692 9.451 1.00 74.50 377 VAL A CA 1
ATOM 2941 C C . VAL A 1 377 ? 19.378 5.998 8.387 1.00 74.50 377 VAL A C 1
ATOM 2943 O O . VAL A 1 377 ? 19.731 7.159 8.195 1.00 74.50 377 VAL A O 1
ATOM 2946 N N . LEU A 1 378 ? 19.827 4.989 7.634 1.00 76.94 378 LEU A N 1
ATOM 2947 C CA . LEU A 1 378 ? 20.820 5.166 6.577 1.00 76.94 378 LEU A CA 1
ATOM 2948 C C . LEU A 1 378 ? 20.322 6.127 5.490 1.00 76.94 378 LEU A C 1
ATOM 2950 O O . LEU A 1 378 ? 21.055 7.027 5.098 1.00 76.94 378 LEU A O 1
ATOM 2954 N N . VAL A 1 379 ? 19.072 5.983 5.031 1.00 75.44 379 VAL A N 1
ATOM 2955 C CA . VAL A 1 379 ? 18.485 6.888 4.027 1.00 75.44 379 VAL A CA 1
ATOM 2956 C C . VAL A 1 379 ? 18.394 8.322 4.554 1.00 75.44 379 VAL A C 1
ATOM 2958 O O . VAL A 1 379 ? 18.634 9.252 3.789 1.00 75.44 379 VAL A O 1
ATOM 2961 N N . ARG A 1 380 ? 18.089 8.518 5.844 1.00 74.50 380 ARG A N 1
ATOM 2962 C CA . ARG A 1 380 ? 18.049 9.849 6.478 1.00 74.50 380 ARG A CA 1
ATOM 2963 C C . ARG A 1 380 ? 19.447 10.463 6.593 1.00 74.50 380 ARG A C 1
ATOM 2965 O O . ARG A 1 380 ? 19.641 11.606 6.190 1.00 74.50 380 ARG A O 1
ATOM 2972 N N . VAL A 1 381 ? 20.437 9.689 7.039 1.00 75.38 381 VAL A N 1
ATOM 2973 C CA . VAL A 1 381 ? 21.842 10.129 7.129 1.00 75.38 381 VAL A CA 1
ATOM 2974 C C . VAL A 1 381 ? 22.403 10.466 5.748 1.00 75.38 381 VAL A C 1
ATOM 2976 O O . VAL A 1 381 ? 23.090 11.474 5.598 1.00 75.38 381 VAL A O 1
ATOM 2979 N N . LEU A 1 382 ? 22.055 9.689 4.716 1.00 77.06 382 LEU A N 1
ATOM 2980 C CA . LEU A 1 382 ? 22.523 9.922 3.350 1.00 77.06 382 LEU A CA 1
ATOM 2981 C C . LEU A 1 382 ? 21.993 11.232 2.741 1.00 77.06 382 LEU A C 1
ATOM 2983 O O . LEU A 1 382 ? 22.546 11.679 1.744 1.00 77.06 382 LEU A O 1
ATOM 2987 N N . ARG A 1 383 ? 20.957 11.871 3.306 1.00 74.38 383 ARG A N 1
ATOM 2988 C CA . ARG A 1 383 ? 20.416 13.160 2.815 1.00 74.38 383 ARG A CA 1
ATOM 2989 C C . ARG A 1 383 ? 21.211 14.373 3.290 1.00 74.38 383 ARG A C 1
ATOM 2991 O O . ARG A 1 383 ? 21.307 15.357 2.559 1.00 74.38 383 ARG A O 1
ATOM 2998 N N . VAL A 1 384 ? 21.819 14.289 4.471 1.00 77.31 384 VAL A N 1
ATOM 2999 C CA . VAL A 1 384 ? 22.658 15.351 5.045 1.00 77.31 384 VAL A CA 1
ATOM 3000 C C . VAL A 1 384 ? 23.800 15.780 4.107 1.00 77.31 384 VAL A C 1
ATOM 3002 O O . VAL A 1 384 ? 23.936 16.983 3.884 1.00 77.31 384 VAL A O 1
ATOM 3005 N N . PRO A 1 385 ? 24.587 14.875 3.484 1.00 82.25 385 PRO A N 1
ATOM 3006 C CA . PRO A 1 385 ? 25.651 15.291 2.570 1.00 82.25 385 PRO A CA 1
ATOM 3007 C C . PRO A 1 385 ? 25.123 15.980 1.304 1.00 82.25 385 PRO A C 1
ATOM 3009 O O . PRO A 1 385 ? 25.781 16.883 0.798 1.00 82.25 385 PRO A O 1
ATOM 3012 N N . TRP A 1 386 ? 23.930 15.627 0.811 1.00 83.00 386 TRP A N 1
ATOM 3013 C CA . TRP A 1 386 ? 23.328 16.306 -0.344 1.00 83.00 386 TRP A CA 1
ATOM 3014 C C . TRP A 1 386 ? 22.863 17.722 -0.007 1.00 83.00 386 TRP A C 1
ATOM 3016 O O . TRP A 1 386 ? 23.096 18.643 -0.787 1.00 83.00 386 TRP A O 1
ATOM 3026 N N . ALA A 1 387 ? 22.277 17.927 1.173 1.00 78.19 387 ALA A N 1
ATOM 3027 C CA . ALA A 1 387 ? 21.942 19.269 1.647 1.00 78.19 387 ALA A CA 1
ATOM 3028 C C . ALA A 1 387 ? 23.187 20.113 1.957 1.00 78.19 387 ALA A C 1
ATOM 3030 O O . ALA A 1 387 ? 23.208 21.313 1.679 1.00 78.19 387 ALA A O 1
ATOM 3031 N N . ALA A 1 388 ? 24.252 19.491 2.471 1.00 80.31 388 ALA A N 1
ATOM 3032 C CA . ALA A 1 388 ? 25.543 20.150 2.633 1.00 80.31 388 ALA A CA 1
ATOM 3033 C C . ALA A 1 388 ? 26.137 20.555 1.273 1.00 80.31 388 ALA A C 1
ATOM 3035 O O . ALA A 1 388 ? 26.618 21.676 1.134 1.00 80.31 388 ALA A O 1
ATOM 3036 N N . ALA A 1 389 ? 26.035 19.696 0.252 1.00 82.81 389 ALA A N 1
ATOM 3037 C CA . ALA A 1 389 ? 26.463 20.009 -1.110 1.00 82.81 389 ALA A CA 1
ATOM 3038 C C . ALA A 1 389 ? 25.650 21.161 -1.728 1.00 82.81 389 ALA A C 1
ATOM 3040 O O . ALA A 1 389 ? 26.239 22.063 -2.322 1.00 82.81 389 ALA A O 1
ATOM 3041 N N . ALA A 1 390 ? 24.326 21.185 -1.533 1.00 80.38 390 ALA A N 1
ATOM 3042 C CA . ALA A 1 390 ? 23.471 22.289 -1.979 1.00 80.38 390 ALA A CA 1
ATOM 3043 C C . ALA A 1 390 ? 23.851 23.613 -1.293 1.00 80.38 390 ALA A C 1
ATOM 3045 O O . ALA A 1 390 ? 24.015 24.642 -1.947 1.00 80.38 390 ALA A O 1
ATOM 3046 N N . THR A 1 391 ? 24.083 23.571 0.023 1.00 80.88 391 THR A N 1
ATOM 3047 C CA . THR A 1 391 ? 24.553 24.724 0.804 1.00 80.88 391 THR A CA 1
ATOM 3048 C C . THR A 1 391 ? 25.923 25.210 0.320 1.00 80.88 391 THR A C 1
ATOM 3050 O O . THR A 1 391 ? 26.119 26.408 0.121 1.00 80.88 391 THR A O 1
ATOM 3053 N N . ALA A 1 392 ? 26.860 24.295 0.056 1.00 81.94 392 ALA A N 1
ATOM 3054 C CA . ALA A 1 392 ? 28.175 24.629 -0.486 1.00 81.94 392 ALA A CA 1
ATOM 3055 C C . ALA A 1 392 ? 28.073 25.269 -1.880 1.00 81.94 392 ALA A C 1
ATOM 3057 O O . ALA A 1 392 ? 28.747 26.264 -2.138 1.00 81.94 392 ALA A O 1
ATOM 3058 N N . ALA A 1 393 ? 27.199 24.760 -2.753 1.00 80.12 393 ALA A N 1
ATOM 3059 C CA . ALA A 1 393 ? 26.945 25.341 -4.070 1.00 80.12 393 ALA A CA 1
ATOM 3060 C C . ALA A 1 393 ? 26.352 26.759 -3.975 1.00 80.12 393 ALA A C 1
ATOM 3062 O O . ALA A 1 393 ? 26.746 27.642 -4.740 1.00 80.12 393 ALA A O 1
ATOM 3063 N N . ALA A 1 394 ? 25.459 27.012 -3.013 1.00 79.31 394 ALA A N 1
ATOM 3064 C CA . ALA A 1 394 ? 24.906 28.342 -2.762 1.00 79.31 394 ALA A CA 1
ATOM 3065 C C . ALA A 1 394 ? 25.986 29.333 -2.294 1.00 79.31 394 ALA A C 1
ATOM 3067 O O . ALA A 1 394 ? 26.110 30.424 -2.850 1.00 79.31 394 ALA A O 1
ATOM 3068 N N . VAL A 1 395 ? 26.828 28.935 -1.334 1.00 82.25 395 VAL A N 1
ATOM 3069 C CA . VAL A 1 395 ? 27.954 29.762 -0.864 1.00 82.25 395 VAL A CA 1
ATOM 3070 C C . VAL A 1 395 ? 28.951 30.022 -1.990 1.00 82.25 395 VAL A C 1
ATOM 3072 O O . VAL A 1 395 ? 29.372 31.161 -2.183 1.00 82.25 395 VAL A O 1
ATOM 3075 N N . LEU A 1 396 ? 29.289 28.995 -2.777 1.00 81.75 396 LEU A N 1
ATOM 3076 C CA . LEU A 1 396 ? 30.174 29.126 -3.934 1.00 81.75 396 LEU A CA 1
ATOM 3077 C C . LEU A 1 396 ? 29.595 30.100 -4.969 1.00 81.75 396 LEU A C 1
ATOM 3079 O O . LEU A 1 396 ? 30.331 30.910 -5.523 1.00 81.75 396 LEU A O 1
ATOM 3083 N N . SER A 1 397 ? 28.279 30.073 -5.194 1.00 80.44 397 SER A N 1
ATOM 3084 C CA . SER A 1 397 ? 27.596 31.007 -6.098 1.00 80.44 397 SER A CA 1
ATOM 3085 C C . SER A 1 397 ? 27.756 32.455 -5.632 1.00 80.44 397 SER A C 1
ATOM 3087 O O . SER A 1 397 ? 28.120 33.322 -6.418 1.00 80.44 397 SER A O 1
ATOM 3089 N N . VAL A 1 398 ? 27.570 32.729 -4.340 1.00 80.69 398 VAL A N 1
ATOM 3090 C CA . VAL A 1 398 ? 27.736 34.086 -3.790 1.00 80.69 398 VAL A CA 1
ATOM 3091 C C . VAL A 1 398 ? 29.205 34.533 -3.803 1.00 80.69 398 VAL A C 1
ATOM 3093 O O . VAL A 1 398 ? 29.516 35.675 -4.156 1.00 80.69 398 VAL A O 1
ATOM 3096 N N . ALA A 1 399 ? 30.131 33.632 -3.471 1.00 81.62 399 ALA A N 1
ATOM 3097 C CA . ALA A 1 399 ? 31.564 33.921 -3.488 1.00 81.62 399 ALA A CA 1
ATOM 3098 C C . ALA A 1 399 ? 32.075 34.206 -4.913 1.00 81.62 399 ALA A C 1
ATOM 3100 O O . ALA A 1 399 ? 32.826 35.151 -5.137 1.00 81.62 399 ALA A O 1
ATOM 3101 N N . THR A 1 400 ? 31.628 33.433 -5.905 1.00 83.44 400 THR A N 1
ATOM 3102 C CA . THR A 1 400 ? 32.040 33.611 -7.309 1.00 83.44 400 THR A CA 1
ATOM 3103 C C . THR A 1 400 ? 31.461 34.877 -7.937 1.00 83.44 400 THR A C 1
ATOM 3105 O O . THR A 1 400 ? 32.169 35.553 -8.684 1.00 83.44 400 THR A O 1
ATOM 3108 N N . VAL A 1 401 ? 30.227 35.260 -7.588 1.00 84.38 401 VAL A N 1
ATOM 3109 C CA . VAL A 1 401 ? 29.638 36.543 -8.013 1.00 84.38 401 VAL A CA 1
ATOM 3110 C C . VAL A 1 401 ? 30.439 37.729 -7.495 1.00 84.38 401 VAL A C 1
ATOM 3112 O O . VAL A 1 401 ? 30.654 38.688 -8.230 1.00 84.38 401 VAL A O 1
ATOM 3115 N N . SER A 1 402 ? 30.884 37.672 -6.240 1.00 82.06 402 SER A N 1
ATOM 3116 C CA . SER A 1 402 ? 31.599 38.794 -5.626 1.00 82.06 402 SER A CA 1
ATOM 3117 C C . SER A 1 402 ? 33.036 38.947 -6.129 1.00 82.06 402 SER A C 1
ATOM 3119 O O . SER A 1 402 ? 33.568 40.051 -6.071 1.00 82.06 402 SER A O 1
ATOM 3121 N N . TRP A 1 403 ? 33.665 37.874 -6.626 1.00 86.31 403 TRP A N 1
ATOM 3122 C CA . TRP A 1 403 ? 35.082 37.900 -7.005 1.00 86.31 403 TRP A CA 1
ATOM 3123 C C . TRP A 1 403 ? 35.334 37.871 -8.517 1.00 86.31 403 TRP A C 1
ATOM 3125 O O . TRP A 1 403 ? 36.374 38.362 -8.947 1.00 86.31 403 TRP A O 1
ATOM 3135 N N . TRP A 1 404 ? 34.472 37.237 -9.321 1.00 83.31 404 TRP A N 1
ATOM 3136 C CA . TRP A 1 404 ? 34.794 36.907 -10.719 1.00 83.31 404 TRP A CA 1
ATOM 3137 C C . TRP A 1 404 ? 33.806 37.509 -11.719 1.00 83.31 404 TRP A C 1
ATOM 3139 O O . TRP A 1 404 ? 34.178 38.381 -12.502 1.00 83.31 404 TRP A O 1
ATOM 3149 N N . SER A 1 405 ? 32.564 37.011 -11.760 1.00 87.69 405 SER A N 1
ATOM 3150 C CA . SER A 1 405 ? 31.575 37.426 -12.762 1.00 87.69 405 SER A CA 1
ATOM 3151 C C . SER A 1 405 ? 30.169 36.894 -12.448 1.00 87.69 405 SER A C 1
ATOM 3153 O O . SER A 1 405 ? 30.043 35.732 -12.053 1.00 87.69 405 SER A O 1
ATOM 3155 N N . PRO A 1 406 ? 29.096 37.668 -12.704 1.00 84.50 406 PRO A N 1
ATOM 3156 C CA . PRO A 1 406 ? 27.716 37.207 -12.529 1.00 84.50 406 PRO A CA 1
ATOM 3157 C C . PRO A 1 406 ? 27.317 36.069 -13.481 1.00 84.50 406 PRO A C 1
ATOM 3159 O O . PRO A 1 406 ? 26.396 35.320 -13.173 1.00 84.50 406 PRO A O 1
ATOM 3162 N N . TRP A 1 407 ? 28.016 35.875 -14.606 1.00 86.50 407 TRP A N 1
ATOM 3163 C CA . TRP A 1 407 ? 27.690 34.820 -15.578 1.00 86.50 407 TRP A CA 1
ATOM 3164 C C . TRP A 1 407 ? 27.864 33.397 -15.030 1.00 86.50 407 TRP A C 1
ATOM 3166 O O . TRP A 1 407 ? 27.202 32.475 -15.501 1.00 86.50 407 TRP A O 1
ATOM 3176 N N . ILE A 1 408 ? 28.689 33.214 -13.992 1.00 85.06 408 ILE A N 1
ATOM 3177 C CA . ILE A 1 408 ? 28.879 31.916 -13.323 1.00 85.06 408 ILE A CA 1
ATOM 3178 C C . ILE A 1 408 ? 27.577 31.427 -12.661 1.00 85.06 408 ILE A C 1
ATOM 3180 O O . ILE A 1 408 ? 27.367 30.217 -12.553 1.00 85.06 408 ILE A O 1
ATOM 3184 N N . LEU A 1 409 ? 26.652 32.336 -12.321 1.00 80.38 409 LEU A N 1
ATOM 3185 C CA . LEU A 1 409 ? 25.340 31.982 -11.772 1.00 80.38 409 LEU A CA 1
ATOM 3186 C C . LEU A 1 409 ? 24.536 31.069 -12.699 1.00 80.38 409 LEU A C 1
ATOM 3188 O O . LEU A 1 409 ? 23.817 30.200 -12.211 1.00 80.38 409 LEU A O 1
ATOM 3192 N N . LEU A 1 410 ? 24.689 31.205 -14.022 1.00 83.81 410 LEU A N 1
ATOM 3193 C CA . LEU A 1 410 ? 23.995 30.335 -14.975 1.00 83.81 410 LEU A CA 1
ATOM 3194 C C . LEU A 1 410 ? 24.411 28.865 -14.833 1.00 83.81 410 LEU A C 1
ATOM 3196 O O . LEU A 1 410 ? 23.612 27.983 -15.128 1.00 83.81 410 LEU A O 1
ATOM 3200 N N . ALA A 1 411 ? 25.629 28.592 -14.360 1.00 82.62 411 ALA A N 1
ATOM 3201 C CA . ALA A 1 411 ? 26.127 27.234 -14.167 1.00 82.62 411 ALA A CA 1
ATOM 3202 C C . ALA A 1 411 ? 25.866 26.707 -12.748 1.00 82.62 411 ALA A C 1
ATOM 3204 O O . ALA A 1 411 ? 25.534 25.535 -12.575 1.00 82.62 411 ALA A O 1
ATOM 3205 N N . THR A 1 412 ? 26.002 27.547 -11.720 1.00 82.50 412 THR A N 1
ATOM 3206 C CA . THR A 1 412 ? 25.916 27.085 -10.326 1.00 82.50 412 THR A CA 1
ATOM 3207 C C . THR A 1 412 ? 24.483 26.985 -9.812 1.00 82.50 412 THR A C 1
ATOM 3209 O O . THR A 1 412 ? 24.187 26.084 -9.024 1.00 82.50 412 THR A O 1
ATOM 3212 N N . VAL A 1 413 ? 23.571 27.845 -10.285 1.00 79.19 413 VAL A N 1
ATOM 3213 C CA . VAL A 1 413 ? 22.160 27.832 -9.864 1.00 79.19 413 VAL A CA 1
ATOM 3214 C C . VAL A 1 413 ? 21.462 26.515 -10.235 1.00 79.19 413 VAL A C 1
ATOM 3216 O O . VAL A 1 413 ? 20.860 25.922 -9.339 1.00 79.19 413 VAL A O 1
ATOM 3219 N N . PRO A 1 414 ? 21.571 25.972 -11.467 1.00 82.44 414 PRO A N 1
ATOM 3220 C CA . PRO A 1 414 ? 20.948 24.689 -11.807 1.00 82.44 414 PRO A CA 1
ATOM 3221 C C . PRO A 1 414 ? 21.487 23.516 -10.982 1.00 82.44 414 PRO A C 1
ATOM 3223 O O . PRO A 1 414 ? 20.726 22.633 -10.590 1.00 82.44 414 PRO A O 1
ATOM 3226 N N . VAL A 1 415 ? 22.788 23.515 -10.671 1.00 84.12 415 VAL A N 1
ATOM 3227 C CA . VAL A 1 415 ? 23.421 22.472 -9.847 1.00 84.12 415 VAL A CA 1
ATOM 3228 C C . VAL A 1 415 ? 22.934 22.553 -8.396 1.00 84.12 415 VAL A C 1
ATOM 3230 O O . VAL A 1 415 ? 22.586 21.531 -7.796 1.00 84.12 415 VAL A O 1
ATOM 3233 N N . GLY A 1 416 ? 22.839 23.763 -7.836 1.00 79.69 416 GLY A N 1
ATOM 3234 C CA . GLY A 1 416 ? 22.238 23.998 -6.521 1.00 79.69 416 GLY A CA 1
ATOM 3235 C C . GLY A 1 416 ? 20.771 23.564 -6.472 1.00 79.69 416 GLY A C 1
ATOM 3236 O O . GLY A 1 416 ? 20.359 22.864 -5.549 1.00 79.69 416 GLY A O 1
ATOM 3237 N N . LEU A 1 417 ? 19.996 23.888 -7.510 1.00 80.25 417 LEU A N 1
ATOM 3238 C CA . LEU A 1 417 ? 18.590 23.504 -7.610 1.00 80.25 417 LEU A CA 1
ATOM 3239 C C . LEU A 1 417 ? 18.424 21.980 -7.720 1.00 80.25 417 LEU A C 1
ATOM 3241 O O . LEU A 1 417 ? 17.580 21.399 -7.040 1.00 80.25 417 LEU A O 1
ATOM 3245 N N . GLY A 1 418 ? 19.253 21.313 -8.527 1.00 82.44 418 GLY A N 1
ATOM 3246 C CA . GLY A 1 418 ? 19.228 19.858 -8.691 1.00 82.44 418 GLY A CA 1
ATOM 3247 C C . GLY A 1 418 ? 19.572 19.117 -7.396 1.00 82.44 418 GLY A C 1
ATOM 3248 O O . GLY A 1 418 ? 18.871 18.183 -7.005 1.00 82.44 418 GLY A O 1
ATOM 3249 N N . THR A 1 419 ? 20.604 19.572 -6.682 1.00 82.88 419 THR A N 1
ATOM 3250 C CA . THR A 1 419 ? 21.001 18.994 -5.385 1.00 82.88 419 THR A CA 1
ATOM 3251 C C . THR A 1 419 ? 19.970 19.254 -4.288 1.00 82.88 419 THR A C 1
ATOM 3253 O O . THR A 1 419 ? 19.671 18.342 -3.517 1.00 82.88 419 THR A O 1
ATOM 3256 N N . MET A 1 420 ? 19.356 20.440 -4.255 1.00 80.19 420 MET A N 1
ATOM 3257 C CA . MET A 1 420 ? 18.244 20.758 -3.352 1.00 80.19 420 MET A CA 1
ATOM 3258 C C . MET A 1 420 ? 17.024 19.874 -3.631 1.00 80.19 420 MET A C 1
ATOM 3260 O O . MET A 1 420 ? 16.467 19.276 -2.711 1.00 80.19 420 MET A O 1
ATOM 3264 N N . THR A 1 421 ? 16.639 19.737 -4.900 1.00 81.38 421 THR A N 1
ATOM 3265 C CA . THR A 1 421 ? 15.509 18.892 -5.313 1.00 81.38 421 THR A CA 1
ATOM 3266 C C . THR A 1 421 ? 15.748 17.441 -4.894 1.00 81.38 421 THR A C 1
ATOM 3268 O O . THR A 1 421 ? 14.870 16.803 -4.311 1.00 81.38 421 THR A O 1
ATOM 3271 N N . TYR A 1 422 ? 16.970 16.941 -5.093 1.00 82.62 422 TYR A N 1
ATOM 3272 C CA . TYR A 1 422 ? 17.362 15.606 -4.654 1.00 82.62 422 TYR A CA 1
ATOM 3273 C C . TYR A 1 422 ? 17.378 15.458 -3.123 1.00 82.62 422 TYR A C 1
ATOM 3275 O O . TYR A 1 422 ? 16.965 14.420 -2.610 1.00 82.62 422 TYR A O 1
ATOM 3283 N N . ALA A 1 423 ? 17.803 16.477 -2.372 1.00 80.62 423 ALA A N 1
ATOM 3284 C CA . ALA A 1 423 ? 17.794 16.452 -0.908 1.00 80.62 423 ALA A CA 1
ATOM 3285 C C . ALA A 1 423 ? 16.366 16.416 -0.325 1.00 80.62 423 ALA A C 1
ATOM 3287 O O . ALA A 1 423 ? 16.121 15.701 0.649 1.00 80.62 423 ALA A O 1
ATOM 3288 N N . VAL A 1 424 ? 15.423 17.142 -0.936 1.00 80.25 424 VAL A N 1
ATOM 3289 C CA . VAL A 1 424 ? 14.024 17.239 -0.479 1.00 80.25 424 VAL A CA 1
ATOM 3290 C C . VAL A 1 424 ? 13.220 15.984 -0.835 1.00 80.25 424 VAL A C 1
ATOM 3292 O O . VAL A 1 424 ? 12.569 15.392 0.034 1.00 80.25 424 VAL A O 1
ATOM 3295 N N . ILE A 1 425 ? 13.282 15.560 -2.101 1.00 79.38 425 ILE A N 1
ATOM 3296 C CA . ILE A 1 425 ? 12.479 14.453 -2.645 1.00 79.38 425 ILE A CA 1
ATOM 3297 C C . ILE A 1 425 ? 13.140 13.094 -2.351 1.00 79.38 425 ILE A C 1
ATOM 3299 O O . ILE A 1 425 ? 12.470 12.092 -2.075 1.00 79.38 425 ILE A O 1
ATOM 3303 N N . GLY A 1 426 ? 14.473 13.045 -2.352 1.00 80.00 426 GLY A N 1
ATOM 3304 C CA . GLY A 1 426 ? 15.238 11.804 -2.286 1.00 80.00 426 GLY A CA 1
ATOM 3305 C C . GLY A 1 426 ? 14.982 10.892 -3.492 1.00 80.00 426 GLY A C 1
ATOM 3306 O O . GLY A 1 426 ? 14.509 11.314 -4.542 1.00 80.00 426 GLY A O 1
ATOM 3307 N N . ARG A 1 427 ? 15.266 9.593 -3.329 1.00 73.38 427 ARG A N 1
ATOM 3308 C CA . ARG A 1 427 ? 14.987 8.553 -4.342 1.00 73.38 427 ARG A CA 1
ATOM 3309 C C . ARG A 1 427 ? 13.551 8.008 -4.267 1.00 73.38 427 ARG A C 1
ATOM 3311 O O . ARG A 1 427 ? 13.254 6.969 -4.854 1.00 73.38 427 ARG A O 1
ATOM 3318 N N . ASN A 1 428 ? 12.669 8.638 -3.493 1.00 71.50 428 ASN A N 1
ATOM 3319 C CA . ASN A 1 428 ? 11.341 8.087 -3.266 1.00 71.50 428 ASN A CA 1
ATOM 3320 C C . ASN A 1 428 ? 10.413 8.454 -4.431 1.00 71.50 428 ASN A C 1
ATOM 3322 O O . ASN A 1 428 ? 9.816 9.526 -4.428 1.00 71.50 428 ASN A O 1
ATOM 3326 N N . ARG A 1 429 ? 10.309 7.564 -5.428 1.00 69.06 429 ARG A N 1
ATOM 3327 C CA . ARG A 1 429 ? 9.436 7.756 -6.603 1.00 69.06 429 ARG A CA 1
ATOM 3328 C C . ARG A 1 429 ? 7.990 8.039 -6.201 1.00 69.06 429 ARG A C 1
ATOM 3330 O O . ARG A 1 429 ? 7.391 8.962 -6.725 1.00 69.06 429 ARG A O 1
ATOM 3337 N N . HIS A 1 430 ? 7.514 7.369 -5.156 1.00 67.06 430 HIS A N 1
ATOM 3338 C CA . HIS A 1 430 ? 6.146 7.536 -4.685 1.00 67.06 430 HIS A CA 1
ATOM 3339 C C . HIS A 1 430 ? 5.840 8.965 -4.207 1.00 67.06 430 HIS A C 1
ATOM 3341 O O . HIS A 1 430 ? 4.725 9.445 -4.374 1.00 67.06 430 HIS A O 1
ATOM 3347 N N . ALA A 1 431 ? 6.834 9.671 -3.651 1.00 68.50 431 ALA A N 1
ATOM 3348 C CA . ALA A 1 431 ? 6.667 11.069 -3.265 1.00 68.50 431 ALA A CA 1
ATOM 3349 C C . ALA A 1 431 ? 6.548 11.981 -4.493 1.00 68.50 431 ALA A C 1
ATOM 3351 O O . ALA A 1 431 ? 5.797 12.943 -4.451 1.00 68.50 431 ALA A O 1
ATOM 3352 N N . VAL A 1 432 ? 7.247 11.677 -5.591 1.00 72.06 432 VAL A N 1
ATOM 3353 C CA . VAL A 1 432 ? 7.130 12.441 -6.844 1.00 72.06 432 VAL A CA 1
ATOM 3354 C C . VAL A 1 432 ? 5.724 12.301 -7.417 1.00 72.06 432 VAL A C 1
ATOM 3356 O O . VAL A 1 432 ? 5.106 13.311 -7.743 1.00 72.06 432 VAL A O 1
ATOM 3359 N N . ASP A 1 433 ? 5.202 11.076 -7.450 1.00 72.12 433 ASP A N 1
ATOM 3360 C CA . ASP A 1 433 ? 3.891 10.777 -8.034 1.00 72.12 433 ASP A CA 1
ATOM 3361 C C . ASP A 1 433 ? 2.742 11.420 -7.242 1.00 72.12 433 ASP A C 1
ATOM 3363 O O . ASP A 1 433 ? 1.764 11.875 -7.827 1.00 72.12 433 ASP A O 1
ATOM 3367 N N . VAL A 1 434 ? 2.877 11.531 -5.915 1.00 72.31 434 VAL A N 1
ATOM 3368 C CA . VAL A 1 434 ? 1.883 12.198 -5.052 1.00 72.31 434 VAL A CA 1
ATOM 3369 C C . VAL A 1 434 ? 2.004 13.725 -5.113 1.00 72.31 434 VAL A C 1
ATOM 3371 O O . VAL A 1 434 ? 1.007 14.440 -5.058 1.00 72.31 434 VAL A O 1
ATOM 3374 N N . VAL A 1 435 ? 3.221 14.257 -5.227 1.00 69.56 435 VAL A N 1
ATOM 3375 C CA . VAL A 1 435 ? 3.476 15.704 -5.131 1.00 69.56 435 VAL A CA 1
ATOM 3376 C C . VAL A 1 435 ? 3.254 16.418 -6.455 1.00 69.56 435 VAL A C 1
ATOM 3378 O O . VAL A 1 435 ? 2.805 17.562 -6.448 1.00 69.56 435 VAL A O 1
ATOM 3381 N N . ALA A 1 436 ? 3.532 15.767 -7.584 1.00 74.56 436 ALA A N 1
ATOM 3382 C CA . ALA A 1 436 ? 3.307 16.328 -8.912 1.00 74.56 436 ALA A CA 1
ATOM 3383 C C . ALA A 1 436 ? 1.863 16.837 -9.126 1.00 74.56 436 ALA A C 1
ATOM 3385 O O . ALA A 1 436 ? 1.717 18.007 -9.497 1.00 74.56 436 ALA A O 1
ATOM 3386 N N . PRO A 1 437 ? 0.795 16.060 -8.844 1.00 73.06 437 PRO A N 1
ATOM 3387 C CA . PRO A 1 437 ? -0.573 16.540 -9.013 1.00 73.06 437 PRO A CA 1
ATOM 3388 C C . PRO A 1 437 ? -0.907 17.680 -8.043 1.00 73.06 437 PRO A C 1
ATOM 3390 O O . PRO A 1 437 ? -1.473 18.683 -8.473 1.00 73.06 437 PRO A O 1
ATOM 3393 N N . VAL A 1 438 ? -0.476 17.606 -6.778 1.00 69.94 438 VAL A N 1
ATOM 3394 C CA . VAL A 1 438 ? -0.722 18.665 -5.779 1.00 69.94 438 VAL A CA 1
ATOM 3395 C C . VAL A 1 438 ? -0.013 19.971 -6.147 1.00 69.94 438 VAL A C 1
ATOM 3397 O O . VAL A 1 438 ? -0.611 21.042 -6.058 1.00 69.94 438 VAL A O 1
ATOM 3400 N N . LEU A 1 439 ? 1.238 19.904 -6.611 1.00 67.69 439 LEU A N 1
ATOM 3401 C CA . LEU A 1 439 ? 1.966 21.069 -7.116 1.00 67.69 439 LEU A CA 1
ATOM 3402 C C . LEU A 1 439 ? 1.293 21.641 -8.359 1.00 67.69 439 LEU A C 1
ATOM 3404 O O . LEU A 1 439 ? 1.154 22.855 -8.453 1.00 67.69 439 LEU A O 1
ATOM 3408 N N . SER A 1 440 ? 0.848 20.798 -9.294 1.00 72.69 440 SER A N 1
ATOM 3409 C CA . SER A 1 440 ? 0.160 21.268 -10.500 1.00 72.69 440 SER A CA 1
ATOM 3410 C C . SER A 1 440 ? -1.159 21.976 -10.170 1.00 72.69 440 SER A C 1
ATOM 3412 O O . SER A 1 440 ? -1.415 23.061 -10.693 1.00 72.69 440 SER A O 1
ATOM 3414 N N . ALA A 1 441 ? -1.936 21.438 -9.223 1.00 69.69 441 ALA A N 1
ATOM 3415 C CA . ALA A 1 441 ? -3.166 22.044 -8.728 1.00 69.69 441 ALA A CA 1
ATOM 3416 C C . ALA A 1 441 ? -2.888 23.347 -7.961 1.00 69.69 441 ALA A C 1
ATOM 3418 O O . ALA A 1 441 ? -3.577 24.346 -8.161 1.00 69.69 441 ALA A O 1
ATOM 3419 N N . GLY A 1 442 ? -1.836 23.376 -7.138 1.00 67.81 442 GLY A N 1
ATOM 3420 C CA . GLY A 1 442 ? -1.401 24.572 -6.417 1.00 67.81 442 GLY A CA 1
ATOM 3421 C C . GLY A 1 442 ? -0.908 25.683 -7.347 1.00 67.81 442 GLY A C 1
ATOM 3422 O O . GLY A 1 442 ? -1.275 26.841 -7.165 1.00 67.81 442 GLY A O 1
ATOM 3423 N N . VAL A 1 443 ? -0.131 25.345 -8.380 1.00 70.25 443 VAL A N 1
ATOM 3424 C CA . VAL A 1 443 ? 0.327 26.289 -9.412 1.00 70.25 443 VAL A CA 1
ATOM 3425 C C . VAL A 1 443 ? -0.854 26.804 -10.231 1.00 70.25 443 VAL A C 1
ATOM 3427 O O . VAL A 1 443 ? -0.917 28.002 -10.497 1.00 70.25 443 VAL A O 1
ATOM 3430 N N . ALA A 1 444 ? -1.814 25.946 -10.587 1.00 70.06 444 ALA A N 1
ATOM 3431 C CA . ALA A 1 444 ? -3.047 26.368 -11.248 1.00 70.06 444 ALA A CA 1
ATOM 3432 C C . ALA A 1 444 ? -3.867 27.328 -10.365 1.00 70.06 444 ALA A C 1
ATOM 3434 O O . ALA A 1 444 ? -4.315 28.367 -10.849 1.00 70.06 444 ALA A O 1
ATOM 3435 N N . GLY A 1 445 ? -3.985 27.042 -9.064 1.00 70.62 445 GLY A N 1
ATOM 3436 C CA . GLY A 1 445 ? -4.641 27.918 -8.090 1.00 70.62 445 GLY A CA 1
ATOM 3437 C C . GLY A 1 445 ? -3.926 29.262 -7.905 1.00 70.62 445 GLY A C 1
ATOM 3438 O O . GLY A 1 445 ? -4.565 30.309 -7.937 1.00 70.62 445 GLY A O 1
ATOM 3439 N N . LEU A 1 446 ? -2.594 29.265 -7.791 1.00 64.25 446 LEU A N 1
ATOM 3440 C CA . LEU A 1 446 ? -1.786 30.491 -7.721 1.00 64.25 446 LEU A CA 1
ATOM 3441 C C . LEU A 1 446 ? -1.878 31.316 -9.009 1.00 64.25 446 LEU A C 1
ATOM 3443 O O . LEU A 1 446 ? -1.966 32.539 -8.946 1.00 64.25 446 LEU A O 1
ATOM 3447 N N . ARG A 1 447 ? -1.906 30.661 -10.175 1.00 78.25 447 ARG A N 1
ATOM 3448 C CA . ARG A 1 447 ? -2.100 31.319 -11.474 1.00 78.25 447 ARG A CA 1
ATOM 3449 C C . ARG A 1 447 ? -3.487 31.945 -11.601 1.00 78.25 447 ARG A C 1
ATOM 3451 O O . ARG A 1 447 ? -3.603 32.981 -12.239 1.00 78.25 447 ARG A O 1
ATOM 3458 N N . ALA A 1 448 ? -4.507 31.348 -10.984 1.00 76.56 448 ALA A N 1
ATOM 3459 C CA . ALA A 1 448 ? -5.851 31.919 -10.912 1.00 76.56 448 ALA A CA 1
ATOM 3460 C C . ALA A 1 448 ? -5.949 33.109 -9.935 1.00 76.56 448 ALA A C 1
ATOM 3462 O O . ALA A 1 448 ? -6.810 33.967 -10.108 1.00 76.56 448 ALA A O 1
ATOM 3463 N N . LEU A 1 449 ? -5.075 33.170 -8.922 1.00 67.50 449 LEU A N 1
ATOM 3464 C CA . LEU A 1 449 ? -4.999 34.272 -7.952 1.00 67.50 449 LEU A CA 1
ATOM 3465 C C . LEU A 1 449 ? -4.135 35.448 -8.424 1.00 67.50 449 LEU A C 1
ATOM 3467 O O . LEU A 1 449 ? -4.326 36.569 -7.954 1.00 67.50 449 LEU A O 1
ATOM 3471 N N . LEU A 1 450 ? -3.186 35.212 -9.332 1.00 78.75 450 LEU A N 1
ATOM 3472 C CA . LEU A 1 450 ? -2.461 36.282 -10.007 1.00 78.75 450 LEU A CA 1
ATOM 3473 C C . LEU A 1 450 ? -3.453 37.014 -10.922 1.00 78.75 450 LEU A C 1
ATOM 3475 O O . LEU A 1 450 ? -3.987 36.388 -11.840 1.00 78.75 450 LEU A O 1
ATOM 3479 N N . PRO A 1 451 ? -3.740 38.310 -10.684 1.00 68.06 451 PRO A N 1
ATOM 3480 C CA . PRO A 1 451 ? -4.617 39.064 -11.564 1.00 68.06 451 PRO A CA 1
ATOM 3481 C C . PRO A 1 451 ? -4.034 38.975 -12.970 1.00 68.06 451 PRO A C 1
ATOM 3483 O O . PRO A 1 451 ? -2.859 39.295 -13.159 1.00 68.06 451 PRO A O 1
ATOM 3486 N N . ALA A 1 452 ? -4.836 38.481 -13.922 1.00 68.19 452 ALA A N 1
ATOM 3487 C CA . ALA A 1 452 ? -4.465 38.452 -15.329 1.00 68.19 452 ALA A CA 1
ATOM 3488 C C . ALA A 1 452 ? -3.904 39.831 -15.663 1.00 68.19 452 ALA A C 1
ATOM 3490 O O . ALA A 1 452 ? -4.609 40.825 -15.468 1.00 68.19 452 ALA A O 1
ATOM 3491 N N . GLU A 1 453 ? -2.618 39.880 -16.026 1.00 58.12 453 GLU A N 1
ATOM 3492 C CA . GLU A 1 453 ? -1.929 41.130 -16.313 1.00 58.12 453 GLU A CA 1
ATOM 3493 C C . GLU A 1 453 ? -2.851 41.969 -17.185 1.00 58.12 453 GLU A C 1
ATOM 3495 O O . GLU A 1 453 ? -3.309 41.510 -18.236 1.00 58.12 453 GLU A O 1
ATOM 3500 N N . HIS A 1 454 ? -3.205 43.153 -16.675 1.00 54.19 454 HIS A N 1
ATOM 3501 C CA . HIS A 1 454 ? -3.998 44.125 -17.408 1.00 54.19 454 HIS A CA 1
ATOM 3502 C C . HIS A 1 454 ? -3.412 44.183 -18.819 1.00 54.19 454 HIS A C 1
ATOM 3504 O O . HIS A 1 454 ? -2.218 44.482 -18.920 1.00 54.19 454 HIS A O 1
ATOM 3510 N N . PRO A 1 455 ? -4.180 43.868 -19.883 1.00 59.72 455 PRO A N 1
ATOM 3511 C CA . PRO A 1 455 ? -3.667 43.983 -21.234 1.00 59.72 455 PRO A CA 1
ATOM 3512 C C . PRO A 1 455 ? -3.195 45.423 -21.367 1.00 59.72 455 PRO A C 1
ATOM 3514 O O . PRO A 1 455 ? -3.998 46.354 -21.274 1.00 59.72 455 PRO A O 1
ATOM 3517 N N . LEU A 1 456 ? -1.873 45.598 -21.441 1.00 54.41 456 LEU A N 1
ATOM 3518 C CA . LEU A 1 456 ? -1.256 46.900 -21.604 1.00 54.41 456 LEU A CA 1
ATOM 3519 C C . LEU A 1 456 ? -1.936 47.511 -22.815 1.00 54.41 456 LEU A C 1
ATOM 3521 O O . LEU A 1 456 ? -1.871 46.938 -23.901 1.00 54.41 456 LEU A O 1
ATOM 3525 N N . HIS A 1 457 ? -2.656 48.609 -22.578 1.00 53.75 457 HIS A N 1
ATOM 3526 C CA . HIS A 1 457 ? -3.309 49.388 -23.611 1.00 53.75 457 HIS A CA 1
ATOM 3527 C C . HIS A 1 457 ? -2.327 49.556 -24.764 1.00 53.75 457 HIS A C 1
ATOM 3529 O O . HIS A 1 457 ? -1.334 50.274 -24.646 1.00 53.75 457 HIS A O 1
ATOM 3535 N N . GLU A 1 458 ? -2.613 48.846 -25.849 1.00 56.41 458 GLU A N 1
ATOM 3536 C CA . GLU A 1 458 ? -1.966 48.986 -27.135 1.00 56.41 458 GLU A CA 1
ATOM 3537 C C . GLU A 1 458 ? -2.202 50.441 -27.543 1.00 56.41 458 GLU A C 1
ATOM 3539 O O . GLU A 1 458 ? -3.303 50.851 -27.920 1.00 56.41 458 GLU A O 1
ATOM 3544 N N . THR A 1 459 ? -1.198 51.281 -27.302 1.00 58.88 459 THR A N 1
ATOM 3545 C CA . THR A 1 459 ? -1.221 52.686 -27.666 1.00 58.88 459 THR A CA 1
ATOM 3546 C C . THR A 1 459 ? -1.306 52.742 -29.179 1.00 58.88 459 THR A C 1
ATOM 3548 O O . THR A 1 459 ? -0.342 52.462 -29.890 1.00 58.88 459 THR A O 1
ATOM 3551 N N . ALA A 1 460 ? -2.505 53.077 -29.655 1.00 53.41 460 ALA A N 1
ATOM 3552 C CA . ALA A 1 460 ? -2.810 53.355 -31.043 1.00 53.41 460 ALA A CA 1
ATOM 3553 C C . ALA A 1 460 ? -1.718 54.249 -31.642 1.00 53.41 460 ALA A C 1
ATOM 3555 O O . ALA A 1 460 ? -1.616 55.442 -31.347 1.00 53.41 460 ALA A O 1
ATOM 3556 N N . THR A 1 461 ? -0.884 53.653 -32.486 1.00 60.28 461 THR A N 1
ATOM 3557 C CA . THR A 1 461 ? 0.052 54.367 -33.341 1.00 60.28 461 THR A CA 1
ATOM 3558 C C . THR A 1 461 ? -0.784 55.048 -34.417 1.00 60.28 461 THR A C 1
ATOM 3560 O O . THR A 1 461 ? -1.152 54.459 -35.431 1.00 60.28 461 THR A O 1
ATOM 3563 N N . THR A 1 462 ? -1.132 56.308 -34.166 1.00 56.88 462 THR A N 1
ATOM 3564 C CA . THR A 1 462 ? -1.657 57.241 -35.163 1.00 56.88 462 THR A CA 1
ATOM 3565 C C . THR A 1 462 ? -0.754 57.227 -36.393 1.00 56.88 462 THR A C 1
ATOM 3567 O O . THR A 1 462 ? 0.364 57.740 -36.369 1.00 56.88 462 THR A O 1
ATOM 3570 N N . THR A 1 463 ? -1.241 56.610 -37.467 1.00 61.69 463 THR A N 1
ATOM 3571 C CA . THR A 1 463 ? -0.623 56.631 -38.792 1.00 61.69 463 THR A CA 1
ATOM 3572 C C . THR A 1 463 ? -0.732 58.051 -39.361 1.00 61.69 463 THR A C 1
ATOM 3574 O O . THR A 1 463 ? -1.842 58.586 -39.411 1.00 61.69 463 THR A O 1
ATOM 3577 N N . PRO A 1 464 ? 0.369 58.698 -39.784 1.00 60.31 464 PRO A N 1
ATOM 3578 C CA . PRO A 1 464 ? 0.289 60.007 -40.405 1.00 60.31 464 PRO A CA 1
ATOM 3579 C C . PRO A 1 464 ? -0.279 59.887 -41.822 1.00 60.31 464 PRO A C 1
ATOM 3581 O O . PRO A 1 464 ? 0.233 59.182 -42.690 1.00 60.31 464 PRO A O 1
ATOM 3584 N N . GLN A 1 465 ? -1.370 60.618 -42.003 1.00 53.78 465 GLN A N 1
ATOM 3585 C CA . GLN A 1 465 ? -2.123 60.889 -43.215 1.00 53.78 465 GLN A CA 1
ATOM 3586 C C . GLN A 1 465 ? -1.205 61.341 -44.365 1.00 53.78 465 GLN A C 1
ATOM 3588 O O . GLN A 1 465 ? -0.616 62.421 -44.335 1.00 53.78 465 GLN A O 1
ATOM 3593 N N . GLN A 1 466 ? -1.077 60.487 -45.381 1.00 58.03 466 GLN A N 1
ATOM 3594 C CA . GLN A 1 466 ? -0.300 60.737 -46.592 1.00 58.03 466 GLN A CA 1
ATOM 3595 C C . GLN A 1 466 ? -1.074 61.703 -47.505 1.00 58.03 466 GLN A C 1
ATOM 3597 O O . GLN A 1 466 ? -2.210 61.436 -47.898 1.00 58.03 466 GLN A O 1
ATOM 3602 N N . ALA A 1 467 ? -0.467 62.852 -47.803 1.00 57.31 467 ALA A N 1
ATOM 3603 C CA . ALA A 1 467 ? -1.018 63.882 -48.679 1.00 57.31 467 ALA A CA 1
ATOM 3604 C C . ALA A 1 467 ? -1.090 63.405 -50.148 1.00 57.31 467 ALA A C 1
ATOM 3606 O O . ALA A 1 467 ? -0.162 62.739 -50.616 1.00 57.31 467 ALA A O 1
ATOM 3607 N N . PRO A 1 468 ? -2.140 63.768 -50.909 1.00 63.97 468 PRO A N 1
ATOM 3608 C CA . PRO A 1 468 ? -2.235 63.436 -52.324 1.00 63.97 468 PRO A CA 1
ATOM 3609 C C . PRO A 1 468 ? -1.293 64.324 -53.150 1.00 63.97 468 PRO A C 1
ATOM 3611 O O . PRO A 1 468 ? -1.465 65.541 -53.229 1.00 63.97 468 PRO A O 1
ATOM 3614 N N . SER A 1 469 ? -0.302 63.697 -53.788 1.00 60.59 469 SER A N 1
ATOM 3615 C CA . SER A 1 469 ? 0.528 64.329 -54.814 1.00 60.59 469 SER A CA 1
ATOM 3616 C C . SER A 1 469 ? -0.313 64.582 -56.062 1.00 60.59 469 SER A C 1
ATOM 3618 O O . SER A 1 469 ? -0.697 63.663 -56.786 1.00 60.59 469 SER A O 1
ATOM 3620 N N . THR A 1 470 ? -0.626 65.851 -56.287 1.00 67.44 470 THR A N 1
ATOM 3621 C CA . THR A 1 470 ? -1.154 66.369 -57.544 1.00 67.44 470 THR A CA 1
ATOM 3622 C C . THR A 1 470 ? -0.018 66.781 -58.478 1.00 67.44 470 THR A C 1
ATOM 3624 O O . THR A 1 470 ? 0.881 67.501 -58.044 1.00 67.44 470 THR A O 1
ATOM 3627 N N . LYS A 1 471 ? -0.236 66.494 -59.770 1.00 52.66 471 LYS A N 1
ATOM 3628 C CA . LYS A 1 471 ? 0.316 67.117 -60.991 1.00 52.66 471 LYS A CA 1
ATOM 3629 C C . LYS A 1 471 ? 1.489 66.410 -61.670 1.00 52.66 471 LYS A C 1
ATOM 3631 O O . LYS A 1 471 ? 2.555 66.261 -61.086 1.00 52.66 471 LYS A O 1
ATOM 3636 N N . GLY A 1 472 ? 1.299 66.224 -62.977 1.00 52.31 472 GLY A N 1
ATOM 3637 C CA . GLY A 1 472 ? 2.046 67.013 -63.961 1.00 52.31 472 GLY A CA 1
ATOM 3638 C C . GLY A 1 472 ? 2.639 66.186 -65.068 1.00 52.31 472 GLY A C 1
ATOM 3639 O O . GLY A 1 472 ? 3.857 65.952 -64.965 1.00 52.31 472 GLY A O 1
#

Foldseek 3Di:
DDDPPDPDDQDDQAPAPDVLLSVLLVLLSCLCVVLVHDLVQLCVQAVDHSVLVVNSSRSPLDPLVVLLSSLVSRDPDVVVSVVSNVVSVVSSVCRVDVPDPPPDPPPPPVVLVVVLVVLVVVLVVLVVLLVVLVLLLVVLVLLLVLLVVVLVVLVVVLVVVVVDPPCVVVNVVSVVLNVLSVVLSVLSVVLNVLSVVLSVVSVVVSVVSVVVSVVSCVVVVPDPDDDDDDDDPDDRPPCSDSVNCVPDVVVNSVVSVVSSVVSVVSSVVSCCVCCVVPVPPVVVVVVVVLVVLVVLLVLLLQLLVLLLVLLLVLVVCVVPPPDDDPVNVVSVVSNVSSLCSLLSCCVVCCVPVVVVVVCVVPVDDDDDDDPDDPVNVVQSVVLVVLSVVLSVLSNVLVVCVVPPHNVCCVVSVVVSVVSSVCSSQPPPVVSVVSVVVVVVVVVVVVVVVPPPPDPPPPPPPPDDDDDDDDDD

pLDDT: mean 80.31, std 14.3, range [36.09, 98.38]

Radius of gyration: 33.73 Å; chains: 1; bounding box: 77×105×102 Å

Secondary structure (DSSP, 8-state):
-------PSPPPPP--SSHHHHHHHHHHHHHHHHTT--HHHHHHHSSS-HHHHHHHTTTS---HHHHHHHHHHH--SHHHHHHHHHHHHHHHHHHHS--PPP------HHHHHHHHHHHHHHHHHHHHHHHHHHHHHHHHHHHHHHHHHHHHHHHHHHHHHHTSTT-HHHHHHHHHHHHHHHHHHHHHHHHHHHHHHHHHHHHHHHHHHHHHHHHHHHH-TT--------PPPPPPPGGG-HHHHHH-HHHHHHHHHHHHHHHHHHHHHHHHHHHHHHHHHHHHHHHHHHHHHHHHHHHHHHHHHHHHHHHHHHHHHHHHS-S--GGGHHHHHHHHHHHHHHT-HHHHHHHHHHHHHHHHHS---PPPP----HHHHHHHHTHHHHHHHHHHHHHHHHHHHHHT-GGGHHHHHHHHHHHHHHHHHTT-HHHHHHHHHHHHHHHHHHHHHSPP--------------------

Sequence (472 aa):
MAGSKGRGRGWAAPRAQTPQAEELARFLRNLVDLHGFTLRALEKAMPYGKSTISSNLDGRVPPESFVIDLVKAVVKEPRKQEIDLARARQLWRDADKPIAPPAGAPVPAGGAIALAHKTHDELVSVYSHTMELERERAGAHQLVLLLLGLVGRLQNEVTQLQAVPNTQERLAVLEEQLRTATLELERARDARQEAELLAARAQQQTVSLQEELAQLRAAMPQSGIALAFKVTPEDLPQEFQEEFFLADVDRALRTAQGFLEEGAQRRGHLVDDLGSDAAGPLEARQVGEGWLIVALLLGRLLGCVLMMAGAVLYYTVKTWVTASSNWLGFPDLLVMFGIVLLVDPWDIAWNTVRPWVLRIFTDQREPVVWDLTVREVLVRVLRVPWAAAATAAAVLSVATVSWWSPWILLATVPVGLGTMTYAVIGRNRHAVDVVAPVLSAGVAGLRALLPAEHPLHETATTTPQQAPSTKG